Protein AF-A0A956IGZ9-F1 (afdb_monomer_lite)

pLDDT: mean 87.35, std 17.53, range [35.75, 98.44]

Structure (mmCIF, N/CA/C/O backbone):
data_AF-A0A956IGZ9-F1
#
_entry.id   AF-A0A956IGZ9-F1
#
loop_
_atom_site.group_PDB
_atom_site.id
_atom_site.type_symbol
_atom_site.label_atom_id
_atom_site.label_alt_id
_atom_site.label_comp_id
_atom_site.label_asym_id
_atom_site.label_entity_id
_atom_site.label_seq_id
_atom_site.pdbx_PDB_ins_code
_atom_site.Cartn_x
_atom_site.Cartn_y
_atom_site.Cartn_z
_atom_site.occupancy
_atom_site.B_iso_or_equiv
_atom_site.auth_seq_id
_atom_site.auth_comp_id
_atom_site.auth_asym_id
_atom_site.auth_atom_id
_atom_site.pdbx_PDB_model_num
ATOM 1 N N . MET A 1 1 ? 35.498 -60.576 33.848 1.00 51.72 1 MET A N 1
ATOM 2 C CA . MET A 1 1 ? 35.181 -59.701 32.692 1.00 51.72 1 MET A CA 1
ATOM 3 C C . MET A 1 1 ? 33.875 -58.911 32.863 1.00 51.72 1 MET A C 1
ATOM 5 O O . MET A 1 1 ? 33.844 -57.762 32.452 1.00 51.72 1 MET A O 1
ATOM 9 N N . VAL A 1 2 ? 32.853 -59.429 33.559 1.00 52.53 2 VAL A N 1
ATOM 10 C CA . VAL A 1 2 ? 31.537 -58.764 33.749 1.00 52.53 2 VAL A CA 1
ATOM 11 C C . VAL A 1 2 ? 31.592 -57.400 34.472 1.00 52.53 2 VAL A C 1
ATOM 13 O O . VAL A 1 2 ? 30.909 -56.465 34.072 1.00 52.53 2 VAL A O 1
ATOM 16 N N . ARG A 1 3 ? 32.467 -57.218 35.474 1.00 55.16 3 ARG A N 1
ATOM 17 C CA . ARG A 1 3 ? 32.603 -55.928 36.191 1.00 55.16 3 ARG A CA 1
ATOM 18 C C . ARG A 1 3 ? 33.162 -54.779 35.340 1.00 55.16 3 ARG A C 1
ATOM 20 O O . ARG A 1 3 ? 32.831 -53.634 35.609 1.00 55.16 3 ARG A O 1
ATOM 27 N N . ARG A 1 4 ? 33.982 -55.057 34.316 1.00 61.56 4 ARG A N 1
ATOM 28 C CA . ARG A 1 4 ? 34.513 -54.010 33.419 1.00 61.56 4 ARG A CA 1
ATOM 29 C C . ARG A 1 4 ? 33.483 -53.584 32.367 1.00 61.56 4 ARG A C 1
ATOM 31 O O . ARG A 1 4 ? 33.417 -52.405 32.053 1.00 61.56 4 ARG A O 1
ATOM 38 N N . ALA A 1 5 ? 32.635 -54.506 31.905 1.00 61.12 5 ALA A N 1
ATOM 39 C CA . ALA A 1 5 ? 31.523 -54.184 31.009 1.00 61.12 5 ALA A CA 1
ATOM 40 C C . ALA A 1 5 ? 30.448 -53.329 31.706 1.00 61.12 5 ALA A C 1
ATOM 42 O O . ALA A 1 5 ? 29.961 -52.371 31.119 1.00 61.12 5 ALA A O 1
ATOM 43 N N . LEU A 1 6 ? 30.145 -53.607 32.982 1.00 62.03 6 LEU A N 1
ATOM 44 C CA . LEU A 1 6 ? 29.177 -52.822 33.757 1.00 62.03 6 LEU A CA 1
ATOM 45 C C . LEU A 1 6 ? 29.655 -51.381 34.011 1.00 62.03 6 LEU A C 1
ATOM 47 O O . LEU A 1 6 ? 28.858 -50.456 33.938 1.00 62.03 6 LEU A O 1
ATOM 51 N N . VAL A 1 7 ? 30.953 -51.179 34.267 1.00 71.50 7 VAL A N 1
ATOM 52 C CA . VAL A 1 7 ? 31.527 -49.837 34.480 1.00 71.50 7 VAL A CA 1
ATOM 53 C C . VAL A 1 7 ? 31.548 -49.021 33.186 1.00 71.50 7 VAL A C 1
ATOM 55 O O . VAL A 1 7 ? 31.284 -47.827 33.231 1.00 71.50 7 VAL A O 1
ATOM 58 N N . ILE A 1 8 ? 31.790 -49.649 32.030 1.00 70.38 8 ILE A N 1
ATOM 59 C CA . ILE A 1 8 ? 31.732 -48.959 30.731 1.00 70.38 8 ILE A CA 1
ATOM 60 C C . ILE A 1 8 ? 30.277 -48.627 30.351 1.00 70.38 8 ILE A C 1
ATOM 62 O O . ILE A 1 8 ? 30.024 -47.534 29.856 1.00 70.38 8 ILE A O 1
ATOM 66 N N . LEU A 1 9 ? 29.311 -49.505 30.654 1.00 61.59 9 LEU A N 1
ATOM 67 C CA . LEU A 1 9 ? 27.884 -49.242 30.423 1.00 61.59 9 LEU A CA 1
ATOM 68 C C . LEU A 1 9 ? 27.342 -48.125 31.339 1.00 61.59 9 LEU A C 1
ATOM 70 O O . LEU A 1 9 ? 26.604 -47.263 30.877 1.00 61.59 9 LEU A O 1
ATOM 74 N N . LEU A 1 10 ? 27.754 -48.091 32.615 1.00 57.72 10 LEU A N 1
ATOM 75 C CA . LEU A 1 10 ? 27.416 -47.013 33.557 1.00 57.72 10 LEU A CA 1
ATOM 76 C C . LEU A 1 10 ? 28.109 -45.689 33.206 1.00 57.72 10 LEU A C 1
ATOM 78 O O . LEU A 1 10 ? 27.488 -44.640 33.319 1.00 57.72 10 LEU A O 1
ATOM 82 N N . ALA A 1 11 ? 29.357 -45.715 32.731 1.00 56.47 11 ALA A N 1
ATOM 83 C CA . ALA A 1 11 ? 30.044 -44.510 32.265 1.00 56.47 11 ALA A CA 1
ATOM 84 C C . ALA A 1 11 ? 29.422 -43.950 30.972 1.00 56.47 11 ALA A C 1
ATOM 86 O O . ALA A 1 11 ? 29.309 -42.734 30.836 1.00 56.47 11 ALA A O 1
ATOM 87 N N . ALA A 1 12 ? 28.959 -44.812 30.058 1.00 55.47 12 ALA A N 1
ATOM 88 C CA . ALA A 1 12 ? 28.236 -44.394 28.856 1.00 55.47 12 ALA A CA 1
ATOM 89 C C . ALA A 1 12 ? 26.850 -43.799 29.179 1.00 55.47 12 ALA A C 1
ATOM 91 O O . ALA A 1 12 ? 26.470 -42.800 28.577 1.00 55.47 12 ALA A O 1
ATOM 92 N N . LEU A 1 13 ? 26.134 -44.342 30.174 1.00 54.16 13 LEU A N 1
ATOM 93 C CA . LEU A 1 13 ? 24.854 -43.791 30.647 1.00 54.16 13 LEU A CA 1
ATOM 94 C C . LEU A 1 13 ? 25.007 -42.457 31.398 1.00 54.16 13 LEU A C 1
ATOM 96 O O . LEU A 1 13 ? 24.145 -41.593 31.280 1.00 54.16 13 LEU A O 1
ATOM 100 N N . VAL A 1 14 ? 26.108 -42.252 32.128 1.00 54.31 14 VAL A N 1
ATOM 101 C CA . VAL A 1 14 ? 26.379 -40.982 32.830 1.00 54.31 14 VAL A CA 1
ATOM 102 C C . VAL A 1 14 ? 26.878 -39.892 31.871 1.00 54.31 14 VAL A C 1
ATOM 104 O O . VAL A 1 14 ? 26.548 -38.725 32.056 1.00 54.31 14 VAL A O 1
ATOM 107 N N . LEU A 1 15 ? 27.603 -40.248 30.804 1.00 50.00 15 LEU A N 1
ATOM 108 C CA . LEU A 1 15 ? 28.033 -39.290 29.774 1.00 50.00 15 LEU A CA 1
ATOM 109 C C . LEU A 1 15 ? 26.908 -38.861 28.815 1.00 50.00 15 LEU A C 1
ATOM 111 O O . LEU A 1 15 ? 27.042 -37.831 28.162 1.00 50.00 15 LEU A O 1
ATOM 115 N N . TRP A 1 16 ? 25.797 -39.597 28.750 1.00 54.34 16 TRP A N 1
ATOM 116 C CA . TRP A 1 16 ? 24.589 -39.194 28.012 1.00 54.34 16 TRP A CA 1
ATOM 117 C C . TRP A 1 16 ? 23.560 -38.441 28.872 1.00 54.34 16 TRP A C 1
ATOM 119 O O . TRP A 1 16 ? 22.616 -37.879 28.328 1.00 54.34 16 TRP A O 1
ATOM 129 N N . GLY A 1 17 ? 23.737 -38.396 30.197 1.00 49.16 17 GLY A N 1
ATOM 130 C CA . GLY A 1 17 ? 22.692 -37.960 31.129 1.00 49.16 17 GLY A CA 1
ATOM 131 C C . GLY A 1 17 ? 22.523 -36.452 31.347 1.00 49.16 17 GLY A C 1
ATOM 132 O O . GLY A 1 17 ? 21.487 -36.057 31.861 1.00 49.16 17 GLY A O 1
ATOM 133 N N . CYS A 1 18 ? 23.483 -35.596 30.980 1.00 52.84 18 CYS A N 1
ATOM 134 C CA . CYS A 1 18 ? 23.409 -34.152 31.280 1.00 52.84 18 CYS A CA 1
ATOM 135 C C . CYS A 1 18 ? 24.047 -33.269 30.194 1.00 52.84 18 CYS A C 1
ATOM 137 O O . CYS A 1 18 ? 24.667 -32.249 30.503 1.00 52.84 18 CYS A O 1
ATOM 139 N N . ALA A 1 19 ? 23.953 -33.646 28.917 1.00 57.78 19 ALA A N 1
ATOM 140 C CA . ALA A 1 19 ? 24.267 -32.696 27.856 1.00 57.78 19 ALA A CA 1
ATOM 141 C C . ALA A 1 19 ? 23.133 -31.664 27.818 1.00 57.78 19 ALA A C 1
ATOM 143 O O . ALA A 1 19 ? 22.080 -31.926 27.245 1.00 57.78 19 ALA A O 1
ATOM 144 N N . ALA A 1 20 ? 23.330 -30.529 28.499 1.00 61.00 20 ALA A N 1
ATOM 145 C CA . ALA A 1 20 ? 22.418 -29.391 28.467 1.00 61.00 20 ALA A CA 1
ATOM 146 C C . ALA A 1 20 ? 21.963 -29.158 27.022 1.00 61.00 20 ALA A C 1
ATOM 148 O O . ALA A 1 20 ? 22.805 -28.930 26.148 1.00 61.00 20 ALA A O 1
ATOM 149 N N . HIS A 1 21 ? 20.656 -29.284 26.770 1.00 76.56 21 HIS A N 1
ATOM 150 C CA . HIS A 1 21 ? 20.117 -29.219 25.418 1.00 76.56 21 HIS A CA 1
ATOM 151 C C . HIS A 1 21 ? 20.582 -27.909 24.765 1.00 76.56 21 HIS A C 1
ATOM 153 O O . HIS A 1 21 ? 20.248 -26.831 25.269 1.00 76.56 21 HIS A O 1
ATOM 159 N N . PRO A 1 22 ? 21.354 -27.951 23.661 1.00 84.12 22 PRO A N 1
ATOM 160 C CA . PRO A 1 22 ? 21.937 -26.745 23.072 1.00 84.12 22 PRO A CA 1
ATOM 161 C C . PRO A 1 22 ? 20.871 -25.712 22.656 1.00 84.12 22 PRO A C 1
ATOM 163 O O . PRO A 1 22 ? 21.162 -24.515 22.610 1.00 84.12 22 PRO A O 1
ATOM 166 N N . GLY A 1 23 ? 19.623 -26.150 22.440 1.00 88.62 23 GLY A N 1
ATOM 167 C CA . GLY A 1 23 ? 18.469 -25.283 22.192 1.00 88.62 23 GLY A CA 1
ATOM 168 C C . GLY A 1 23 ? 18.114 -24.346 23.354 1.00 88.62 23 GLY A C 1
ATOM 169 O O . GLY A 1 23 ? 17.758 -23.198 23.103 1.00 88.62 23 GLY A O 1
ATOM 170 N N . ILE A 1 24 ? 18.303 -24.756 24.616 1.00 92.50 24 ILE A N 1
ATOM 171 C CA . ILE A 1 24 ? 17.974 -23.927 25.794 1.00 92.50 24 ILE A CA 1
ATOM 172 C C . ILE A 1 24 ? 18.929 -22.738 25.896 1.00 92.50 24 ILE A C 1
ATOM 174 O O . ILE A 1 24 ? 18.504 -21.583 25.967 1.00 92.50 24 ILE A O 1
ATOM 178 N N . GLY A 1 25 ? 20.237 -23.010 25.833 1.00 92.62 25 GLY A N 1
ATOM 179 C CA . GLY A 1 25 ? 21.265 -21.968 25.882 1.00 92.62 25 GLY A CA 1
ATOM 180 C C . GLY A 1 25 ? 21.138 -20.981 24.719 1.00 92.62 25 GLY A C 1
ATOM 181 O O . GLY A 1 25 ? 21.226 -19.767 24.917 1.00 92.62 25 GLY A O 1
ATOM 182 N N . ARG A 1 26 ? 20.850 -21.489 23.511 1.00 95.44 26 ARG A N 1
ATOM 183 C CA . ARG A 1 26 ? 20.565 -20.658 22.335 1.00 95.44 26 ARG A CA 1
ATOM 184 C C . ARG A 1 26 ? 19.296 -19.820 22.524 1.00 95.44 26 ARG A C 1
ATOM 186 O O . ARG A 1 26 ? 19.333 -18.622 22.257 1.00 95.44 26 ARG A O 1
ATOM 193 N N . GLY A 1 27 ? 18.208 -20.412 23.016 1.00 96.94 27 GLY A N 1
ATOM 194 C CA . GLY A 1 27 ? 16.943 -19.724 23.285 1.00 96.94 27 GLY A CA 1
ATOM 195 C C . GLY A 1 27 ? 17.100 -18.582 24.290 1.00 96.94 27 GLY A C 1
ATOM 196 O O . GLY A 1 27 ? 16.604 -17.476 24.055 1.00 96.94 27 GLY A O 1
ATOM 197 N N . HIS A 1 28 ? 17.864 -18.797 25.364 1.00 95.19 28 HIS A N 1
ATOM 198 C CA . HIS A 1 28 ? 18.191 -17.752 26.337 1.00 95.19 28 HIS A CA 1
ATOM 199 C C . HIS A 1 28 ? 19.010 -16.621 25.711 1.00 95.19 28 HIS A C 1
ATOM 201 O O . HIS A 1 28 ? 18.673 -15.450 25.890 1.00 95.19 28 HIS A O 1
ATOM 207 N N . ALA A 1 29 ? 20.044 -16.953 24.931 1.00 95.31 29 ALA A N 1
ATOM 208 C CA . ALA A 1 29 ? 20.867 -15.957 24.249 1.00 95.31 29 ALA A CA 1
ATOM 209 C C . ALA A 1 29 ? 20.058 -15.112 23.247 1.00 95.31 29 ALA A C 1
ATOM 211 O O . ALA A 1 29 ? 20.271 -13.904 23.153 1.00 95.31 29 ALA A O 1
ATOM 212 N N . LEU A 1 30 ? 19.115 -15.722 22.525 1.00 96.50 30 LEU A N 1
ATOM 213 C CA . LEU A 1 30 ? 18.233 -15.026 21.581 1.00 96.50 30 LEU A CA 1
ATOM 214 C C . LEU A 1 30 ? 17.193 -14.159 22.298 1.00 96.50 30 LEU A C 1
ATOM 216 O O . LEU A 1 30 ? 16.986 -13.011 21.911 1.00 96.50 30 LEU A O 1
ATOM 220 N N . THR A 1 31 ? 16.633 -14.645 23.409 1.00 96.75 31 THR A N 1
ATOM 221 C CA . THR A 1 31 ? 15.718 -13.868 24.263 1.00 96.75 31 THR A CA 1
ATOM 222 C C . THR A 1 31 ? 16.420 -12.626 24.819 1.00 96.75 31 THR A C 1
ATOM 224 O O . THR A 1 31 ? 15.862 -11.533 24.788 1.00 96.75 31 THR A O 1
ATOM 227 N N . ALA A 1 32 ? 17.673 -12.766 25.269 1.00 95.25 32 ALA A N 1
ATOM 228 C CA . ALA A 1 32 ? 18.489 -11.650 25.748 1.00 95.25 32 ALA A CA 1
ATOM 229 C C . ALA A 1 32 ? 18.801 -10.613 24.650 1.00 95.25 32 ALA A C 1
ATOM 231 O O . ALA A 1 32 ? 19.036 -9.447 24.958 1.00 95.25 32 ALA A O 1
ATOM 232 N N . ARG A 1 33 ? 18.786 -11.024 23.375 1.00 96.38 33 ARG A N 1
ATOM 233 C CA . ARG A 1 33 ? 18.941 -10.139 22.209 1.00 96.38 33 ARG A CA 1
ATOM 234 C C . ARG A 1 33 ? 17.618 -9.553 21.701 1.00 96.38 33 ARG A C 1
ATOM 236 O O . ARG A 1 33 ? 17.656 -8.716 20.807 1.00 96.38 33 ARG A O 1
ATOM 243 N N . GLY A 1 34 ? 16.475 -9.981 22.242 1.00 93.75 34 GLY A N 1
ATOM 244 C CA . GLY A 1 34 ? 15.146 -9.577 21.773 1.00 93.75 34 GLY A CA 1
ATOM 245 C C . GLY A 1 34 ? 14.680 -10.274 20.488 1.00 93.75 34 GLY A C 1
ATOM 246 O O . GLY A 1 34 ? 13.683 -9.854 19.911 1.00 93.75 34 GLY A O 1
ATOM 247 N N . ASP A 1 35 ? 15.370 -11.328 20.037 1.00 96.62 35 ASP A N 1
ATOM 248 C CA . ASP A 1 35 ? 14.920 -12.166 18.918 1.00 96.62 35 ASP A CA 1
ATOM 249 C C . ASP A 1 35 ? 14.008 -13.279 19.447 1.00 96.62 35 ASP A C 1
ATOM 251 O O . ASP A 1 35 ? 14.417 -14.424 19.657 1.00 96.62 35 ASP A O 1
ATOM 255 N N . TYR A 1 36 ? 12.759 -12.920 19.728 1.00 97.69 36 TYR A N 1
ATOM 256 C CA . TYR A 1 36 ? 11.779 -13.821 20.323 1.00 97.69 36 TYR A CA 1
ATOM 257 C C . TYR A 1 36 ? 11.301 -14.896 19.345 1.00 97.69 36 TYR A C 1
ATOM 259 O O . TYR A 1 36 ? 11.007 -16.007 19.784 1.00 97.69 36 TYR A O 1
ATOM 267 N N . ARG A 1 37 ? 11.271 -14.624 18.031 1.00 97.06 37 ARG A N 1
ATOM 268 C CA . ARG A 1 37 ? 10.994 -15.657 17.013 1.00 97.06 37 ARG A CA 1
ATOM 269 C C . ARG A 1 37 ? 12.091 -16.713 16.982 1.00 97.06 37 ARG A C 1
ATOM 271 O O . ARG A 1 37 ? 11.785 -17.901 17.091 1.00 97.06 37 ARG A O 1
ATOM 278 N N . GLY A 1 38 ? 13.351 -16.288 16.886 1.00 95.81 38 GLY A N 1
ATOM 279 C CA . GLY A 1 38 ? 14.491 -17.197 16.935 1.00 95.81 38 GLY A CA 1
ATOM 280 C C . GLY A 1 38 ? 14.555 -17.959 18.260 1.00 95.81 38 GLY A C 1
ATOM 281 O O . GLY A 1 38 ? 14.819 -19.162 18.270 1.00 95.81 38 GLY A O 1
ATOM 282 N N . ALA A 1 39 ? 14.266 -17.287 19.380 1.00 97.88 39 ALA A N 1
ATOM 283 C CA . ALA A 1 39 ? 14.213 -17.923 20.692 1.00 97.88 39 ALA A CA 1
ATOM 284 C C . ALA A 1 39 ? 13.108 -18.985 20.777 1.00 97.88 39 ALA A C 1
ATOM 286 O O . ALA A 1 39 ? 13.376 -20.091 21.239 1.00 97.88 39 ALA A O 1
ATOM 287 N N . LEU A 1 40 ? 11.892 -18.678 20.308 1.00 97.88 40 LEU A N 1
ATOM 288 C CA . LEU A 1 40 ? 10.773 -19.620 20.304 1.00 97.88 40 LEU A CA 1
ATOM 289 C C . LEU A 1 40 ? 11.105 -20.874 19.490 1.00 97.88 40 LEU A C 1
ATOM 291 O O . LEU A 1 40 ? 10.882 -21.977 19.980 1.00 97.88 40 LEU A O 1
ATOM 295 N N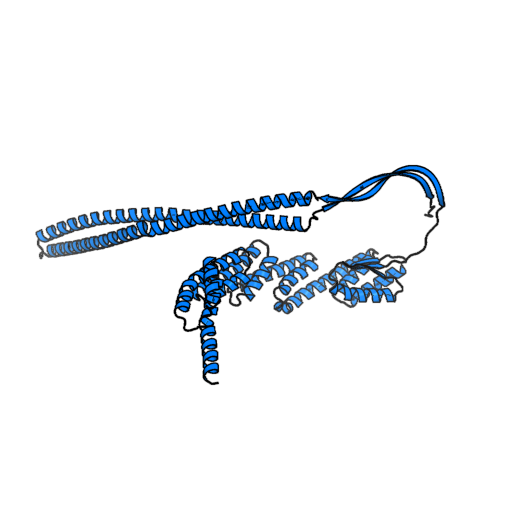 . ALA A 1 41 ? 11.695 -20.710 18.301 1.00 96.81 41 ALA A N 1
ATOM 296 C CA . ALA A 1 41 ? 12.141 -21.834 17.482 1.00 96.81 41 ALA A CA 1
ATOM 297 C C . ALA A 1 41 ? 13.182 -22.699 18.219 1.00 96.81 41 ALA A C 1
ATOM 299 O O . ALA A 1 41 ? 13.044 -23.918 18.264 1.00 96.81 41 ALA A O 1
ATOM 300 N N . ALA A 1 42 ? 14.173 -22.082 18.875 1.00 96.94 42 ALA A N 1
ATOM 301 C CA . ALA A 1 42 ? 15.197 -22.808 19.631 1.00 96.94 42 ALA A CA 1
ATOM 302 C C . ALA A 1 42 ? 14.632 -23.567 20.851 1.00 96.94 42 ALA A C 1
ATOM 304 O O . ALA A 1 42 ? 15.066 -24.684 21.136 1.00 96.94 42 ALA A O 1
ATOM 305 N N . TYR A 1 43 ? 13.651 -22.997 21.564 1.00 97.31 43 TYR A N 1
ATOM 306 C CA . TYR A 1 43 ? 12.974 -23.705 22.657 1.00 97.31 43 TYR A CA 1
ATOM 307 C C . TYR A 1 43 ? 12.066 -24.828 22.144 1.00 97.31 43 TYR A C 1
ATOM 309 O O . TYR A 1 43 ? 11.998 -25.875 22.776 1.00 97.31 43 TYR A O 1
ATOM 317 N N . GLN A 1 44 ? 11.408 -24.654 20.994 1.00 96.38 44 GLN A N 1
ATOM 318 C CA . GLN A 1 44 ? 10.625 -25.717 20.356 1.00 96.38 44 GLN A CA 1
ATOM 319 C C . GLN A 1 44 ? 11.507 -26.876 19.876 1.00 96.38 44 GLN A C 1
ATOM 321 O O . GLN A 1 44 ? 11.109 -28.027 20.016 1.00 96.38 44 GLN A O 1
ATOM 326 N N . GLU A 1 45 ? 12.710 -26.600 19.362 1.00 95.44 45 GLU A N 1
ATOM 327 C CA . GLU A 1 45 ? 13.708 -27.632 19.042 1.00 95.44 45 GLU A CA 1
ATOM 328 C C . GLU A 1 45 ? 14.143 -28.407 20.295 1.00 95.44 45 GLU A C 1
ATOM 330 O O . GLU A 1 45 ? 14.234 -29.632 20.256 1.00 95.44 45 GLU A O 1
ATOM 335 N N . ALA A 1 46 ? 14.377 -27.710 21.414 1.00 95.69 46 ALA A N 1
ATOM 336 C CA . ALA A 1 46 ? 14.694 -28.359 22.687 1.00 95.69 46 ALA A CA 1
ATOM 337 C C . ALA A 1 46 ? 13.525 -29.226 23.184 1.00 95.69 46 ALA A C 1
ATOM 339 O O . ALA A 1 46 ? 13.734 -30.371 23.574 1.00 95.69 46 ALA A O 1
ATOM 340 N N . LEU A 1 47 ? 12.295 -28.713 23.090 1.00 96.12 47 LEU A N 1
ATOM 341 C CA . LEU A 1 47 ? 11.083 -29.431 23.477 1.00 96.12 47 LEU A CA 1
ATOM 342 C C . LEU A 1 47 ? 10.800 -30.636 22.566 1.00 96.12 47 LEU A C 1
ATOM 344 O O . LEU A 1 47 ? 10.280 -31.645 23.015 1.00 96.12 47 LEU A O 1
ATOM 348 N N . ALA A 1 48 ? 11.160 -30.579 21.282 1.00 95.00 48 ALA A N 1
ATOM 349 C CA . ALA A 1 48 ? 11.034 -31.729 20.385 1.00 95.00 48 ALA A CA 1
ATOM 350 C C . ALA A 1 48 ? 11.960 -32.890 20.785 1.00 95.00 48 ALA A C 1
ATOM 352 O O . ALA A 1 48 ? 11.671 -34.045 20.471 1.00 95.00 48 ALA A O 1
ATOM 353 N N . ALA A 1 49 ? 13.070 -32.584 21.456 1.00 94.25 49 ALA A N 1
ATOM 354 C CA . ALA A 1 49 ? 14.028 -33.571 21.922 1.00 94.25 49 ALA A CA 1
ATOM 355 C C . ALA A 1 49 ? 13.722 -34.090 23.340 1.00 94.25 49 ALA A C 1
ATOM 357 O O . ALA A 1 49 ? 14.031 -35.247 23.624 1.00 94.25 49 ALA A O 1
ATOM 358 N N . ASP A 1 50 ? 13.063 -33.287 24.182 1.00 95.12 50 ASP A N 1
ATOM 359 C CA . ASP A 1 50 ? 12.440 -33.728 25.438 1.00 95.12 50 ASP A CA 1
ATOM 360 C C . ASP A 1 50 ? 10.990 -33.204 25.560 1.00 95.12 50 ASP A C 1
ATOM 362 O O . ASP A 1 50 ? 10.755 -32.130 26.124 1.00 95.12 50 ASP A O 1
ATOM 366 N N . PRO A 1 51 ? 9.999 -33.934 25.006 1.00 96.75 51 PRO A N 1
ATOM 367 C CA . PRO A 1 51 ? 8.608 -33.474 24.953 1.00 96.75 51 PRO A CA 1
ATOM 368 C C . PRO A 1 51 ? 7.905 -33.348 26.307 1.00 96.75 51 PRO A C 1
ATOM 370 O O . PRO A 1 51 ? 6.877 -32.669 26.379 1.00 96.75 51 PRO A O 1
ATOM 373 N N . ASP A 1 52 ? 8.425 -33.989 27.358 1.00 95.88 52 ASP A N 1
ATOM 374 C CA . ASP A 1 52 ? 7.810 -34.031 28.691 1.00 95.88 52 ASP A CA 1
ATOM 375 C C . ASP A 1 52 ? 8.434 -33.008 29.665 1.00 95.88 52 ASP A C 1
ATOM 377 O O . ASP A 1 52 ? 8.023 -32.920 30.827 1.00 95.88 52 ASP A O 1
ATOM 381 N N . ASP A 1 53 ? 9.396 -32.198 29.204 1.00 95.19 53 ASP A N 1
ATOM 382 C CA . ASP A 1 53 ? 10.038 -31.158 30.008 1.00 95.19 53 ASP A CA 1
ATOM 383 C C . ASP A 1 53 ? 9.054 -30.016 30.334 1.00 95.19 53 ASP A C 1
ATOM 385 O O . ASP A 1 53 ? 8.768 -29.116 29.534 1.00 95.19 53 ASP A O 1
ATOM 389 N N . ALA A 1 54 ? 8.532 -30.048 31.562 1.00 96.62 54 ALA A N 1
ATOM 390 C CA . ALA A 1 54 ? 7.579 -29.068 32.070 1.00 96.62 54 ALA A CA 1
ATOM 391 C C . ALA A 1 54 ? 8.141 -27.633 32.131 1.00 96.62 54 ALA A C 1
ATOM 393 O O . ALA A 1 54 ? 7.374 -26.674 31.996 1.00 96.62 54 ALA A O 1
ATOM 394 N N . GLU A 1 55 ? 9.453 -27.460 32.330 1.00 94.44 55 GLU A N 1
ATOM 395 C CA . GLU A 1 55 ? 10.082 -26.138 32.341 1.00 94.44 55 GLU A CA 1
ATOM 396 C C . GLU A 1 55 ? 10.112 -25.551 30.926 1.00 94.44 55 GLU A C 1
ATOM 398 O O . GLU A 1 55 ? 9.763 -24.380 30.736 1.00 94.44 55 GLU A O 1
ATOM 403 N N . LEU A 1 56 ? 10.439 -26.364 29.917 1.00 95.31 56 LEU A N 1
ATOM 404 C CA . LEU A 1 56 ? 10.425 -25.931 28.518 1.00 95.31 56 LEU A CA 1
ATOM 405 C C . LEU A 1 56 ? 9.029 -25.555 28.029 1.00 95.31 56 LEU A C 1
ATOM 407 O O . LEU A 1 56 ? 8.891 -24.522 27.369 1.00 95.31 56 LEU A O 1
ATOM 411 N N . HIS A 1 57 ? 7.994 -26.315 28.398 1.00 97.25 57 HIS A N 1
ATOM 412 C CA . HIS A 1 57 ? 6.604 -25.929 28.117 1.00 97.25 57 HIS A CA 1
ATOM 413 C C . HIS A 1 57 ? 6.283 -24.541 28.686 1.00 97.25 57 HIS A C 1
ATOM 415 O O . HIS A 1 57 ? 5.807 -23.666 27.959 1.00 97.25 57 HIS A O 1
ATOM 421 N N . ALA A 1 58 ? 6.633 -24.289 29.953 1.00 96.62 58 ALA A N 1
ATOM 422 C CA . ALA A 1 58 ? 6.402 -22.996 30.597 1.00 96.62 58 ALA A CA 1
ATOM 423 C C . ALA A 1 58 ? 7.188 -21.847 29.935 1.00 96.62 58 ALA A C 1
ATOM 425 O O . ALA A 1 58 ? 6.680 -20.728 29.811 1.00 96.62 58 ALA A O 1
ATOM 426 N N . ILE A 1 59 ? 8.422 -22.099 29.485 1.00 96.88 59 ILE A N 1
ATOM 427 C CA . ILE A 1 59 ? 9.230 -21.109 28.757 1.00 96.88 59 ILE A CA 1
ATOM 428 C C . ILE A 1 59 ? 8.609 -20.794 27.393 1.00 96.88 59 ILE A C 1
ATOM 430 O O . ILE A 1 59 ? 8.499 -19.616 27.040 1.00 96.88 59 ILE A O 1
ATOM 434 N N . VAL A 1 60 ? 8.198 -21.814 26.637 1.00 97.38 60 VAL A N 1
ATOM 435 C CA . VAL A 1 60 ? 7.554 -21.658 25.326 1.00 97.38 60 VAL A CA 1
ATOM 436 C C . VAL A 1 60 ? 6.270 -20.844 25.459 1.00 97.38 60 VAL A C 1
ATOM 438 O O . VAL A 1 60 ? 6.093 -19.874 24.720 1.00 97.38 60 VAL A O 1
ATOM 441 N N . ASP A 1 61 ? 5.412 -21.171 26.426 1.00 97.38 61 ASP A N 1
ATOM 442 C CA . ASP A 1 61 ? 4.171 -20.430 26.670 1.00 97.38 61 ASP A CA 1
ATOM 443 C C . ASP A 1 61 ? 4.436 -18.978 27.084 1.00 97.38 61 ASP A C 1
ATOM 445 O O . ASP A 1 61 ? 3.738 -18.068 26.636 1.00 97.38 61 ASP A O 1
ATOM 449 N N . ARG A 1 62 ? 5.496 -18.728 27.864 1.00 97.00 62 ARG A N 1
ATOM 450 C CA . ARG A 1 62 ? 5.911 -17.371 28.241 1.00 97.00 62 ARG A CA 1
ATOM 451 C C . ARG A 1 62 ? 6.449 -16.559 27.060 1.00 97.00 62 ARG A C 1
ATOM 453 O O . ARG A 1 62 ? 6.218 -15.356 27.014 1.00 97.00 62 ARG A O 1
ATOM 460 N N . ILE A 1 63 ? 7.188 -17.174 26.133 1.00 97.75 63 ILE A N 1
ATOM 461 C CA . ILE A 1 63 ? 7.839 -16.480 25.004 1.00 97.75 63 ILE A CA 1
ATOM 462 C C . ILE A 1 63 ? 6.902 -16.308 23.802 1.00 97.75 63 ILE A C 1
ATOM 464 O O . ILE A 1 63 ? 7.056 -15.348 23.044 1.00 97.75 63 ILE A O 1
ATOM 468 N N . ARG A 1 64 ? 5.908 -17.189 23.635 1.00 97.88 64 ARG A N 1
ATOM 469 C CA . ARG A 1 64 ? 4.982 -17.182 22.492 1.00 97.88 64 ARG A CA 1
ATOM 470 C C . ARG A 1 64 ? 4.341 -15.806 22.217 1.00 97.88 64 ARG A C 1
ATOM 472 O O . ARG A 1 64 ? 4.392 -15.398 21.055 1.00 97.88 64 ARG A O 1
ATOM 479 N N . PRO A 1 65 ? 3.815 -15.053 23.209 1.00 96.88 65 PRO A N 1
ATOM 480 C CA . PRO A 1 65 ? 3.241 -13.726 22.966 1.00 96.88 65 PRO A CA 1
ATOM 481 C C . PRO A 1 65 ? 4.265 -12.722 22.425 1.00 96.88 65 PRO A C 1
ATOM 483 O O . PRO A 1 65 ? 3.968 -12.003 21.480 1.00 96.88 65 PRO A O 1
ATOM 486 N N . PHE A 1 66 ? 5.501 -12.726 22.937 1.00 96.19 66 PHE A N 1
ATOM 487 C CA . PHE A 1 66 ? 6.560 -11.831 22.455 1.00 96.19 66 PHE A CA 1
ATOM 488 C C . PHE A 1 66 ? 6.966 -12.143 21.012 1.00 96.19 66 PHE A C 1
ATOM 490 O O . PHE A 1 66 ? 7.159 -11.232 20.213 1.00 96.19 66 PHE A O 1
ATOM 497 N N . ALA A 1 67 ? 7.063 -13.428 20.656 1.00 97.38 67 ALA A N 1
ATOM 498 C CA . ALA A 1 67 ? 7.362 -13.849 19.288 1.00 97.38 67 ALA A CA 1
ATOM 499 C C . ALA A 1 67 ? 6.232 -13.490 18.310 1.00 97.38 67 ALA A C 1
ATOM 501 O O . ALA A 1 67 ? 6.506 -13.105 17.172 1.00 97.38 67 ALA A O 1
ATOM 502 N N . ARG A 1 68 ? 4.973 -13.606 18.752 1.00 97.75 68 ARG A N 1
ATOM 503 C CA . ARG A 1 68 ? 3.788 -13.176 18.000 1.00 97.75 68 ARG A CA 1
ATOM 504 C C . ARG A 1 68 ? 3.805 -11.666 17.771 1.00 97.75 68 ARG A C 1
ATOM 506 O O . ARG A 1 68 ? 3.672 -11.234 16.632 1.00 97.75 68 ARG A O 1
ATOM 513 N N . ASP A 1 69 ? 4.009 -10.883 18.824 1.00 95.12 69 ASP A N 1
ATOM 514 C CA . ASP A 1 69 ? 3.987 -9.420 18.750 1.00 95.12 69 ASP A CA 1
ATOM 515 C C . ASP A 1 69 ? 5.166 -8.883 17.917 1.00 95.12 69 ASP A C 1
ATOM 517 O O . ASP A 1 69 ? 4.993 -7.958 17.124 1.00 95.12 69 ASP A O 1
ATOM 521 N N . GLN A 1 70 ? 6.346 -9.509 18.021 1.00 95.81 70 GLN A N 1
ATOM 522 C CA . GLN A 1 70 ? 7.482 -9.222 17.141 1.00 95.81 70 GLN A CA 1
ATOM 523 C C . GLN A 1 70 ? 7.129 -9.508 15.675 1.00 95.81 70 GLN A C 1
ATOM 525 O O . GLN A 1 70 ? 7.297 -8.631 14.835 1.00 95.81 70 GLN A O 1
ATOM 530 N N . ALA A 1 71 ? 6.581 -10.691 15.369 1.00 96.94 71 ALA A N 1
ATOM 531 C CA . ALA A 1 71 ? 6.177 -11.039 14.007 1.00 96.94 71 ALA A CA 1
ATOM 532 C C . ALA A 1 71 ? 5.101 -10.093 13.451 1.00 96.94 71 ALA A C 1
ATOM 534 O O . ALA A 1 71 ? 5.135 -9.762 12.271 1.00 96.94 71 ALA A O 1
ATOM 535 N N . ALA A 1 72 ? 4.169 -9.629 14.286 1.00 96.19 72 ALA A N 1
ATOM 536 C CA . ALA A 1 72 ? 3.189 -8.622 13.894 1.00 96.19 72 ALA A CA 1
ATOM 537 C C . ALA A 1 72 ? 3.853 -7.277 13.552 1.00 96.19 72 ALA A C 1
ATOM 539 O O . ALA A 1 72 ? 3.487 -6.656 12.557 1.00 96.19 72 ALA A O 1
ATOM 540 N N . GLY A 1 73 ? 4.871 -6.864 14.312 1.00 94.19 73 GLY A N 1
ATOM 541 C CA . GLY A 1 73 ? 5.701 -5.709 13.963 1.00 94.19 73 GLY A CA 1
ATOM 542 C C . GLY A 1 73 ? 6.471 -5.898 12.651 1.00 94.19 73 GLY A C 1
ATOM 543 O O . GLY A 1 73 ? 6.561 -4.962 11.857 1.00 94.19 73 GLY A O 1
ATOM 544 N N . ASP A 1 74 ? 6.969 -7.109 12.385 1.00 96.12 74 ASP A N 1
ATOM 545 C CA . ASP A 1 74 ? 7.650 -7.433 11.127 1.00 96.12 74 ASP A CA 1
ATOM 546 C C . ASP A 1 74 ? 6.684 -7.346 9.923 1.00 96.12 74 ASP A C 1
ATOM 548 O O . ASP A 1 74 ? 7.088 -6.912 8.844 1.00 96.12 74 ASP A O 1
ATOM 552 N N . VAL A 1 75 ? 5.397 -7.703 10.093 1.00 97.44 75 VAL A N 1
ATOM 553 C CA . VAL A 1 75 ? 4.357 -7.495 9.059 1.00 97.44 75 VAL A CA 1
ATOM 554 C C . VAL A 1 75 ? 4.274 -6.017 8.682 1.00 97.44 75 VAL A C 1
ATOM 556 O O . VAL A 1 75 ? 4.298 -5.683 7.496 1.00 97.44 75 VAL A O 1
ATOM 559 N N . ASP A 1 76 ? 4.200 -5.131 9.676 1.00 94.38 76 ASP A N 1
ATOM 560 C CA . ASP A 1 76 ? 4.085 -3.690 9.445 1.00 94.38 76 ASP A CA 1
ATOM 561 C C . ASP A 1 76 ? 5.345 -3.118 8.773 1.00 94.38 76 ASP A C 1
ATOM 563 O O . ASP A 1 76 ? 5.245 -2.296 7.854 1.00 94.38 76 ASP A O 1
ATOM 567 N N . ASP A 1 77 ? 6.536 -3.574 9.177 1.00 94.44 77 ASP A N 1
ATOM 568 C CA . ASP A 1 77 ? 7.791 -3.164 8.541 1.00 94.44 77 ASP A CA 1
ATOM 569 C C . ASP A 1 77 ? 7.855 -3.608 7.072 1.00 94.44 77 ASP A C 1
ATOM 571 O O . ASP A 1 77 ? 8.119 -2.781 6.190 1.00 94.44 77 ASP A O 1
ATOM 575 N N . ALA A 1 78 ? 7.530 -4.873 6.788 1.00 96.50 78 ALA A N 1
ATOM 576 C CA . ALA A 1 78 ? 7.504 -5.423 5.435 1.00 96.50 78 ALA A CA 1
ATOM 577 C C . ALA A 1 78 ? 6.489 -4.692 4.537 1.00 96.50 78 ALA A C 1
ATOM 579 O O . ALA A 1 78 ? 6.816 -4.307 3.408 1.00 96.50 78 ALA A O 1
ATOM 580 N N . LEU A 1 79 ? 5.290 -4.396 5.053 1.00 95.25 79 LEU A N 1
ATOM 581 C CA . LEU A 1 79 ? 4.295 -3.577 4.355 1.00 95.25 79 LEU A CA 1
ATOM 582 C C . LEU A 1 79 ? 4.830 -2.177 4.031 1.00 95.25 79 LEU A C 1
ATOM 584 O O . LEU A 1 79 ? 4.642 -1.691 2.914 1.00 95.25 79 LEU A O 1
ATOM 588 N N . SER A 1 80 ? 5.547 -1.543 4.962 1.00 92.38 80 SER A N 1
ATOM 589 C CA . SER A 1 80 ? 6.108 -0.199 4.768 1.00 92.38 80 SER A CA 1
ATOM 590 C C . SER A 1 80 ? 7.201 -0.127 3.691 1.00 92.38 80 SER A C 1
ATOM 592 O O . SER A 1 80 ? 7.447 0.951 3.136 1.00 92.38 80 SER A O 1
ATOM 594 N N . ARG A 1 81 ? 7.857 -1.261 3.408 1.00 95.38 81 ARG A N 1
ATOM 595 C CA . ARG A 1 81 ? 8.868 -1.435 2.354 1.00 95.38 81 ARG A CA 1
ATOM 596 C C . ARG A 1 81 ? 8.271 -1.938 1.031 1.00 95.38 81 ARG A C 1
ATOM 598 O O . ARG A 1 81 ? 8.988 -1.990 0.036 1.00 95.38 81 ARG A O 1
ATOM 605 N N . GLY A 1 82 ? 6.982 -2.292 0.999 1.00 93.25 82 GLY A N 1
ATOM 606 C CA . GLY A 1 82 ? 6.336 -2.921 -0.160 1.00 93.25 82 GLY A CA 1
ATOM 607 C C . GLY A 1 82 ? 6.733 -4.389 -0.373 1.00 93.25 82 GLY A C 1
ATOM 608 O O . GLY A 1 82 ? 6.519 -4.932 -1.457 1.00 93.25 82 GLY A O 1
ATOM 609 N N . ALA A 1 83 ? 7.310 -5.038 0.644 1.00 97.12 83 ALA A N 1
ATOM 610 C CA . ALA A 1 83 ? 7.713 -6.443 0.628 1.00 97.12 83 ALA A CA 1
ATOM 611 C C . ALA A 1 83 ? 6.517 -7.346 0.982 1.00 97.12 83 ALA A C 1
ATOM 613 O O . ALA A 1 83 ? 6.442 -7.940 2.055 1.00 97.12 83 ALA A O 1
ATOM 614 N N . TYR A 1 84 ? 5.527 -7.407 0.089 1.00 96.94 84 TYR A N 1
ATOM 615 C CA . TYR A 1 84 ? 4.245 -8.061 0.374 1.00 96.94 84 TYR A CA 1
ATOM 616 C C . TYR A 1 84 ? 4.363 -9.563 0.644 1.00 96.94 84 TYR A C 1
ATOM 618 O O . TYR A 1 84 ? 3.665 -10.084 1.507 1.00 96.94 84 TYR A O 1
ATOM 626 N N . GLU A 1 85 ? 5.247 -10.263 -0.063 1.00 97.50 85 GLU A N 1
ATOM 627 C CA . GLU A 1 85 ? 5.505 -11.686 0.154 1.00 97.50 85 GLU A CA 1
ATOM 628 C C . GLU A 1 85 ? 6.049 -11.966 1.568 1.00 97.50 85 GLU A C 1
ATOM 630 O O . GLU A 1 85 ? 5.554 -12.866 2.246 1.00 97.50 85 GLU A O 1
ATOM 635 N N . GLU A 1 86 ? 6.999 -11.147 2.033 1.00 97.25 86 GLU A N 1
ATOM 636 C CA . GLU A 1 86 ? 7.560 -11.196 3.394 1.00 97.25 86 GLU A CA 1
ATOM 637 C C . GLU A 1 86 ? 6.473 -10.886 4.438 1.00 97.25 86 GLU A C 1
ATOM 639 O O . GLU A 1 86 ? 6.315 -11.615 5.419 1.00 97.25 86 GLU A O 1
ATOM 644 N N . ALA A 1 87 ? 5.630 -9.881 4.173 1.00 97.88 87 ALA A N 1
ATOM 645 C CA . ALA A 1 87 ? 4.500 -9.540 5.036 1.00 97.88 87 ALA A CA 1
ATOM 646 C C . ALA A 1 87 ? 3.489 -10.696 5.168 1.00 97.88 87 ALA A C 1
ATOM 648 O O . ALA A 1 87 ? 3.033 -10.989 6.274 1.00 97.88 87 ALA A O 1
ATOM 649 N N . VAL A 1 88 ? 3.161 -11.395 4.072 1.00 97.88 88 VAL A N 1
ATOM 650 C CA . VAL A 1 88 ? 2.293 -12.589 4.108 1.00 97.88 88 VAL A CA 1
ATOM 651 C C . VAL A 1 88 ? 2.934 -13.712 4.917 1.00 97.88 88 VAL A C 1
ATOM 653 O O . VAL A 1 88 ? 2.247 -14.386 5.686 1.00 97.88 88 VAL A O 1
ATOM 656 N N . GLU A 1 89 ? 4.239 -13.933 4.767 1.00 97.50 89 GLU A N 1
ATOM 657 C CA . GLU A 1 89 ? 4.951 -14.954 5.533 1.00 97.50 89 GLU A CA 1
ATOM 658 C C . GLU A 1 89 ? 4.890 -14.670 7.040 1.00 97.50 89 GLU A C 1
ATOM 660 O O . GLU A 1 89 ? 4.570 -15.562 7.833 1.00 97.50 89 GLU A O 1
ATOM 665 N N . HIS A 1 90 ? 5.147 -13.423 7.437 1.00 97.44 90 HIS A N 1
ATOM 666 C CA . HIS A 1 90 ? 5.061 -12.992 8.828 1.00 97.44 90 HIS A CA 1
ATOM 667 C C . HIS A 1 90 ? 3.630 -13.077 9.367 1.00 97.44 90 HIS A C 1
ATOM 669 O O . HIS A 1 90 ? 3.428 -13.608 10.458 1.00 97.44 90 HIS A O 1
ATOM 675 N N . ALA A 1 91 ? 2.623 -12.689 8.584 1.00 97.56 91 ALA A N 1
ATOM 676 C CA . ALA A 1 91 ? 1.221 -12.804 8.978 1.00 97.56 91 ALA A CA 1
ATOM 677 C C . ALA A 1 91 ? 0.791 -14.272 9.173 1.00 97.56 91 ALA A C 1
ATOM 679 O O . ALA A 1 91 ? 0.147 -14.601 10.166 1.00 97.56 91 ALA A O 1
ATOM 680 N N . ARG A 1 92 ? 1.234 -15.191 8.302 1.00 97.75 92 ARG A N 1
ATOM 681 C CA . ARG A 1 92 ? 1.025 -16.643 8.483 1.00 97.75 92 ARG A CA 1
ATOM 682 C C . ARG A 1 92 ? 1.768 -17.197 9.695 1.00 97.75 92 ARG A C 1
ATOM 684 O O . ARG A 1 92 ? 1.325 -18.173 10.295 1.00 97.75 92 ARG A O 1
ATOM 691 N N . TYR A 1 93 ? 2.925 -16.633 10.038 1.00 97.12 93 TYR A N 1
ATOM 692 C CA . TYR A 1 93 ? 3.622 -16.991 11.270 1.00 97.12 93 TYR A CA 1
ATOM 693 C C . TYR A 1 93 ? 2.813 -16.557 12.498 1.00 97.12 93 TYR A C 1
ATOM 695 O O . TYR A 1 93 ? 2.625 -17.371 13.400 1.00 97.12 93 TYR A O 1
ATOM 703 N N . VAL A 1 94 ? 2.272 -15.332 12.497 1.00 97.75 94 VAL A N 1
ATOM 704 C CA . VAL A 1 94 ? 1.342 -14.851 13.534 1.00 97.75 94 VAL A CA 1
ATOM 705 C C . VAL A 1 94 ? 0.130 -15.777 13.628 1.00 97.75 94 VAL A C 1
ATOM 707 O O . VAL A 1 94 ? -0.184 -16.217 14.724 1.00 97.75 94 VAL A O 1
ATOM 710 N N . GLU A 1 95 ? -0.476 -16.169 12.504 1.00 97.75 95 GLU A N 1
ATOM 711 C CA . GLU A 1 95 ? -1.649 -17.061 12.464 1.00 97.75 95 GLU A CA 1
ATOM 712 C C . GLU A 1 95 ? -1.404 -18.423 13.119 1.00 97.75 95 GLU A C 1
ATOM 714 O O . GLU A 1 95 ? -2.278 -18.956 13.798 1.00 97.75 95 GLU A O 1
ATOM 719 N N . ARG A 1 96 ? -0.197 -18.983 12.973 1.00 97.19 96 ARG A N 1
ATOM 720 C CA . ARG A 1 96 ? 0.165 -20.236 13.652 1.00 97.19 96 ARG A CA 1
ATOM 721 C C . ARG A 1 96 ? 0.250 -20.090 15.169 1.00 97.19 96 ARG A C 1
ATOM 723 O O . ARG A 1 96 ? 0.025 -21.071 15.872 1.00 97.19 96 ARG A O 1
ATOM 730 N N . LEU A 1 97 ? 0.620 -18.911 15.668 1.00 95.75 97 LEU A N 1
ATOM 731 C CA . LEU A 1 97 ? 0.716 -18.640 17.106 1.00 95.75 97 LEU A CA 1
ATOM 732 C C . LEU A 1 97 ? -0.619 -18.171 17.695 1.00 95.75 97 LEU A C 1
ATOM 734 O O . LEU A 1 97 ? -0.915 -18.474 18.849 1.00 95.75 97 LEU A O 1
ATOM 738 N N . ASP A 1 98 ? -1.391 -17.432 16.903 1.00 97.69 98 ASP A N 1
ATOM 739 C CA . ASP A 1 98 ? -2.655 -16.791 17.244 1.00 97.69 98 ASP A CA 1
ATOM 740 C C . ASP A 1 98 ? -3.528 -16.683 15.973 1.00 97.69 98 ASP A C 1
ATOM 742 O O . ASP A 1 98 ? -3.356 -15.761 15.164 1.00 97.69 98 ASP A O 1
ATOM 746 N N . PRO A 1 99 ? -4.448 -17.643 15.749 1.00 97.81 99 PRO A N 1
ATOM 747 C CA . PRO A 1 99 ? -5.215 -17.727 14.508 1.00 97.81 99 PRO A CA 1
ATOM 748 C C . PRO A 1 99 ? -6.125 -16.534 14.232 1.00 97.81 99 PRO A C 1
ATOM 750 O O . PRO A 1 99 ? -6.484 -16.310 13.079 1.00 97.81 99 PRO A O 1
ATOM 753 N N . GLU A 1 100 ? -6.570 -15.818 15.264 1.00 97.00 100 GLU A N 1
ATOM 754 C CA . GLU A 1 100 ? -7.422 -14.639 15.102 1.00 97.00 100 GLU A CA 1
ATOM 755 C C . GLU A 1 100 ? -6.573 -13.448 14.658 1.00 97.00 100 GLU A C 1
ATOM 757 O O . GLU A 1 100 ? -6.792 -12.911 13.571 1.00 97.00 100 GLU A O 1
ATOM 762 N N . MET A 1 101 ? -5.516 -13.133 15.414 1.00 95.19 101 MET A N 1
ATOM 763 C CA . MET A 1 101 ? -4.603 -12.035 15.089 1.00 95.19 101 MET A CA 1
ATOM 764 C C . MET A 1 101 ? -3.912 -12.227 13.730 1.00 95.19 101 MET A C 1
ATOM 766 O O . MET A 1 101 ? -3.675 -11.265 13.000 1.00 95.19 101 MET A O 1
ATOM 770 N N . GLY A 1 102 ? -3.580 -13.467 13.366 1.00 96.69 102 GLY A N 1
ATOM 771 C CA . GLY A 1 102 ? -2.967 -13.762 12.074 1.00 96.69 102 GLY A CA 1
ATOM 772 C C . GLY A 1 102 ? -3.918 -13.604 10.894 1.00 96.69 102 GLY A C 1
ATOM 773 O O . GLY A 1 102 ? -3.506 -13.073 9.863 1.00 96.69 102 GLY A O 1
ATOM 774 N N . ARG A 1 103 ? -5.194 -13.984 11.051 1.00 96.81 103 ARG A N 1
ATOM 775 C CA . ARG A 1 103 ? -6.234 -13.702 10.049 1.00 96.81 103 ARG A CA 1
ATOM 776 C C . ARG A 1 103 ? -6.414 -12.202 9.861 1.00 96.81 103 ARG A C 1
ATOM 778 O O . ARG A 1 103 ? -6.398 -11.736 8.727 1.00 96.81 103 ARG A O 1
ATOM 785 N N . GLU A 1 104 ? -6.462 -11.438 10.950 1.00 96.31 104 GLU A N 1
ATOM 786 C CA . GLU A 1 104 ? -6.487 -9.974 10.869 1.00 96.31 104 GLU A CA 1
ATOM 787 C C . GLU A 1 104 ? -5.245 -9.409 10.169 1.00 96.31 104 GLU A C 1
ATOM 789 O O . GLU A 1 104 ? -5.354 -8.498 9.351 1.00 96.31 104 GLU A O 1
ATOM 794 N N . ALA A 1 105 ? -4.053 -9.939 10.458 1.00 96.62 105 ALA A N 1
ATOM 795 C CA . ALA A 1 105 ? -2.822 -9.511 9.800 1.00 96.62 105 ALA A CA 1
ATOM 796 C C . ALA A 1 105 ? -2.844 -9.815 8.292 1.00 96.62 105 ALA A C 1
ATOM 798 O O . ALA A 1 105 ? -2.471 -8.955 7.495 1.00 96.62 105 ALA A O 1
ATOM 799 N N . LEU A 1 106 ? -3.321 -10.995 7.886 1.00 97.56 106 LEU A N 1
ATOM 800 C CA . LEU A 1 106 ? -3.492 -11.361 6.477 1.00 97.56 106 LEU A CA 1
ATOM 801 C C . LEU A 1 106 ? -4.514 -10.460 5.775 1.00 97.56 106 LEU A C 1
ATOM 803 O O . LEU A 1 106 ? -4.224 -9.959 4.686 1.00 97.56 106 LEU A O 1
ATOM 807 N N . ASP A 1 107 ? -5.652 -10.188 6.415 1.00 96.56 107 ASP A N 1
ATOM 808 C CA . ASP A 1 107 ? -6.669 -9.265 5.906 1.00 96.56 107 ASP A CA 1
ATOM 809 C C . ASP A 1 107 ? -6.106 -7.848 5.738 1.00 96.56 107 ASP A C 1
ATOM 811 O O . ASP A 1 107 ? -6.344 -7.200 4.714 1.00 96.56 107 ASP A O 1
ATOM 815 N N . ARG A 1 108 ? -5.292 -7.372 6.694 1.00 96.50 108 ARG A N 1
ATOM 816 C CA . ARG A 1 108 ? -4.584 -6.087 6.579 1.00 96.50 108 ARG A CA 1
ATOM 817 C C . ARG A 1 108 ? -3.626 -6.073 5.390 1.00 96.50 108 ARG A C 1
ATOM 819 O O . ARG A 1 108 ? -3.665 -5.123 4.608 1.00 96.50 108 ARG A O 1
ATOM 826 N N . VAL A 1 109 ? -2.798 -7.109 5.215 1.00 97.62 109 VAL A N 1
ATOM 827 C CA . VAL A 1 109 ? -1.870 -7.207 4.073 1.00 97.62 109 VAL A CA 1
ATOM 828 C C . VAL A 1 109 ? -2.644 -7.184 2.755 1.00 97.62 109 VAL A C 1
ATOM 830 O O . VAL A 1 109 ? -2.329 -6.384 1.871 1.00 97.62 109 VAL A O 1
ATOM 833 N N . GLN A 1 110 ? -3.701 -7.993 2.642 1.00 97.50 110 GLN A N 1
ATOM 834 C CA . GLN A 1 110 ? -4.575 -8.013 1.472 1.00 97.50 110 GLN A CA 1
ATOM 835 C C . GLN A 1 110 ? -5.159 -6.621 1.192 1.00 97.50 110 GLN A C 1
ATOM 837 O O . GLN A 1 110 ? -5.097 -6.141 0.058 1.00 97.50 110 GLN A O 1
ATOM 842 N N . HIS A 1 111 ? -5.698 -5.955 2.217 1.00 96.06 111 HIS A N 1
ATOM 843 C CA . HIS A 1 111 ? -6.294 -4.628 2.090 1.00 96.06 111 HIS A CA 1
ATOM 844 C C . HIS A 1 111 ? -5.281 -3.587 1.594 1.00 96.06 111 HIS A C 1
ATOM 846 O O . HIS A 1 111 ? -5.571 -2.858 0.644 1.00 96.06 111 HIS A O 1
ATOM 852 N N . VAL A 1 112 ? -4.072 -3.556 2.166 1.00 96.44 112 VAL A N 1
ATOM 853 C CA . VAL A 1 112 ? -2.998 -2.638 1.749 1.00 96.44 112 VAL A CA 1
ATOM 854 C C . VAL A 1 112 ? -2.568 -2.887 0.304 1.00 96.44 112 VAL A C 1
ATOM 856 O O . VAL A 1 112 ? -2.348 -1.928 -0.440 1.00 96.44 112 VAL A O 1
ATOM 859 N N . MET A 1 113 ? -2.473 -4.145 -0.132 1.00 97.69 113 MET A N 1
ATOM 860 C CA . MET A 1 113 ? -2.119 -4.451 -1.521 1.00 97.69 113 MET A CA 1
ATOM 861 C C . MET A 1 113 ? -3.199 -3.990 -2.509 1.00 97.69 113 MET A C 1
ATOM 863 O O . MET A 1 113 ? -2.873 -3.374 -3.526 1.00 97.69 113 MET A O 1
ATOM 867 N N . ILE A 1 114 ? -4.478 -4.242 -2.202 1.00 96.19 114 ILE A N 1
ATOM 868 C CA . ILE A 1 114 ? -5.604 -3.780 -3.029 1.00 96.19 114 ILE A CA 1
ATOM 869 C C . ILE A 1 114 ? -5.606 -2.250 -3.097 1.00 96.19 114 ILE A C 1
ATOM 871 O O . ILE A 1 114 ? -5.631 -1.688 -4.193 1.00 96.19 114 ILE A O 1
ATOM 875 N N . ALA A 1 115 ? -5.506 -1.577 -1.948 1.00 96.00 115 ALA A N 1
ATOM 876 C CA . ALA A 1 115 ? -5.479 -0.119 -1.868 1.00 96.00 115 ALA A CA 1
ATOM 877 C C . ALA A 1 115 ? -4.287 0.482 -2.630 1.00 96.00 115 ALA A C 1
ATOM 879 O O . ALA A 1 115 ? -4.440 1.491 -3.321 1.00 96.00 115 ALA A O 1
ATOM 880 N N . THR A 1 116 ? -3.112 -0.155 -2.571 1.00 96.88 116 THR A N 1
ATOM 881 C CA . THR A 1 116 ? -1.932 0.245 -3.353 1.00 96.88 116 THR A CA 1
ATOM 882 C C . THR A 1 116 ? -2.207 0.154 -4.855 1.00 96.88 116 THR A C 1
ATOM 884 O O . THR A 1 116 ? -1.972 1.125 -5.576 1.00 96.88 116 THR A O 1
ATOM 887 N N . ALA A 1 117 ? -2.746 -0.971 -5.340 1.00 97.44 117 ALA A N 1
ATOM 888 C CA . ALA A 1 117 ? -3.078 -1.138 -6.756 1.00 97.44 117 ALA A CA 1
ATOM 889 C C . ALA A 1 117 ? -4.118 -0.105 -7.227 1.00 97.44 117 ALA A C 1
ATOM 891 O O . ALA A 1 117 ? -3.966 0.496 -8.292 1.00 97.44 117 ALA A O 1
ATOM 892 N N . GLU A 1 118 ? -5.154 0.149 -6.424 1.00 96.94 118 GLU A N 1
ATOM 893 C CA . GLU A 1 118 ? -6.172 1.152 -6.743 1.00 96.94 118 GLU A CA 1
ATOM 894 C C . GLU A 1 118 ? -5.613 2.578 -6.740 1.00 96.94 118 GLU A C 1
ATOM 896 O O . GLU A 1 118 ? -5.933 3.359 -7.638 1.00 96.94 118 GLU A O 1
ATOM 901 N N . THR A 1 119 ? -4.733 2.907 -5.794 1.00 96.56 119 THR A N 1
ATOM 902 C CA . THR A 1 119 ? -4.077 4.220 -5.715 1.00 96.56 119 THR A CA 1
ATOM 903 C C . THR A 1 119 ? -3.153 4.452 -6.909 1.00 96.56 119 THR A C 1
ATOM 905 O O . THR A 1 119 ? -3.208 5.512 -7.533 1.00 96.56 119 THR A O 1
ATOM 908 N N . LEU A 1 120 ? -2.339 3.460 -7.288 1.00 97.19 120 LEU A N 1
ATOM 909 C CA . LEU A 1 120 ? -1.497 3.531 -8.488 1.00 97.19 120 LEU A CA 1
ATOM 910 C C . LEU A 1 120 ? -2.346 3.737 -9.747 1.00 97.19 120 LEU A C 1
ATOM 912 O O . LEU A 1 120 ? -2.025 4.577 -10.585 1.00 97.19 120 LEU A O 1
ATOM 916 N N . PHE A 1 121 ? -3.475 3.038 -9.862 1.00 97.19 121 PHE A N 1
ATOM 917 C CA . PHE A 1 121 ? -4.391 3.242 -10.981 1.00 97.19 121 PHE A CA 1
ATOM 918 C C . PHE A 1 121 ? -4.992 4.658 -10.988 1.00 97.19 121 PHE A C 1
ATOM 920 O O . PHE A 1 121 ? -4.974 5.327 -12.021 1.00 97.19 121 PHE A O 1
ATOM 927 N N . ALA A 1 122 ? -5.490 5.135 -9.843 1.00 96.19 122 ALA A N 1
ATOM 928 C CA . ALA A 1 122 ? -6.112 6.454 -9.709 1.00 96.19 122 ALA A CA 1
ATOM 929 C C . ALA A 1 122 ? -5.132 7.611 -9.971 1.00 96.19 122 ALA A C 1
ATOM 931 O O . ALA A 1 122 ? -5.528 8.648 -10.493 1.00 96.19 122 ALA A O 1
ATOM 932 N N . THR A 1 123 ? -3.849 7.415 -9.659 1.00 96.25 123 THR A N 1
ATOM 933 C CA . THR A 1 123 ? -2.770 8.392 -9.888 1.00 96.25 123 THR A CA 1
ATOM 934 C C . THR A 1 123 ? -2.164 8.321 -11.293 1.00 96.25 123 THR A C 1
ATOM 936 O O . THR A 1 123 ? -1.141 8.947 -11.556 1.00 96.25 123 THR A O 1
ATOM 939 N N . GLY A 1 124 ? -2.785 7.582 -12.220 1.00 96.62 124 GLY A N 1
ATOM 940 C CA . GLY A 1 124 ? -2.341 7.517 -13.614 1.00 96.62 124 GLY A CA 1
ATOM 941 C C . GLY A 1 124 ? -1.132 6.608 -13.847 1.00 96.62 124 GLY A C 1
ATOM 942 O O . GLY A 1 124 ? -0.455 6.752 -14.861 1.00 96.62 124 GLY A O 1
ATOM 943 N N . ARG A 1 125 ? -0.876 5.642 -12.953 1.00 97.88 125 ARG A N 1
ATOM 944 C CA . ARG A 1 125 ? 0.208 4.643 -13.055 1.00 97.88 125 ARG A CA 1
ATOM 945 C C . ARG A 1 125 ? -0.334 3.214 -13.262 1.00 97.88 125 ARG A C 1
ATOM 947 O O . ARG A 1 125 ? -0.009 2.300 -12.500 1.00 97.88 125 ARG A O 1
ATOM 954 N N . PRO A 1 126 ? -1.161 2.958 -14.296 1.00 97.62 126 PRO A N 1
ATOM 955 C CA . PRO A 1 126 ? -1.839 1.673 -14.488 1.00 97.62 126 PRO A CA 1
ATOM 956 C C . PRO A 1 126 ? -0.879 0.516 -14.801 1.00 97.62 126 PRO A C 1
ATOM 958 O O . PRO A 1 126 ? -1.174 -0.623 -14.443 1.00 97.62 126 PRO A O 1
ATOM 961 N N . ARG A 1 127 ? 0.276 0.792 -15.427 1.00 96.81 127 ARG A N 1
ATOM 962 C CA . ARG A 1 127 ? 1.303 -0.226 -15.720 1.00 96.81 127 ARG A CA 1
ATOM 963 C C . ARG A 1 127 ? 1.946 -0.787 -14.451 1.00 96.81 127 ARG A C 1
ATOM 965 O O . ARG A 1 127 ? 2.304 -1.954 -14.429 1.00 96.81 127 ARG A O 1
ATOM 972 N N . GLU A 1 128 ? 2.034 0.015 -13.393 1.00 96.69 128 GLU A N 1
ATOM 973 C CA . GLU A 1 128 ? 2.552 -0.412 -12.088 1.00 96.69 128 GLU A CA 1
ATOM 974 C C . GLU A 1 128 ? 1.459 -1.029 -11.210 1.00 96.69 128 GLU A C 1
ATOM 976 O O . GLU A 1 128 ? 1.714 -1.961 -10.453 1.00 96.69 128 GLU A O 1
ATOM 981 N N . ALA A 1 129 ? 0.215 -0.560 -11.348 1.00 97.69 129 ALA A N 1
ATOM 982 C CA . ALA A 1 129 ? -0.934 -1.121 -10.642 1.00 97.69 129 ALA A CA 1
ATOM 983 C C . ALA A 1 129 ? -1.221 -2.585 -11.028 1.00 97.69 129 ALA A C 1
ATOM 985 O O . ALA A 1 129 ? -1.578 -3.395 -10.171 1.00 97.69 129 ALA A O 1
ATOM 986 N N . TYR A 1 130 ? -1.070 -2.930 -12.312 1.00 97.94 130 TYR A N 1
ATOM 987 C CA . TYR A 1 130 ? -1.389 -4.261 -12.840 1.00 97.94 130 TYR A CA 1
ATOM 988 C C . TYR A 1 130 ? -0.619 -5.410 -12.168 1.00 97.94 130 TYR A C 1
ATOM 990 O O . TYR A 1 130 ? -1.271 -6.320 -11.645 1.00 97.94 130 TYR A O 1
ATOM 998 N N . PRO A 1 131 ? 0.728 -5.397 -12.113 1.00 96.56 131 PRO A N 1
ATOM 999 C CA . PRO A 1 131 ? 1.482 -6.479 -11.490 1.00 96.56 131 PRO A CA 1
ATOM 1000 C C . PRO A 1 131 ? 1.195 -6.603 -9.990 1.00 96.56 131 PRO A C 1
ATOM 1002 O O . PRO A 1 131 ? 1.204 -7.720 -9.474 1.00 96.56 131 PRO A O 1
ATOM 1005 N N . ILE A 1 132 ? 0.881 -5.501 -9.292 1.00 97.06 132 ILE A N 1
ATOM 1006 C CA . ILE A 1 132 ? 0.440 -5.561 -7.891 1.00 97.06 132 ILE A CA 1
ATOM 1007 C C . ILE A 1 132 ? -0.890 -6.307 -7.789 1.00 97.06 132 ILE A C 1
ATOM 1009 O O . ILE A 1 132 ? -0.975 -7.247 -7.009 1.00 97.06 132 ILE A O 1
ATOM 1013 N N . ALA A 1 133 ? -1.885 -5.984 -8.622 1.00 97.69 133 ALA A N 1
ATOM 1014 C CA . ALA A 1 133 ? -3.170 -6.687 -8.621 1.00 97.69 133 ALA A CA 1
ATOM 1015 C C . ALA A 1 133 ? -3.025 -8.195 -8.916 1.00 97.69 133 ALA A C 1
ATOM 1017 O O . ALA A 1 133 ? -3.625 -9.023 -8.226 1.00 97.69 133 ALA A O 1
ATOM 1018 N N . VAL A 1 134 ? -2.185 -8.574 -9.890 1.00 97.00 134 VAL A N 1
ATOM 1019 C CA . VAL A 1 134 ? -1.867 -9.987 -10.182 1.00 97.00 134 VAL A CA 1
ATOM 1020 C C . VAL A 1 134 ? -1.208 -10.663 -8.989 1.00 97.00 134 VAL A C 1
ATOM 1022 O O . VAL A 1 134 ? -1.612 -11.758 -8.598 1.00 97.00 134 VAL A O 1
ATOM 1025 N N . ARG A 1 135 ? -0.212 -10.012 -8.384 1.00 97.00 135 ARG A N 1
ATOM 1026 C CA . ARG A 1 135 ? 0.478 -10.526 -7.200 1.00 97.00 135 ARG A CA 1
ATOM 1027 C C . ARG A 1 135 ? -0.488 -10.713 -6.031 1.00 97.00 135 ARG A C 1
ATOM 1029 O O . ARG A 1 135 ? -0.481 -11.779 -5.423 1.00 97.00 135 ARG A O 1
ATOM 1036 N N . THR A 1 136 ? -1.372 -9.747 -5.776 1.00 97.38 136 THR A N 1
ATOM 1037 C CA . THR A 1 136 ? -2.427 -9.866 -4.761 1.00 97.38 136 THR A CA 1
ATOM 1038 C C . THR A 1 136 ? -3.324 -11.065 -5.042 1.00 97.38 136 THR A C 1
ATOM 1040 O O . THR A 1 136 ? -3.570 -11.845 -4.135 1.00 97.38 136 THR A O 1
ATOM 1043 N N . SER A 1 137 ? -3.756 -11.272 -6.290 1.00 97.12 137 SER A N 1
ATOM 1044 C CA . SER A 1 137 ? -4.604 -12.416 -6.651 1.00 97.12 137 SER A CA 1
ATOM 1045 C C . SER A 1 137 ? -3.912 -13.768 -6.457 1.00 97.12 137 SER A C 1
ATOM 1047 O O . SER A 1 137 ? -4.593 -14.758 -6.204 1.00 97.12 137 SER A O 1
ATOM 1049 N N . ARG A 1 138 ? -2.580 -13.835 -6.588 1.00 96.81 138 ARG A N 1
ATOM 1050 C CA . ARG A 1 138 ? -1.805 -15.059 -6.321 1.00 96.81 138 ARG A CA 1
ATOM 1051 C C . ARG A 1 138 ? -1.654 -15.322 -4.825 1.00 96.81 138 ARG A C 1
ATOM 1053 O O . ARG A 1 138 ? -1.759 -16.468 -4.402 1.00 96.81 138 ARG A O 1
ATOM 1060 N N . LEU A 1 139 ? -1.397 -14.276 -4.040 1.00 95.69 139 LEU A N 1
ATOM 1061 C CA . LEU A 1 139 ? -1.228 -14.382 -2.588 1.00 95.69 139 LEU A CA 1
ATOM 1062 C C . LEU A 1 139 ? -2.564 -14.598 -1.860 1.00 95.69 139 LEU A C 1
ATOM 1064 O O . LEU A 1 139 ? -2.597 -15.312 -0.860 1.00 95.69 139 LEU A O 1
ATOM 1068 N N . PHE A 1 140 ? -3.648 -14.032 -2.397 1.00 97.31 140 PHE A N 1
ATOM 1069 C CA . PHE A 1 140 ? -4.996 -14.049 -1.831 1.00 97.31 140 PHE A CA 1
ATOM 1070 C C . PHE A 1 140 ? -6.042 -14.399 -2.909 1.00 97.31 140 PHE A C 1
ATOM 1072 O O . PHE A 1 140 ? -6.732 -13.514 -3.422 1.00 97.31 140 PHE A O 1
ATOM 1079 N N . PRO A 1 141 ? -6.193 -15.686 -3.270 1.00 96.25 141 PRO A N 1
ATOM 1080 C CA . PRO A 1 141 ? -7.132 -16.107 -4.315 1.00 96.25 141 PRO A CA 1
ATOM 1081 C C . PRO A 1 141 ? -8.601 -15.753 -4.029 1.00 96.25 141 PRO A C 1
ATOM 1083 O O . PRO A 1 141 ? -9.383 -15.567 -4.957 1.00 96.25 141 PRO A O 1
ATOM 1086 N N . GLU A 1 142 ? -8.975 -15.632 -2.753 1.00 94.56 142 GLU A N 1
ATOM 1087 C CA . GLU A 1 142 ? -10.342 -15.318 -2.308 1.00 94.56 142 GLU A CA 1
ATOM 1088 C C . GLU A 1 142 ? -10.599 -13.813 -2.118 1.00 94.56 142 GLU A C 1
ATOM 1090 O O . GLU A 1 142 ? -11.684 -13.406 -1.690 1.00 94.56 142 GLU A O 1
ATOM 1095 N N . ALA A 1 143 ? -9.614 -12.967 -2.434 1.00 92.62 143 ALA A N 1
ATOM 1096 C CA . ALA A 1 143 ? -9.691 -11.536 -2.197 1.00 92.62 143 ALA A CA 1
ATOM 1097 C C . ALA A 1 143 ? -10.852 -10.884 -2.964 1.00 92.62 143 ALA A C 1
ATOM 1099 O O . ALA A 1 143 ? -10.826 -10.685 -4.185 1.00 92.62 143 ALA A O 1
ATOM 1100 N N . ARG A 1 144 ? -11.889 -10.495 -2.217 1.00 90.00 144 ARG A N 1
ATOM 1101 C CA . ARG A 1 144 ? -13.042 -9.773 -2.761 1.00 90.00 144 ARG A CA 1
ATOM 1102 C C . ARG A 1 144 ? -12.609 -8.382 -3.233 1.00 90.00 144 ARG A C 1
ATOM 1104 O O . ARG A 1 144 ? -11.803 -7.717 -2.595 1.00 90.00 144 ARG A O 1
ATOM 1111 N N . GLY A 1 145 ? -13.164 -7.931 -4.358 1.00 87.06 145 GLY A N 1
ATOM 1112 C CA . GLY A 1 145 ? -12.913 -6.593 -4.919 1.00 87.06 145 GLY A CA 1
ATOM 1113 C C . GLY A 1 145 ? -11.841 -6.533 -6.013 1.00 87.06 145 GLY A C 1
ATOM 1114 O O . GLY A 1 145 ? -11.953 -5.698 -6.910 1.00 87.06 145 GLY A O 1
ATOM 1115 N N . LEU A 1 146 ? -10.889 -7.474 -6.048 1.00 93.81 146 LEU A N 1
ATOM 1116 C CA . LEU A 1 146 ? -9.845 -7.533 -7.086 1.00 93.81 146 LEU A CA 1
ATOM 1117 C C . LEU A 1 146 ? -10.411 -7.616 -8.511 1.00 93.81 146 LEU A C 1
ATOM 1119 O O . LEU A 1 146 ? -9.880 -6.991 -9.429 1.00 93.81 146 LEU A O 1
ATOM 1123 N N . GLY A 1 147 ? -11.535 -8.316 -8.694 1.00 95.06 147 GLY A N 1
ATOM 1124 C CA . GLY A 1 147 ? -12.210 -8.413 -9.992 1.00 95.06 147 GLY A CA 1
ATOM 1125 C C . GLY A 1 147 ? -12.624 -7.053 -10.570 1.00 95.06 147 GLY A C 1
ATOM 1126 O O . GLY A 1 147 ? -12.509 -6.831 -11.777 1.00 95.06 147 GLY A O 1
ATOM 1127 N N . ALA A 1 148 ? -13.038 -6.102 -9.723 1.00 94.69 148 ALA A N 1
ATOM 1128 C CA . ALA A 1 148 ? -13.361 -4.749 -10.168 1.00 94.69 148 ALA A CA 1
ATOM 1129 C C . ALA A 1 148 ? -12.101 -3.998 -10.631 1.00 94.69 148 ALA A C 1
ATOM 1131 O O . ALA A 1 148 ? -12.136 -3.327 -11.668 1.00 94.69 148 ALA A O 1
ATOM 1132 N N . THR A 1 149 ? -10.988 -4.154 -9.908 1.00 95.44 149 THR A N 1
ATOM 1133 C CA . THR A 1 149 ? -9.682 -3.567 -10.246 1.00 95.44 149 THR A CA 1
ATOM 1134 C C . THR A 1 149 ? -9.139 -4.119 -11.563 1.00 95.44 149 THR A C 1
ATOM 1136 O O . THR A 1 149 ? -8.821 -3.329 -12.454 1.00 95.44 149 THR A O 1
ATOM 1139 N N . PHE A 1 150 ? -9.148 -5.442 -11.767 1.00 97.69 150 PHE A N 1
ATOM 1140 C CA . PHE A 1 150 ? -8.806 -6.048 -13.062 1.00 97.69 150 PHE A CA 1
ATOM 1141 C C . PHE A 1 150 ? -9.701 -5.529 -14.187 1.00 97.69 150 PHE A C 1
ATOM 1143 O O . PHE A 1 150 ? -9.212 -5.151 -15.250 1.00 97.69 150 PHE A O 1
ATOM 1150 N N . GLY A 1 151 ? -11.010 -5.419 -13.949 1.00 97.25 151 GLY A N 1
ATOM 1151 C CA . GLY A 1 151 ? -11.935 -4.844 -14.923 1.00 97.25 151 GLY A CA 1
ATOM 1152 C C . GLY A 1 151 ? -11.570 -3.409 -15.327 1.00 97.25 151 GLY A C 1
ATOM 1153 O O . GLY A 1 151 ? -11.625 -3.075 -16.512 1.00 97.25 151 GLY A O 1
ATOM 1154 N N . LYS A 1 152 ? -11.178 -2.553 -14.370 1.00 97.12 152 LYS A N 1
ATOM 1155 C CA . LYS A 1 152 ? -10.711 -1.178 -14.639 1.00 97.12 152 LYS A CA 1
ATOM 1156 C C . LYS A 1 152 ? -9.417 -1.181 -15.464 1.00 97.12 152 LYS A C 1
ATOM 1158 O O . LYS A 1 152 ? -9.355 -0.472 -16.469 1.00 97.12 152 LYS A O 1
ATOM 1163 N N . LEU A 1 153 ? -8.438 -2.001 -15.078 1.00 98.00 153 LEU A N 1
ATOM 1164 C CA . LEU A 1 153 ? -7.137 -2.120 -15.740 1.00 98.00 153 LEU A CA 1
ATOM 1165 C C . LEU A 1 153 ? -7.262 -2.635 -17.180 1.00 98.00 153 LEU A C 1
ATOM 1167 O O . LEU A 1 153 ? -6.793 -1.982 -18.109 1.00 98.00 153 LEU A O 1
ATOM 1171 N N . ARG A 1 154 ? -7.983 -3.740 -17.397 1.00 98.25 154 ARG A N 1
ATOM 1172 C CA . ARG A 1 154 ? -8.228 -4.299 -18.737 1.00 98.25 154 ARG A CA 1
ATOM 1173 C C . ARG A 1 154 ? -8.932 -3.290 -19.648 1.00 98.25 154 ARG A C 1
ATOM 1175 O O . ARG A 1 154 ? -8.522 -3.102 -20.789 1.00 98.25 154 ARG A O 1
ATOM 1182 N N . ARG A 1 155 ? -9.966 -2.589 -19.151 1.00 98.00 155 ARG A N 1
ATOM 1183 C CA . ARG A 1 155 ? -10.643 -1.518 -19.912 1.00 98.00 155 ARG A CA 1
ATOM 1184 C C . ARG A 1 155 ? -9.722 -0.340 -20.217 1.00 98.00 155 ARG A C 1
ATOM 1186 O O . ARG A 1 155 ? -9.901 0.300 -21.247 1.00 98.00 155 ARG A O 1
ATOM 1193 N N . HIS A 1 156 ? -8.794 -0.005 -19.323 1.00 98.00 156 HIS A N 1
ATOM 1194 C CA . HIS A 1 156 ? -7.806 1.039 -19.574 1.00 98.00 156 HIS A CA 1
ATOM 1195 C C . HIS A 1 156 ? -6.905 0.658 -20.753 1.00 98.00 156 HIS A C 1
ATOM 1197 O O . HIS A 1 156 ? -6.922 1.367 -21.752 1.00 98.00 156 HIS A O 1
ATOM 1203 N N . PHE A 1 157 ? -6.225 -0.488 -20.684 1.00 97.94 157 PHE A N 1
ATOM 1204 C CA . PHE A 1 157 ? -5.282 -0.912 -21.724 1.00 97.94 157 PHE A CA 1
ATOM 1205 C C . PHE A 1 157 ? -5.955 -1.249 -23.063 1.00 97.94 157 PHE A C 1
ATOM 1207 O O . PHE A 1 157 ? -5.393 -0.960 -24.113 1.00 97.94 157 PHE A O 1
ATOM 1214 N N . ARG A 1 158 ? -7.196 -1.761 -23.064 1.00 98.06 158 ARG A N 1
ATOM 1215 C CA . ARG A 1 158 ? -7.977 -1.896 -24.311 1.00 98.06 158 ARG A CA 1
ATOM 1216 C C . ARG A 1 158 ? -8.272 -0.536 -24.950 1.00 98.06 158 ARG A C 1
ATOM 1218 O O . ARG A 1 158 ? -8.025 -0.367 -26.132 1.00 98.06 158 ARG A O 1
ATOM 1225 N N . ARG A 1 159 ? -8.706 0.461 -24.167 1.00 98.06 159 ARG A N 1
ATOM 1226 C CA . ARG A 1 159 ? -8.922 1.824 -24.690 1.00 98.06 159 ARG A CA 1
ATOM 1227 C C . ARG A 1 159 ? -7.629 2.492 -25.148 1.00 98.06 159 ARG A C 1
ATOM 1229 O O . ARG A 1 159 ? -7.650 3.209 -26.137 1.00 98.06 159 ARG A O 1
ATOM 1236 N N . GLU A 1 160 ? -6.525 2.281 -24.435 1.00 97.38 160 GLU A N 1
ATOM 1237 C CA . GLU A 1 160 ? -5.200 2.747 -24.861 1.00 97.38 160 GLU A CA 1
ATOM 1238 C C . GLU A 1 160 ? -4.825 2.136 -26.218 1.00 97.38 160 GLU A C 1
ATOM 1240 O O . GLU A 1 160 ? -4.400 2.867 -27.110 1.00 97.38 160 GLU A O 1
ATOM 1245 N N . SER A 1 161 ? -5.081 0.834 -26.397 1.00 97.94 161 SER A N 1
ATOM 1246 C CA . SER A 1 161 ? -4.894 0.135 -27.670 1.00 97.94 161 SER A CA 1
ATOM 1247 C C . SER A 1 161 ? -5.749 0.734 -28.791 1.00 97.94 161 SER A C 1
ATOM 1249 O O . SER A 1 161 ? -5.218 1.107 -29.836 1.00 97.94 161 SER A O 1
ATOM 1251 N N . ASP A 1 162 ? -7.049 0.923 -28.547 1.00 97.75 162 ASP A N 1
ATOM 1252 C CA . ASP A 1 162 ? -7.984 1.498 -29.521 1.00 97.75 162 ASP A CA 1
ATOM 1253 C C . ASP A 1 162 ? -7.591 2.934 -29.920 1.00 97.75 162 ASP A C 1
ATOM 1255 O O . ASP A 1 162 ? -7.635 3.298 -31.095 1.00 97.75 162 ASP A O 1
ATOM 1259 N N . LEU A 1 163 ? -7.169 3.759 -28.953 1.00 97.50 163 LEU A N 1
ATOM 1260 C CA . LEU A 1 163 ? -6.716 5.133 -29.198 1.00 97.50 163 LEU A CA 1
ATOM 1261 C C . LEU A 1 163 ? -5.391 5.183 -29.966 1.00 97.50 163 LEU A C 1
ATOM 1263 O O . LEU A 1 163 ? -5.208 6.063 -30.805 1.00 97.50 163 LEU A O 1
ATOM 1267 N N . ALA A 1 164 ? -4.460 4.273 -29.680 1.00 95.94 164 ALA A N 1
ATOM 1268 C CA . ALA A 1 164 ? -3.215 4.159 -30.431 1.00 95.94 164 ALA A CA 1
ATOM 1269 C C . ALA A 1 164 ? -3.496 3.736 -31.881 1.00 95.94 164 ALA A C 1
ATOM 1271 O O . ALA A 1 164 ? -3.040 4.406 -32.808 1.00 95.94 164 ALA A O 1
ATOM 1272 N N . LEU A 1 165 ? -4.359 2.735 -32.080 1.00 97.12 165 LEU A N 1
ATOM 1273 C CA . LEU A 1 165 ? -4.796 2.296 -33.404 1.00 97.12 165 LEU A CA 1
ATOM 1274 C C . LEU A 1 165 ? -5.464 3.432 -34.193 1.00 97.12 165 LEU A C 1
ATOM 1276 O O . LEU A 1 165 ? -5.122 3.653 -35.351 1.00 97.12 165 LEU A O 1
ATOM 1280 N N . ALA A 1 166 ? -6.354 4.205 -33.563 1.00 96.81 166 ALA A N 1
ATOM 1281 C CA . ALA A 1 166 ? -7.019 5.346 -34.198 1.00 96.81 166 ALA A CA 1
ATOM 1282 C C . ALA A 1 166 ? -6.049 6.455 -34.652 1.00 96.81 166 ALA A C 1
ATOM 1284 O O . ALA A 1 166 ? -6.377 7.230 -35.548 1.00 96.81 166 ALA A O 1
ATOM 1285 N N . ARG A 1 167 ? -4.855 6.536 -34.050 1.00 97.31 167 ARG A N 1
ATOM 1286 C CA . ARG A 1 167 ? -3.784 7.470 -34.438 1.00 97.31 167 ARG A CA 1
ATOM 1287 C C . ARG A 1 167 ? -2.797 6.882 -35.453 1.00 97.31 167 ARG A C 1
ATOM 1289 O O . ARG A 1 167 ? -1.859 7.578 -35.827 1.00 97.31 167 ARG A O 1
ATOM 1296 N N . GLY A 1 168 ? -2.971 5.626 -35.869 1.00 95.81 168 GLY A N 1
ATOM 1297 C CA . GLY A 1 168 ? -1.998 4.902 -36.694 1.00 95.81 168 GLY A CA 1
ATOM 1298 C C . GLY A 1 168 ? -0.751 4.435 -35.929 1.00 95.81 168 GLY A C 1
ATOM 1299 O O . GLY A 1 168 ? 0.225 4.018 -36.545 1.00 95.81 168 GLY A O 1
ATOM 1300 N N . ASP A 1 169 ? -0.763 4.483 -34.593 1.00 96.50 169 ASP A N 1
ATOM 1301 C CA . ASP A 1 169 ? 0.306 3.952 -33.741 1.00 96.50 169 ASP A CA 1
ATOM 1302 C C . ASP A 1 169 ? 0.076 2.456 -33.475 1.00 96.50 169 ASP A C 1
ATOM 1304 O O . ASP A 1 169 ? -0.360 2.031 -32.401 1.00 96.50 169 ASP A O 1
ATOM 1308 N N . TYR A 1 170 ? 0.328 1.639 -34.497 1.00 96.19 170 TYR A N 1
ATOM 1309 C CA . TYR A 1 170 ? 0.158 0.187 -34.417 1.00 96.19 170 TYR A CA 1
ATOM 1310 C C . TYR A 1 170 ? 1.065 -0.489 -33.369 1.00 96.19 170 TYR A C 1
ATOM 1312 O O . TYR A 1 170 ? 0.564 -1.356 -32.643 1.00 96.19 170 TYR A O 1
ATOM 1320 N N . PRO A 1 171 ? 2.357 -0.115 -33.220 1.00 93.50 171 PRO A N 1
ATOM 1321 C CA . PRO A 1 171 ? 3.203 -0.661 -32.160 1.00 93.50 171 PRO A CA 1
ATOM 1322 C C . PRO A 1 171 ? 2.672 -0.341 -30.761 1.00 93.50 171 PRO A C 1
ATOM 1324 O O . PRO A 1 171 ? 2.594 -1.243 -29.928 1.00 93.50 171 PRO A O 1
ATOM 1327 N N . GLY A 1 172 ? 2.246 0.904 -30.509 1.00 93.06 172 GLY A N 1
ATOM 1328 C CA . GLY A 1 172 ? 1.633 1.291 -29.238 1.00 93.06 172 GLY A CA 1
ATOM 1329 C C . GLY A 1 172 ? 0.336 0.531 -28.963 1.00 93.06 172 GLY A C 1
ATOM 1330 O O . GLY A 1 172 ? 0.102 0.085 -27.836 1.00 93.06 172 GLY A O 1
ATOM 1331 N N . ALA A 1 173 ? -0.472 0.294 -30.002 1.00 97.00 173 ALA A N 1
ATOM 1332 C CA . ALA A 1 173 ? -1.701 -0.480 -29.881 1.00 97.00 173 ALA A CA 1
ATOM 1333 C C . ALA A 1 173 ? -1.442 -1.934 -29.459 1.00 97.00 173 ALA A C 1
ATOM 1335 O O . ALA A 1 173 ? -2.129 -2.445 -28.569 1.00 97.00 173 ALA A O 1
ATOM 1336 N N . LEU A 1 174 ? -0.441 -2.592 -30.056 1.00 94.88 174 LEU A N 1
ATOM 1337 C CA . LEU A 1 174 ? -0.034 -3.949 -29.678 1.00 94.88 174 LEU A CA 1
ATOM 1338 C C . LEU A 1 174 ? 0.585 -3.990 -28.279 1.00 94.88 174 LEU A C 1
ATOM 1340 O O . LEU A 1 174 ? 0.193 -4.840 -27.481 1.00 94.88 174 LEU A O 1
ATOM 1344 N N . ALA A 1 175 ? 1.462 -3.039 -27.953 1.00 94.62 175 ALA A N 1
ATOM 1345 C CA . ALA A 1 175 ? 2.113 -2.961 -26.648 1.00 94.62 175 ALA A CA 1
ATOM 1346 C C . ALA A 1 175 ? 1.098 -2.835 -25.498 1.00 94.62 175 ALA A C 1
ATOM 1348 O O . ALA A 1 175 ? 1.269 -3.445 -24.444 1.00 94.62 175 ALA A O 1
ATOM 1349 N N . ALA A 1 176 ? 0.000 -2.098 -25.695 1.00 95.62 176 ALA A N 1
ATOM 1350 C CA . ALA A 1 176 ? -1.066 -2.007 -24.699 1.00 95.62 176 ALA A CA 1
ATOM 1351 C C . ALA A 1 176 ? -1.774 -3.359 -24.460 1.00 95.62 176 ALA A C 1
ATOM 1353 O O . ALA A 1 176 ? -2.095 -3.692 -23.317 1.00 95.62 176 ALA A O 1
ATOM 1354 N N . LEU A 1 177 ? -1.984 -4.170 -25.506 1.00 97.44 177 LEU A N 1
ATOM 1355 C CA . LEU A 1 177 ? -2.537 -5.525 -25.358 1.00 97.44 177 LEU A CA 1
ATOM 1356 C C . LEU A 1 177 ? -1.522 -6.494 -24.737 1.00 97.44 177 LEU A C 1
ATOM 1358 O O . LEU A 1 177 ? -1.915 -7.321 -23.913 1.00 97.44 177 LEU A O 1
ATOM 1362 N N . ASP A 1 178 ? -0.236 -6.352 -25.072 1.00 95.88 178 ASP A N 1
ATOM 1363 C CA . ASP A 1 178 ? 0.858 -7.136 -24.486 1.00 95.88 178 ASP A CA 1
ATOM 1364 C C . ASP A 1 178 ? 0.904 -6.978 -22.959 1.00 95.88 178 ASP A C 1
ATOM 1366 O O . ASP A 1 178 ? 1.139 -7.957 -22.255 1.00 95.88 178 ASP A O 1
ATOM 1370 N N . VAL A 1 179 ? 0.607 -5.787 -22.416 1.00 95.88 179 VAL A N 1
ATOM 1371 C CA . VAL A 1 179 ? 0.525 -5.582 -20.956 1.00 95.88 179 VAL A CA 1
ATOM 1372 C C . VAL A 1 179 ? -0.543 -6.479 -20.322 1.00 95.88 179 VAL A C 1
ATOM 1374 O O . VAL A 1 179 ? -0.293 -7.058 -19.263 1.00 95.88 179 VAL A O 1
ATOM 1377 N N . ILE A 1 180 ? -1.716 -6.616 -20.952 1.00 97.69 180 ILE A N 1
ATOM 1378 C CA . ILE A 1 180 ? -2.787 -7.490 -20.449 1.00 97.69 180 ILE A CA 1
ATOM 1379 C C . ILE A 1 180 ? -2.339 -8.951 -20.532 1.00 97.69 180 ILE A C 1
ATOM 1381 O O . ILE A 1 180 ? -2.430 -9.665 -19.541 1.00 97.69 180 ILE A O 1
ATOM 1385 N N . GLU A 1 181 ? -1.838 -9.388 -21.689 1.00 96.88 181 GLU A N 1
ATOM 1386 C CA . GLU A 1 181 ? -1.432 -10.781 -21.919 1.00 96.88 181 GLU A CA 1
ATOM 1387 C C . GLU A 1 181 ? -0.280 -11.215 -21.005 1.00 96.88 181 GLU A C 1
ATOM 1389 O O . GLU A 1 181 ? -0.322 -12.299 -20.430 1.00 96.88 181 GLU A O 1
ATOM 1394 N N . HIS A 1 182 ? 0.717 -10.351 -20.807 1.00 96.19 182 HIS A N 1
ATOM 1395 C CA . HIS A 1 182 ? 1.852 -10.617 -19.926 1.00 96.19 182 HIS A CA 1
ATOM 1396 C C . HIS A 1 182 ? 1.415 -10.839 -18.472 1.00 96.19 182 HIS A C 1
ATOM 1398 O O . HIS A 1 182 ? 1.909 -11.735 -17.788 1.00 96.19 182 HIS A O 1
ATOM 1404 N N . ASN A 1 183 ? 0.474 -10.022 -17.995 1.00 96.00 183 ASN A N 1
ATOM 1405 C CA . ASN A 1 183 ? -0.025 -10.099 -16.625 1.00 96.00 183 ASN A CA 1
ATOM 1406 C C . ASN A 1 183 ? -1.094 -11.190 -16.446 1.00 96.00 183 ASN A C 1
ATOM 1408 O O . ASN A 1 183 ? -1.203 -11.775 -15.366 1.00 96.00 183 ASN A O 1
ATOM 1412 N N . GLU A 1 184 ? -1.862 -11.487 -17.496 1.00 97.38 184 GLU A N 1
ATOM 1413 C CA . GLU A 1 184 ? -2.951 -12.466 -17.504 1.00 97.38 184 GLU A CA 1
ATOM 1414 C C . GLU A 1 184 ? -2.892 -13.374 -18.747 1.00 97.38 184 GLU A C 1
ATOM 1416 O O . GLU A 1 184 ? -3.739 -13.259 -19.640 1.00 97.38 184 GLU A O 1
ATOM 1421 N N . PRO A 1 185 ? -1.952 -14.342 -18.797 1.00 96.94 185 PRO A N 1
ATOM 1422 C CA . PRO A 1 185 ? -1.756 -15.202 -19.971 1.00 96.94 185 PRO A CA 1
ATOM 1423 C C . PRO A 1 185 ? -3.001 -15.997 -20.383 1.00 96.94 185 PRO A C 1
ATOM 1425 O O . PRO A 1 185 ? -3.184 -16.323 -21.553 1.00 96.94 185 PRO A O 1
ATOM 1428 N N . ALA A 1 186 ? -3.904 -16.272 -19.436 1.00 96.81 186 ALA A N 1
ATOM 1429 C CA . ALA A 1 186 ? -5.181 -16.931 -19.704 1.00 96.81 186 ALA A CA 1
ATOM 1430 C C . ALA A 1 186 ? -6.086 -16.144 -20.675 1.00 96.81 186 ALA A C 1
ATOM 1432 O O . ALA A 1 186 ? -6.964 -16.734 -21.300 1.00 96.81 186 ALA A O 1
ATOM 1433 N N . LEU A 1 187 ? -5.868 -14.833 -20.835 1.00 97.00 187 LEU A N 1
ATOM 1434 C CA . LEU A 1 187 ? -6.625 -13.978 -21.752 1.00 97.00 187 LEU A CA 1
ATOM 1435 C C . LEU A 1 187 ? -6.035 -13.927 -23.169 1.00 97.00 187 LEU A C 1
ATOM 1437 O O . LEU A 1 187 ? -6.633 -13.289 -24.035 1.00 97.00 187 LEU A O 1
ATOM 1441 N N . ALA A 1 188 ? -4.913 -14.603 -23.448 1.00 97.25 188 ALA A N 1
ATOM 1442 C CA . ALA A 1 188 ? -4.278 -14.591 -24.771 1.00 97.25 188 ALA A CA 1
ATOM 1443 C C . ALA A 1 188 ? -5.259 -14.974 -25.898 1.00 97.25 188 ALA A C 1
ATOM 1445 O O . ALA A 1 188 ? -5.302 -14.327 -26.946 1.00 97.25 188 ALA A O 1
ATOM 1446 N N . GLY A 1 189 ? -6.126 -15.966 -25.654 1.00 97.38 189 GLY A N 1
ATOM 1447 C CA . GLY A 1 189 ? -7.160 -16.378 -26.608 1.00 97.38 189 GLY A CA 1
ATOM 1448 C C . GLY A 1 189 ? -8.189 -15.283 -26.916 1.00 97.38 189 GLY A C 1
ATOM 1449 O O . GLY A 1 189 ? -8.558 -15.097 -28.073 1.00 97.38 189 GLY A O 1
ATOM 1450 N N . GLU A 1 190 ? -8.612 -14.510 -25.910 1.00 97.56 190 GLU A N 1
ATOM 1451 C CA . GLU A 1 190 ? -9.533 -13.378 -26.100 1.00 97.56 190 GLU A CA 1
ATOM 1452 C C . GLU A 1 190 ? -8.872 -12.207 -26.841 1.00 97.56 190 GLU A C 1
ATOM 1454 O O . GLU A 1 190 ? -9.535 -11.476 -27.579 1.00 97.56 190 GLU A O 1
ATOM 1459 N N . LEU A 1 191 ? -7.565 -12.013 -26.644 1.00 97.56 191 LEU A N 1
ATOM 1460 C CA . LEU A 1 191 ? -6.796 -10.920 -27.242 1.00 97.56 191 LEU A CA 1
ATOM 1461 C C . LEU A 1 191 ? -6.333 -11.222 -28.675 1.00 97.56 191 LEU A C 1
ATOM 1463 O O . LEU A 1 191 ? -6.040 -10.291 -29.427 1.00 97.56 191 LEU A O 1
ATOM 1467 N N . ALA A 1 192 ? -6.317 -12.492 -29.090 1.00 97.19 192 ALA A N 1
ATOM 1468 C CA . ALA A 1 192 ? -5.862 -12.913 -30.416 1.00 97.19 192 ALA A CA 1
ATOM 1469 C C . ALA A 1 192 ? -6.626 -12.232 -31.569 1.00 97.19 192 ALA A C 1
ATOM 1471 O O . ALA A 1 192 ? -6.020 -11.848 -32.572 1.00 97.19 192 ALA A O 1
ATOM 1472 N N . GLY A 1 193 ? -7.944 -12.043 -31.421 1.00 97.31 193 GLY A N 1
ATOM 1473 C CA . GLY A 1 193 ? -8.783 -11.347 -32.404 1.00 97.31 193 GLY A CA 1
ATOM 1474 C C . GLY A 1 193 ? -8.362 -9.884 -32.606 1.00 97.31 193 GLY A C 1
ATOM 1475 O O . GLY A 1 193 ? -7.918 -9.540 -33.703 1.00 97.31 193 GLY A O 1
ATOM 1476 N N . PRO A 1 194 ? -8.436 -9.033 -31.563 1.00 97.75 194 PRO A N 1
ATOM 1477 C CA . PRO A 1 194 ? -7.964 -7.647 -31.619 1.00 97.75 194 PRO A CA 1
ATOM 1478 C C . PRO A 1 194 ? -6.523 -7.499 -32.126 1.00 97.75 194 PRO A C 1
ATOM 1480 O O . PRO A 1 194 ? -6.264 -6.655 -32.982 1.00 97.75 194 PRO A O 1
ATOM 1483 N N . ARG A 1 195 ? -5.593 -8.359 -31.678 1.00 97.88 195 ARG A N 1
ATOM 1484 C CA . ARG A 1 195 ? -4.203 -8.352 -32.170 1.00 97.88 195 ARG A CA 1
ATOM 1485 C C . ARG A 1 195 ? -4.125 -8.581 -33.673 1.00 97.88 195 ARG A C 1
ATOM 1487 O O . ARG A 1 195 ? -3.437 -7.833 -34.362 1.00 97.88 195 ARG A O 1
ATOM 1494 N N . ARG A 1 196 ? -4.826 -9.597 -34.189 1.00 97.38 196 ARG A N 1
ATOM 1495 C CA . ARG A 1 196 ? -4.860 -9.881 -35.629 1.00 97.38 196 ARG A CA 1
ATOM 1496 C C . ARG A 1 196 ? -5.396 -8.679 -36.407 1.00 97.38 196 ARG A C 1
ATOM 1498 O O . ARG A 1 196 ? -4.817 -8.344 -37.434 1.00 97.38 196 ARG A O 1
ATOM 1505 N N . THR A 1 197 ? -6.443 -8.016 -35.914 1.00 97.44 197 THR A N 1
ATOM 1506 C CA . THR A 1 197 ? -6.984 -6.798 -36.540 1.00 97.44 197 THR A CA 1
ATOM 1507 C C . THR A 1 197 ? -5.932 -5.691 -36.630 1.00 97.44 197 THR A C 1
ATOM 1509 O O . THR A 1 197 ? -5.748 -5.125 -37.704 1.00 97.44 197 THR A O 1
ATOM 1512 N N . ILE A 1 198 ? -5.199 -5.421 -35.542 1.00 97.31 198 ILE A N 1
ATOM 1513 C CA . ILE A 1 198 ? -4.141 -4.395 -35.518 1.00 97.31 198 ILE A CA 1
ATOM 1514 C C . ILE A 1 198 ? -2.998 -4.755 -36.478 1.00 97.31 198 ILE A C 1
ATOM 1516 O O . ILE A 1 198 ? -2.549 -3.904 -37.237 1.00 97.31 198 ILE A O 1
ATOM 1520 N N . VAL A 1 199 ? -2.549 -6.015 -36.478 1.00 96.69 199 VAL A N 1
ATOM 1521 C CA . VAL A 1 199 ? -1.475 -6.508 -37.360 1.00 96.69 199 VAL A CA 1
ATOM 1522 C C . VAL A 1 199 ? -1.844 -6.359 -38.837 1.00 96.69 199 VAL A C 1
ATOM 1524 O O . VAL A 1 199 ? -1.028 -5.896 -39.630 1.00 96.69 199 VAL A O 1
ATOM 1527 N N . VAL A 1 200 ? -3.074 -6.723 -39.211 1.00 97.00 200 VAL A N 1
ATOM 1528 C CA . VAL A 1 200 ? -3.557 -6.572 -40.591 1.00 97.00 200 VAL A CA 1
ATOM 1529 C C . VAL A 1 200 ? -3.631 -5.095 -40.977 1.00 97.00 200 VAL A C 1
ATOM 1531 O O . VAL A 1 200 ? -3.089 -4.726 -42.014 1.00 97.00 200 VAL A O 1
ATOM 1534 N N . ALA A 1 201 ? -4.211 -4.247 -40.122 1.00 97.25 201 ALA A N 1
ATOM 1535 C CA . ALA A 1 201 ? -4.308 -2.810 -40.376 1.00 97.25 201 ALA A CA 1
ATOM 1536 C C . ALA A 1 201 ? -2.928 -2.145 -40.523 1.00 97.25 201 ALA A C 1
ATOM 1538 O O . ALA A 1 201 ? -2.736 -1.299 -41.394 1.00 97.25 201 ALA A O 1
ATOM 1539 N N . TRP A 1 202 ? -1.946 -2.564 -39.719 1.00 97.69 202 TRP A N 1
ATOM 1540 C CA . TRP A 1 202 ? -0.572 -2.080 -39.829 1.00 97.69 202 TRP A CA 1
ATOM 1541 C C . TRP A 1 202 ? 0.058 -2.463 -41.169 1.00 97.69 202 TRP A C 1
ATOM 1543 O O . TRP A 1 202 ? 0.625 -1.612 -41.855 1.00 97.69 202 TRP A O 1
ATOM 1553 N N . ALA A 1 203 ? -0.067 -3.729 -41.570 1.00 97.25 203 ALA A N 1
ATOM 1554 C CA . ALA A 1 203 ? 0.445 -4.181 -42.857 1.00 97.25 203 ALA A CA 1
ATOM 1555 C C . ALA A 1 203 ? -0.237 -3.460 -44.030 1.00 97.25 203 ALA A C 1
ATOM 1557 O O . ALA A 1 203 ? 0.440 -3.094 -44.985 1.00 97.25 203 ALA A O 1
ATOM 1558 N N . ASP A 1 204 ? -1.545 -3.202 -43.951 1.00 97.69 204 ASP A N 1
ATOM 1559 C CA . ASP A 1 204 ? -2.271 -2.427 -44.964 1.00 97.69 204 ASP A CA 1
ATOM 1560 C C . ASP A 1 204 ? -1.770 -0.985 -45.068 1.00 97.69 204 ASP A C 1
ATOM 1562 O O . ASP A 1 204 ? -1.506 -0.514 -46.173 1.00 97.69 204 ASP A O 1
ATOM 1566 N N . ALA A 1 205 ? -1.561 -0.302 -43.941 1.00 97.19 205 ALA A N 1
ATOM 1567 C CA . ALA A 1 205 ? -1.015 1.053 -43.945 1.00 97.19 205 ALA A CA 1
ATOM 1568 C C . ALA A 1 205 ? 0.395 1.111 -44.553 1.00 97.19 205 ALA A C 1
ATOM 1570 O O . ALA A 1 205 ? 0.673 1.980 -45.375 1.00 97.19 205 ALA A O 1
ATOM 1571 N N . LEU A 1 206 ? 1.260 0.147 -44.218 1.00 96.31 206 LEU A N 1
ATOM 1572 C CA . LEU A 1 206 ? 2.598 0.038 -44.806 1.00 96.31 206 LEU A CA 1
ATOM 1573 C C . LEU A 1 206 ? 2.551 -0.202 -46.320 1.00 96.31 206 LEU A C 1
ATOM 1575 O O . LEU A 1 206 ? 3.388 0.329 -47.046 1.00 96.31 206 LEU A O 1
ATOM 1579 N N . VAL A 1 207 ? 1.589 -0.988 -46.809 1.00 97.81 207 VAL A N 1
ATOM 1580 C CA . VAL A 1 207 ? 1.400 -1.200 -48.251 1.00 97.81 207 VAL A CA 1
ATOM 1581 C C . VAL A 1 207 ? 0.974 0.093 -48.937 1.00 97.81 207 VAL A C 1
ATOM 1583 O O . VAL A 1 207 ? 1.573 0.433 -49.950 1.00 97.81 207 VAL A O 1
ATOM 1586 N N . VAL A 1 208 ? 0.009 0.833 -48.383 1.00 97.81 208 VAL A N 1
ATOM 1587 C CA . VAL A 1 208 ? -0.432 2.123 -48.945 1.00 97.81 208 VAL A CA 1
ATOM 1588 C C . VAL A 1 208 ? 0.728 3.119 -49.001 1.00 97.81 208 VAL A C 1
ATOM 1590 O O . VAL A 1 208 ? 0.987 3.700 -50.050 1.00 97.81 208 VAL A O 1
ATOM 1593 N N . GLU A 1 209 ? 1.488 3.256 -47.912 1.00 96.50 209 GLU A N 1
ATOM 1594 C CA . GLU A 1 209 ? 2.694 4.094 -47.891 1.00 96.50 209 GLU A CA 1
ATOM 1595 C C . GLU A 1 209 ? 3.726 3.641 -48.935 1.00 96.50 209 GLU A C 1
ATOM 1597 O O . GLU A 1 209 ? 4.351 4.466 -49.597 1.00 96.50 209 GLU A O 1
ATOM 1602 N N . GLY A 1 210 ? 3.914 2.329 -49.099 1.00 96.62 210 GLY A N 1
ATOM 1603 C CA . GLY A 1 210 ? 4.814 1.778 -50.108 1.00 96.62 210 GLY A CA 1
ATOM 1604 C C . GLY A 1 210 ? 4.357 2.072 -51.539 1.00 96.62 210 GLY A C 1
ATOM 1605 O O . GLY A 1 210 ? 5.181 2.416 -52.384 1.00 96.62 210 GLY A O 1
ATOM 1606 N N . GLU A 1 211 ? 3.057 1.974 -51.814 1.00 97.44 211 GLU A N 1
ATOM 1607 C CA . GLU A 1 211 ? 2.464 2.304 -53.114 1.00 97.44 211 GLU A CA 1
ATOM 1608 C C . GLU A 1 211 ? 2.597 3.808 -53.426 1.00 97.44 211 GLU A C 1
ATOM 1610 O O . GLU A 1 211 ? 2.983 4.164 -54.542 1.00 97.44 211 GLU A O 1
ATOM 1615 N N . ASP A 1 212 ? 2.399 4.682 -52.435 1.00 96.81 212 ASP A N 1
ATOM 1616 C CA . ASP A 1 212 ? 2.607 6.130 -52.566 1.00 96.81 212 ASP A CA 1
ATOM 1617 C C . ASP A 1 212 ? 4.071 6.487 -52.877 1.00 96.81 212 ASP A C 1
ATOM 1619 O O . ASP A 1 212 ? 4.351 7.315 -53.748 1.00 96.81 212 ASP A O 1
ATOM 1623 N N . GLU A 1 213 ? 5.028 5.859 -52.190 1.00 95.31 213 GLU A N 1
ATOM 1624 C CA . GLU A 1 213 ? 6.461 6.064 -52.438 1.00 95.31 213 GLU A CA 1
ATOM 1625 C C . GLU A 1 213 ? 6.885 5.530 -53.811 1.00 95.31 213 GLU A C 1
ATOM 1627 O O . GLU A 1 213 ? 7.683 6.159 -54.511 1.00 95.31 213 GLU A O 1
ATOM 1632 N N . LEU A 1 214 ? 6.302 4.411 -54.247 1.00 95.06 214 LEU A N 1
ATOM 1633 C CA . LEU A 1 214 ? 6.533 3.876 -55.584 1.00 95.06 214 LEU A CA 1
ATOM 1634 C C . LEU A 1 214 ? 6.016 4.838 -56.662 1.00 95.06 214 LEU A C 1
ATOM 1636 O O . LEU A 1 214 ? 6.718 5.090 -57.640 1.00 95.06 214 LEU A O 1
ATOM 1640 N N . ALA A 1 215 ? 4.837 5.434 -56.461 1.00 95.62 215 ALA A N 1
ATOM 1641 C CA . ALA A 1 215 ? 4.271 6.433 -57.368 1.00 95.62 215 ALA A CA 1
ATOM 1642 C C . ALA A 1 215 ? 5.132 7.708 -57.474 1.00 95.62 215 ALA A C 1
ATOM 1644 O O . ALA A 1 215 ? 5.124 8.375 -58.509 1.00 95.62 215 ALA A O 1
ATOM 1645 N N . ARG A 1 216 ? 5.914 8.030 -56.435 1.00 94.94 216 ARG A N 1
ATOM 1646 C CA . ARG A 1 216 ? 6.903 9.127 -56.430 1.00 94.94 216 ARG A CA 1
ATOM 1647 C C . ARG A 1 216 ? 8.245 8.751 -57.069 1.00 94.94 216 ARG A C 1
ATOM 1649 O O . ARG A 1 216 ? 9.116 9.607 -57.184 1.00 94.94 216 ARG A O 1
ATOM 1656 N N . GLY A 1 217 ? 8.429 7.495 -57.480 1.00 90.44 217 GLY A N 1
ATOM 1657 C CA . GLY A 1 217 ? 9.692 6.982 -58.017 1.00 90.44 217 GLY A CA 1
ATOM 1658 C C . GLY A 1 217 ? 10.715 6.583 -56.947 1.00 90.44 217 GLY A C 1
ATOM 1659 O O . GLY A 1 217 ? 11.866 6.303 -57.273 1.00 90.44 217 GLY A O 1
ATOM 1660 N N . HIS A 1 218 ? 10.327 6.524 -55.670 1.00 90.38 218 HIS A N 1
ATOM 1661 C CA . HIS A 1 218 ? 11.200 6.116 -54.567 1.00 90.38 218 HIS A CA 1
ATOM 1662 C C . HIS A 1 218 ? 11.172 4.590 -54.360 1.00 90.38 218 HIS A C 1
ATOM 1664 O O . HIS A 1 218 ? 10.795 4.088 -53.297 1.00 90.38 218 HIS A O 1
ATOM 1670 N N . THR A 1 219 ? 11.602 3.826 -55.369 1.00 88.69 219 THR A N 1
ATOM 1671 C CA . THR A 1 219 ? 11.514 2.350 -55.391 1.00 88.69 219 THR A CA 1
ATOM 1672 C C . THR A 1 219 ? 12.147 1.682 -54.161 1.00 88.69 219 THR A C 1
ATOM 1674 O O . THR A 1 219 ? 11.625 0.685 -53.662 1.00 88.69 219 THR A O 1
ATOM 1677 N N . GLY A 1 220 ? 13.234 2.239 -53.613 1.00 83.12 220 GLY A N 1
ATOM 1678 C CA . GLY A 1 220 ? 13.900 1.703 -52.418 1.00 83.12 220 GLY A CA 1
ATOM 1679 C C . GLY A 1 220 ? 13.060 1.807 -51.147 1.00 83.12 220 GLY A C 1
ATOM 1680 O O . GLY A 1 220 ? 12.914 0.824 -50.419 1.00 83.12 220 GLY A O 1
ATOM 1681 N N . ILE A 1 221 ? 12.451 2.973 -50.912 1.00 85.75 221 ILE A N 1
ATOM 1682 C CA . ILE A 1 221 ? 11.596 3.210 -49.742 1.00 85.75 221 ILE A CA 1
ATOM 1683 C C . ILE A 1 221 ? 10.339 2.343 -49.844 1.00 85.75 221 ILE A C 1
ATOM 1685 O O . ILE A 1 221 ? 9.989 1.661 -48.881 1.00 85.75 221 ILE A O 1
ATOM 1689 N N . ALA A 1 222 ? 9.719 2.293 -51.026 1.00 92.75 222 ALA A N 1
ATOM 1690 C CA . ALA A 1 222 ? 8.572 1.430 -51.297 1.00 92.75 222 ALA A CA 1
ATOM 1691 C C . ALA A 1 222 ? 8.871 -0.047 -50.994 1.00 92.75 222 ALA A C 1
ATOM 1693 O O . ALA A 1 222 ? 8.127 -0.713 -50.274 1.00 92.75 222 ALA A O 1
ATOM 1694 N N . THR A 1 223 ? 10.016 -0.543 -51.471 1.00 89.50 223 THR A N 1
ATOM 1695 C CA . THR A 1 223 ? 10.462 -1.925 -51.241 1.00 89.50 223 THR A CA 1
ATOM 1696 C C . THR A 1 223 ? 10.628 -2.229 -49.751 1.00 89.50 223 THR A C 1
ATOM 1698 O O . THR A 1 223 ? 10.167 -3.272 -49.283 1.00 89.50 223 THR A O 1
ATOM 1701 N N . ALA A 1 224 ? 11.227 -1.311 -48.984 1.00 87.81 224 ALA A N 1
ATOM 1702 C CA . ALA A 1 224 ? 11.379 -1.462 -47.538 1.00 87.81 224 ALA A CA 1
ATOM 1703 C C . ALA A 1 224 ? 10.023 -1.485 -46.805 1.00 87.81 224 ALA A C 1
ATOM 1705 O O . ALA A 1 224 ? 9.835 -2.275 -45.877 1.00 87.81 224 ALA A O 1
ATOM 1706 N N . ARG A 1 225 ? 9.049 -0.676 -47.244 1.00 93.44 225 ARG A N 1
ATOM 1707 C CA . ARG A 1 225 ? 7.685 -0.673 -46.689 1.00 93.44 225 ARG A CA 1
ATOM 1708 C C . ARG A 1 225 ? 6.962 -1.997 -46.946 1.00 93.44 225 ARG A C 1
ATOM 1710 O O . ARG A 1 225 ? 6.404 -2.567 -46.009 1.00 93.44 225 ARG A O 1
ATOM 1717 N N . PHE A 1 226 ? 7.048 -2.547 -48.160 1.00 94.75 226 PHE A N 1
ATOM 1718 C CA . PHE A 1 226 ? 6.483 -3.867 -48.476 1.00 94.75 226 PHE A CA 1
ATOM 1719 C C . PHE A 1 226 ? 7.158 -4.997 -47.694 1.00 94.75 226 PHE A C 1
ATOM 1721 O O . PHE A 1 226 ? 6.473 -5.892 -47.197 1.00 94.75 226 PHE A O 1
ATOM 1728 N N . ALA A 1 227 ? 8.482 -4.932 -47.519 1.00 88.25 227 ALA A N 1
ATOM 1729 C CA . ALA A 1 227 ? 9.211 -5.879 -46.680 1.00 88.25 227 ALA A CA 1
ATOM 1730 C C . ALA A 1 227 ? 8.693 -5.856 -45.236 1.00 88.25 227 ALA A C 1
ATOM 1732 O O . ALA A 1 227 ? 8.418 -6.910 -44.659 1.00 88.25 227 ALA A O 1
ATOM 1733 N N . LYS A 1 228 ? 8.486 -4.659 -44.672 1.00 90.69 228 LYS A N 1
ATOM 1734 C CA . LYS A 1 228 ? 7.945 -4.518 -43.318 1.00 90.69 228 LYS A CA 1
ATOM 1735 C C . LYS A 1 228 ? 6.498 -5.004 -43.217 1.00 90.69 228 LYS A C 1
ATOM 1737 O O . LYS A 1 228 ? 6.157 -5.669 -42.245 1.00 90.69 228 LYS A O 1
ATOM 1742 N N . ALA A 1 229 ? 5.659 -4.739 -44.219 1.00 93.25 229 ALA A N 1
ATOM 1743 C CA . ALA A 1 229 ? 4.288 -5.256 -44.261 1.00 93.25 229 ALA A CA 1
ATOM 1744 C C . ALA A 1 229 ? 4.262 -6.795 -44.263 1.00 93.25 229 ALA A C 1
ATOM 1746 O O . ALA A 1 229 ? 3.507 -7.413 -43.505 1.00 93.25 229 ALA A O 1
ATOM 1747 N N . TYR A 1 230 ? 5.144 -7.415 -45.056 1.00 93.12 230 TYR A N 1
ATOM 1748 C CA . TYR A 1 230 ? 5.319 -8.865 -45.081 1.00 93.12 230 TYR A CA 1
ATOM 1749 C C . TYR A 1 230 ? 5.814 -9.415 -43.740 1.00 93.12 230 TYR A C 1
ATOM 1751 O O . TYR A 1 230 ? 5.306 -10.433 -43.282 1.00 93.12 230 TYR A O 1
ATOM 1759 N N . GLU A 1 231 ? 6.762 -8.748 -43.083 1.00 90.38 231 GLU A N 1
ATOM 1760 C CA . GLU A 1 231 ? 7.239 -9.137 -41.750 1.00 90.38 231 GLU A CA 1
ATOM 1761 C C . GLU A 1 231 ? 6.106 -9.110 -40.712 1.00 90.38 231 GLU A C 1
ATOM 1763 O O . GLU A 1 231 ? 5.955 -10.049 -39.932 1.00 90.38 231 GLU A O 1
ATOM 1768 N N . VAL A 1 232 ? 5.290 -8.053 -40.729 1.00 90.94 232 VAL A N 1
ATOM 1769 C CA . VAL A 1 232 ? 4.217 -7.830 -39.753 1.00 90.94 232 VAL A CA 1
ATOM 1770 C C . VAL A 1 232 ? 3.088 -8.853 -39.905 1.00 90.94 232 VAL A C 1
ATOM 1772 O O . VAL A 1 232 ? 2.662 -9.435 -38.908 1.00 90.94 232 VAL A O 1
ATOM 1775 N N . ALA A 1 233 ? 2.600 -9.094 -41.128 1.00 94.00 233 ALA A N 1
ATOM 1776 C CA . ALA A 1 233 ? 1.400 -9.910 -41.353 1.00 94.00 233 ALA A CA 1
ATOM 1777 C C . ALA A 1 233 ? 1.640 -11.247 -42.075 1.00 94.00 233 ALA A C 1
ATOM 1779 O O . ALA A 1 233 ? 0.726 -12.070 -42.150 1.00 94.00 233 ALA A O 1
ATOM 1780 N N . GLY A 1 234 ? 2.832 -11.484 -42.629 1.00 91.44 234 GLY A N 1
ATOM 1781 C CA . GLY A 1 234 ? 3.179 -12.724 -43.334 1.00 91.44 234 GLY A CA 1
ATOM 1782 C C . GLY A 1 234 ? 2.389 -12.973 -44.624 1.00 91.44 234 GLY A C 1
ATOM 1783 O O . GLY A 1 234 ? 2.273 -14.120 -45.056 1.00 91.44 234 GLY A O 1
ATOM 1784 N N . ARG A 1 235 ? 1.793 -11.940 -45.237 1.00 96.50 235 ARG A N 1
ATOM 1785 C CA . ARG A 1 235 ? 0.919 -12.099 -46.412 1.00 96.50 235 ARG A CA 1
ATOM 1786 C C . ARG A 1 235 ? 1.737 -12.277 -47.686 1.00 96.50 235 ARG A C 1
ATOM 1788 O O . ARG A 1 235 ? 2.512 -11.397 -48.040 1.00 96.50 235 ARG A O 1
ATOM 1795 N N . ALA A 1 236 ? 1.505 -13.362 -48.424 1.00 94.94 236 ALA A N 1
ATOM 1796 C CA . ALA A 1 236 ? 2.254 -13.681 -49.647 1.00 94.94 236 ALA A CA 1
ATOM 1797 C C . ALA A 1 236 ? 2.343 -12.501 -50.638 1.00 94.94 236 ALA A C 1
ATOM 1799 O O . ALA A 1 236 ? 3.433 -12.194 -51.114 1.00 94.94 236 ALA A O 1
ATOM 1800 N N . GLN A 1 237 ? 1.231 -11.784 -50.839 1.00 97.00 237 GLN A N 1
ATOM 1801 C CA . GLN A 1 237 ? 1.139 -10.619 -51.727 1.00 97.00 237 GLN A CA 1
ATOM 1802 C C . GLN A 1 237 ? 2.113 -9.478 -51.370 1.00 97.00 237 GLN A C 1
ATOM 1804 O O . GLN A 1 237 ? 2.652 -8.826 -52.260 1.00 97.00 237 GLN A O 1
ATOM 1809 N N . ASP A 1 238 ? 2.379 -9.238 -50.082 1.00 95.94 238 ASP A N 1
ATOM 1810 C CA . ASP A 1 238 ? 3.298 -8.179 -49.643 1.00 95.94 238 ASP A CA 1
ATOM 1811 C C . ASP A 1 238 ? 4.750 -8.603 -49.920 1.00 95.94 238 ASP A C 1
ATOM 1813 O O . ASP A 1 238 ? 5.580 -7.801 -50.350 1.00 95.94 238 ASP A O 1
ATOM 1817 N N . GLY A 1 239 ? 5.033 -9.904 -49.779 1.00 88.81 239 GLY A N 1
ATOM 1818 C CA . GLY A 1 239 ? 6.306 -10.505 -50.169 1.00 88.81 239 GLY A CA 1
ATOM 1819 C C . GLY A 1 239 ? 6.546 -10.487 -51.684 1.00 88.81 239 GLY A C 1
ATOM 1820 O O . GLY A 1 239 ? 7.681 -10.281 -52.112 1.00 88.81 239 GLY A O 1
ATOM 1821 N N . ASP A 1 240 ? 5.501 -10.668 -52.498 1.00 94.19 240 ASP A N 1
ATOM 1822 C CA . ASP A 1 240 ? 5.584 -10.535 -53.960 1.00 94.19 240 ASP A CA 1
ATOM 1823 C C . ASP A 1 240 ? 5.925 -9.098 -54.372 1.00 94.19 240 ASP A C 1
ATOM 1825 O O . ASP A 1 240 ? 6.847 -8.888 -55.162 1.00 94.19 240 ASP A O 1
ATOM 1829 N N . ARG A 1 241 ? 5.254 -8.101 -53.776 1.00 96.50 241 ARG A N 1
ATOM 1830 C CA . ARG A 1 241 ? 5.555 -6.675 -53.997 1.00 96.50 241 ARG A CA 1
ATOM 1831 C C . ARG A 1 241 ? 6.991 -6.318 -53.612 1.00 96.50 241 ARG A C 1
ATOM 1833 O O . ARG A 1 241 ? 7.687 -5.660 -54.382 1.00 96.50 241 ARG A O 1
ATOM 1840 N N . MET A 1 242 ? 7.456 -6.790 -52.453 1.00 94.19 242 MET A N 1
ATOM 1841 C CA . MET A 1 242 ? 8.845 -6.619 -52.014 1.00 94.19 242 MET A CA 1
ATOM 1842 C C . MET A 1 242 ? 9.837 -7.191 -53.041 1.00 94.19 242 MET A C 1
ATOM 1844 O O . MET A 1 242 ? 10.785 -6.508 -53.423 1.00 94.19 242 MET A O 1
ATOM 1848 N N . ARG A 1 243 ? 9.625 -8.428 -53.518 1.00 90.44 243 ARG A N 1
ATOM 1849 C CA . ARG A 1 243 ? 10.501 -9.058 -54.524 1.00 90.44 243 ARG A CA 1
ATOM 1850 C C . ARG A 1 243 ? 10.525 -8.286 -55.842 1.00 90.44 243 ARG A C 1
ATOM 1852 O O . ARG A 1 243 ? 11.597 -8.110 -56.416 1.00 90.44 243 ARG A O 1
ATOM 1859 N N . ALA A 1 244 ? 9.373 -7.798 -56.296 1.00 92.38 244 ALA A N 1
ATOM 1860 C CA . ALA A 1 244 ? 9.288 -6.979 -57.502 1.00 92.38 244 ALA A CA 1
ATOM 1861 C C . ALA A 1 244 ? 10.102 -5.677 -57.369 1.00 92.38 244 ALA A C 1
ATOM 1863 O O . ALA A 1 244 ? 10.864 -5.335 -58.271 1.00 92.38 244 ALA A O 1
ATOM 1864 N N . GLY A 1 245 ? 10.007 -4.994 -56.223 1.00 89.50 245 GLY A N 1
ATOM 1865 C CA . GLY A 1 245 ? 10.787 -3.785 -55.944 1.00 89.50 245 GLY A CA 1
ATOM 1866 C C . GLY A 1 245 ? 12.302 -4.026 -55.912 1.00 89.50 245 GLY A C 1
ATOM 1867 O O . GLY A 1 245 ? 13.059 -3.261 -56.510 1.00 89.50 245 GLY A O 1
ATOM 1868 N N . LEU A 1 246 ? 12.748 -5.136 -55.307 1.00 84.81 246 LEU A N 1
ATOM 1869 C CA . LEU A 1 246 ? 14.159 -5.552 -55.331 1.00 84.81 246 LEU A CA 1
ATOM 1870 C C . LEU A 1 246 ? 14.665 -5.810 -56.759 1.00 84.81 246 LEU A C 1
ATOM 1872 O O . LEU A 1 246 ? 15.770 -5.387 -57.098 1.00 84.81 246 LEU A O 1
ATOM 1876 N N . SER A 1 247 ? 13.854 -6.454 -57.604 1.00 85.06 247 SER A N 1
ATOM 1877 C CA . SER A 1 247 ? 14.194 -6.672 -59.017 1.00 85.06 247 SER A CA 1
ATOM 1878 C C . SER A 1 247 ? 14.343 -5.348 -59.771 1.00 85.06 247 SER A C 1
ATOM 1880 O O . SER A 1 247 ? 15.319 -5.163 -60.492 1.00 85.06 247 SER A O 1
ATOM 1882 N N . ALA A 1 248 ? 13.426 -4.399 -59.562 1.00 85.69 248 ALA A N 1
ATOM 1883 C CA . ALA A 1 248 ? 13.469 -3.089 -60.213 1.00 85.69 248 ALA A CA 1
ATOM 1884 C C . ALA A 1 248 ? 14.689 -2.251 -59.786 1.00 85.69 248 ALA A C 1
ATOM 1886 O O . ALA A 1 248 ? 15.320 -1.604 -60.618 1.00 85.69 248 ALA A O 1
ATOM 1887 N N . LEU A 1 249 ? 15.068 -2.283 -58.502 1.00 82.44 249 LEU A N 1
ATOM 1888 C CA . LEU A 1 249 ? 16.285 -1.615 -58.016 1.00 82.44 249 LEU A CA 1
ATOM 1889 C C . LEU A 1 249 ? 17.555 -2.174 -58.660 1.00 82.44 249 LEU A C 1
ATOM 1891 O O . LEU A 1 249 ? 18.493 -1.425 -58.923 1.00 82.44 249 LEU A O 1
ATOM 1895 N N . ARG A 1 250 ? 17.587 -3.485 -58.919 1.00 75.31 250 ARG A N 1
ATOM 1896 C CA . ARG A 1 250 ? 18.728 -4.138 -59.562 1.00 75.31 250 ARG A CA 1
ATOM 1897 C C . ARG A 1 250 ? 18.938 -3.649 -60.994 1.00 75.31 250 ARG A C 1
ATOM 1899 O O . ARG A 1 250 ? 20.080 -3.485 -61.412 1.00 75.31 250 ARG A O 1
ATOM 1906 N N . GLU A 1 251 ? 17.856 -3.405 -61.728 1.00 77.50 251 GLU A N 1
ATOM 1907 C CA . GLU A 1 251 ? 17.907 -2.921 -63.113 1.00 77.50 251 GLU A CA 1
ATOM 1908 C C . GLU A 1 251 ? 18.413 -1.472 -63.230 1.00 77.50 251 GLU A C 1
ATOM 1910 O O . GLU A 1 251 ? 18.946 -1.102 -64.274 1.00 77.50 251 GLU A O 1
ATOM 1915 N N . LEU A 1 252 ? 18.297 -0.663 -62.168 1.00 74.56 252 LEU A N 1
ATOM 1916 C CA . LEU A 1 252 ? 18.692 0.753 -62.171 1.00 74.56 252 LEU A CA 1
ATOM 1917 C C . LEU A 1 252 ? 20.199 1.000 -61.982 1.00 74.56 252 LEU A C 1
ATOM 1919 O O . LEU A 1 252 ? 20.660 2.096 -62.289 1.00 74.56 252 LEU A O 1
ATOM 1923 N N . GLY A 1 253 ? 20.967 -0.003 -61.545 1.00 62.25 253 GLY A N 1
ATOM 1924 C CA . GLY A 1 253 ? 22.407 0.128 -61.304 1.00 62.25 253 GLY A CA 1
ATOM 1925 C C . GLY A 1 253 ? 22.754 0.962 -60.058 1.00 62.25 253 GLY A C 1
ATOM 1926 O O . GLY A 1 253 ? 22.201 2.025 -59.823 1.00 62.25 253 GLY A O 1
ATOM 1927 N N . GLU A 1 254 ? 23.689 0.440 -59.258 1.00 57.78 254 GLU A N 1
ATOM 1928 C CA . GLU A 1 254 ? 24.245 1.001 -58.010 1.00 57.78 254 GLU A CA 1
ATOM 1929 C C . GLU A 1 254 ? 23.239 1.526 -56.962 1.00 57.78 254 GLU A C 1
ATOM 1931 O O . GLU A 1 254 ? 22.908 2.707 -56.909 1.00 57.78 254 GLU A O 1
ATOM 1936 N N . VAL A 1 255 ? 22.848 0.666 -56.008 1.00 48.81 255 VAL A N 1
ATOM 1937 C CA . VAL A 1 255 ? 22.192 1.104 -54.761 1.00 48.81 255 VAL A CA 1
ATOM 1938 C C . VAL A 1 255 ? 22.856 0.443 -53.555 1.00 48.81 255 VAL A C 1
ATOM 1940 O O . VAL A 1 255 ? 22.864 -0.780 -53.422 1.00 48.81 255 VAL A O 1
ATOM 1943 N N . GLN A 1 256 ? 23.399 1.263 -52.653 1.00 47.00 256 GLN A N 1
ATOM 1944 C CA . GLN A 1 256 ? 23.860 0.824 -51.339 1.00 47.00 256 GLN A CA 1
ATOM 1945 C C . GLN A 1 256 ? 22.658 0.777 -50.390 1.00 47.00 256 GLN A C 1
ATOM 1947 O O . GLN A 1 256 ? 22.130 1.812 -49.986 1.00 47.00 256 GLN A O 1
ATOM 1952 N N . LEU A 1 257 ? 22.215 -0.427 -50.034 1.00 49.44 257 LEU A N 1
ATOM 1953 C CA . LEU A 1 257 ? 21.182 -0.626 -49.021 1.00 49.44 257 LEU A CA 1
ATOM 1954 C C . LEU A 1 257 ? 21.857 -1.007 -47.702 1.00 49.44 257 LEU A C 1
ATOM 1956 O O . LEU A 1 257 ? 22.450 -2.079 -47.577 1.00 49.44 257 LEU A O 1
ATOM 1960 N N . SER A 1 258 ? 21.775 -0.103 -46.726 1.00 47.41 258 SER A N 1
ATOM 1961 C CA . SER A 1 258 ? 22.132 -0.371 -45.333 1.00 47.41 258 SER A CA 1
ATOM 1962 C C . SER A 1 258 ? 20.841 -0.522 -44.539 1.00 47.41 258 SER A C 1
ATOM 1964 O O . SER A 1 258 ? 20.071 0.430 -44.406 1.00 47.41 258 SER A O 1
ATOM 1966 N N . LEU A 1 259 ? 20.572 -1.735 -44.068 1.00 51.59 259 LEU A N 1
ATOM 1967 C CA . LEU A 1 259 ? 19.413 -2.064 -43.248 1.00 51.59 259 LEU A CA 1
ATOM 1968 C C . LEU A 1 259 ? 19.891 -2.262 -41.813 1.00 51.59 259 LEU A C 1
ATOM 1970 O O . LEU A 1 259 ? 20.516 -3.266 -41.483 1.00 51.59 259 LEU A O 1
ATOM 1974 N N . VAL A 1 260 ? 19.591 -1.292 -40.952 1.00 52.34 260 VAL A N 1
ATOM 1975 C CA . VAL A 1 260 ? 19.847 -1.402 -39.512 1.00 52.34 260 VAL A CA 1
ATOM 1976 C C . VAL A 1 260 ? 18.600 -1.972 -38.855 1.00 52.34 260 VAL A C 1
ATOM 1978 O O . VAL A 1 260 ? 17.548 -1.329 -38.864 1.00 52.34 260 VAL A O 1
ATOM 1981 N N . VAL A 1 261 ? 18.696 -3.182 -38.309 1.00 52.66 261 VAL A N 1
ATOM 1982 C CA . VAL A 1 261 ? 17.576 -3.839 -37.631 1.00 52.66 261 VAL A CA 1
ATOM 1983 C C . VAL A 1 261 ? 17.833 -3.790 -36.130 1.00 52.66 261 VAL A C 1
ATOM 1985 O O . VAL A 1 261 ? 18.584 -4.590 -35.578 1.00 52.66 261 VAL A O 1
ATOM 1988 N N . ALA A 1 262 ? 17.201 -2.832 -35.454 1.00 47.53 262 ALA A N 1
ATOM 1989 C CA . ALA A 1 262 ? 17.193 -2.769 -33.996 1.00 47.53 262 ALA A CA 1
ATOM 1990 C C . ALA A 1 262 ? 16.052 -3.647 -33.451 1.00 47.53 262 ALA A C 1
ATOM 1992 O O . ALA A 1 262 ? 14.891 -3.439 -33.807 1.00 47.53 262 ALA A O 1
ATOM 1993 N N . GLY A 1 263 ? 16.357 -4.632 -32.600 1.00 58.31 263 GLY A N 1
ATOM 1994 C CA . GLY A 1 263 ? 15.337 -5.511 -32.016 1.00 58.31 263 GLY A CA 1
ATOM 1995 C C . GLY A 1 263 ? 15.897 -6.699 -31.230 1.00 58.31 263 GLY A C 1
ATOM 1996 O O . GLY A 1 263 ? 17.105 -6.905 -31.185 1.00 58.31 263 GLY A O 1
ATOM 1997 N N . ASP A 1 264 ? 14.997 -7.474 -30.616 1.00 55.81 264 ASP A 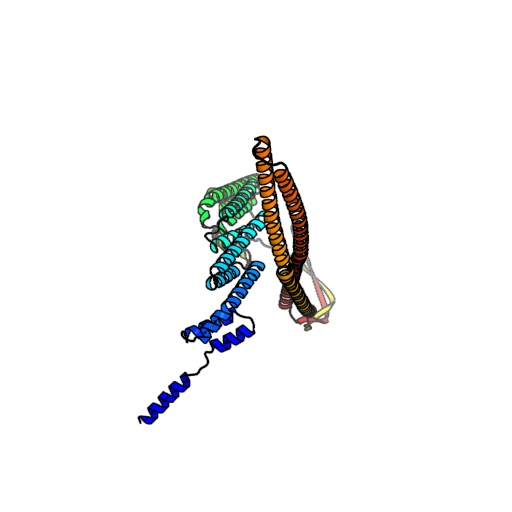N 1
ATOM 1998 C CA . ASP A 1 264 ? 15.319 -8.707 -29.882 1.00 55.81 264 ASP A CA 1
ATOM 1999 C C . ASP A 1 264 ? 16.022 -9.731 -30.807 1.00 55.81 264 ASP A C 1
ATOM 2001 O O . ASP A 1 264 ? 15.442 -10.108 -31.838 1.00 55.81 264 ASP A O 1
ATOM 2005 N N . PRO A 1 265 ? 17.227 -10.224 -30.449 1.00 54.38 265 PRO A N 1
ATOM 2006 C CA . PRO A 1 265 ? 18.012 -11.148 -31.273 1.00 54.38 265 PRO A CA 1
ATOM 2007 C C . PRO A 1 265 ? 17.246 -12.407 -31.704 1.00 54.38 265 PRO A C 1
ATOM 2009 O O . PRO A 1 265 ? 17.434 -12.908 -32.813 1.00 54.38 265 PRO A O 1
ATOM 2012 N N . SER A 1 266 ? 16.336 -12.903 -30.858 1.00 59.38 266 SER A N 1
ATOM 2013 C CA . SER A 1 266 ? 15.566 -14.125 -31.125 1.00 59.38 266 SER A CA 1
ATOM 2014 C C . SER A 1 266 ? 14.540 -13.959 -32.251 1.00 59.38 266 SER A C 1
ATOM 2016 O O . SER A 1 266 ? 14.255 -14.907 -32.985 1.00 59.38 266 SER A O 1
ATOM 2018 N N . ARG A 1 267 ? 14.005 -12.744 -32.434 1.00 57.94 267 ARG A N 1
ATOM 2019 C CA . ARG A 1 267 ? 13.094 -12.411 -33.542 1.00 57.94 267 ARG A CA 1
ATOM 2020 C C . ARG A 1 267 ? 13.858 -12.093 -34.825 1.00 57.94 267 ARG A C 1
ATOM 2022 O O . ARG A 1 267 ? 13.376 -12.414 -35.914 1.00 57.94 267 ARG A O 1
ATOM 2029 N N . ASN A 1 268 ? 15.055 -11.526 -34.692 1.00 57.62 268 ASN A N 1
ATOM 2030 C CA . ASN A 1 268 ? 15.890 -11.122 -35.820 1.00 57.62 268 ASN A CA 1
ATOM 2031 C C . ASN A 1 268 ? 16.525 -12.316 -36.538 1.00 57.62 268 ASN A C 1
ATOM 2033 O O . ASN A 1 268 ? 16.588 -12.307 -37.762 1.00 57.62 268 ASN A O 1
ATOM 2037 N N . GLN A 1 269 ? 16.853 -13.400 -35.830 1.00 60.66 269 GLN A N 1
ATOM 2038 C CA . GLN A 1 269 ? 17.494 -14.585 -36.417 1.00 60.66 269 GLN A CA 1
ATOM 2039 C C . GLN A 1 269 ? 16.713 -15.195 -37.601 1.00 60.66 269 GLN A C 1
ATOM 2041 O O . GLN A 1 269 ? 17.284 -15.587 -38.623 1.00 60.66 269 GLN A O 1
ATOM 2046 N N . GLY A 1 270 ? 15.379 -15.243 -37.499 1.00 65.62 270 GLY A N 1
ATOM 2047 C CA . GLY A 1 270 ? 14.513 -15.748 -38.570 1.00 65.62 270 GLY A CA 1
ATOM 20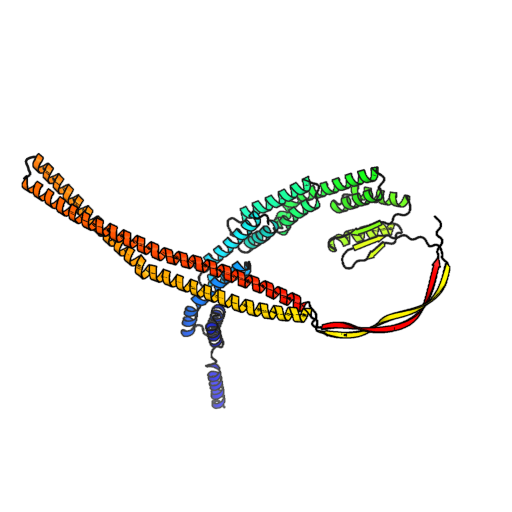48 C C . GLY A 1 270 ? 14.320 -14.764 -39.731 1.00 65.62 270 GLY A C 1
ATOM 2049 O O . GLY A 1 270 ? 13.977 -15.180 -40.841 1.00 65.62 270 GLY A O 1
ATOM 2050 N N . PHE A 1 271 ? 14.501 -13.465 -39.492 1.00 63.41 271 PHE A N 1
ATOM 2051 C CA . PHE A 1 271 ? 14.511 -12.435 -40.532 1.00 63.41 271 PHE A CA 1
ATOM 2052 C C . PHE A 1 271 ? 15.861 -12.425 -41.261 1.00 63.41 271 PHE A C 1
ATOM 2054 O O . PHE A 1 271 ? 15.882 -12.492 -42.488 1.00 63.41 271 PHE A O 1
ATOM 2061 N N . GLU A 1 272 ? 16.966 -12.472 -40.515 1.00 61.03 272 GLU A N 1
ATOM 2062 C CA . GLU A 1 272 ? 18.343 -12.578 -41.005 1.00 61.03 272 GLU A CA 1
ATOM 2063 C C . GLU A 1 272 ? 18.515 -13.748 -41.963 1.00 61.03 272 GLU A C 1
ATOM 2065 O O . GLU A 1 272 ? 18.901 -13.538 -43.108 1.00 61.03 272 GLU A O 1
ATOM 2070 N N . GLN A 1 273 ? 18.163 -14.973 -41.551 1.00 64.31 273 GLN A N 1
ATOM 2071 C CA . GLN A 1 273 ? 18.321 -16.142 -42.421 1.00 64.31 273 GLN A CA 1
ATOM 2072 C C . GLN A 1 273 ? 17.546 -15.996 -43.732 1.00 64.31 273 GLN A C 1
ATOM 2074 O O . GLN A 1 273 ? 18.043 -16.398 -44.783 1.00 64.31 273 GLN A O 1
ATOM 2079 N N . ARG A 1 274 ? 16.351 -15.396 -43.708 1.00 65.19 274 ARG A N 1
ATOM 2080 C CA . ARG A 1 274 ? 15.528 -15.217 -44.913 1.00 65.19 274 ARG A CA 1
ATOM 2081 C C . ARG A 1 274 ? 16.043 -14.091 -45.808 1.00 65.19 274 ARG A C 1
ATOM 2083 O O . ARG A 1 274 ? 16.079 -14.279 -47.022 1.00 65.19 274 ARG A O 1
ATOM 2090 N N . LEU A 1 275 ? 16.483 -12.974 -45.230 1.00 63.84 275 LEU A N 1
ATOM 2091 C CA . LEU A 1 275 ? 17.056 -11.846 -45.966 1.00 63.84 275 LEU A CA 1
ATOM 2092 C C . LEU A 1 275 ? 18.410 -12.220 -46.584 1.00 63.84 275 LEU A C 1
ATOM 2094 O O . LEU A 1 275 ? 18.632 -11.976 -47.764 1.00 63.84 275 LEU A O 1
ATOM 2098 N N . VAL A 1 276 ? 19.279 -12.881 -45.816 1.00 60.69 276 VAL A N 1
ATOM 2099 C CA . VAL A 1 276 ? 20.587 -13.370 -46.271 1.00 60.69 276 VAL A CA 1
ATOM 2100 C C . VAL A 1 276 ? 20.421 -14.438 -47.348 1.00 60.69 276 VAL A C 1
ATOM 2102 O O . VAL A 1 276 ? 21.090 -14.361 -48.371 1.00 60.69 276 VAL A O 1
ATOM 2105 N N . THR A 1 277 ? 19.494 -15.391 -47.191 1.00 62.59 277 THR A N 1
ATOM 2106 C CA . THR A 1 277 ? 19.233 -16.402 -48.235 1.00 62.59 277 THR A CA 1
ATOM 2107 C C . THR A 1 277 ? 18.708 -15.762 -49.524 1.00 62.59 277 THR A C 1
ATOM 2109 O O . THR A 1 277 ? 19.135 -16.145 -50.611 1.00 62.59 277 THR A O 1
ATOM 2112 N N . ALA A 1 278 ? 17.827 -14.760 -49.424 1.00 59.38 278 ALA A N 1
ATOM 2113 C CA . ALA A 1 278 ? 17.333 -14.022 -50.586 1.00 59.38 278 ALA A CA 1
ATOM 2114 C C . ALA A 1 278 ? 18.423 -13.159 -51.251 1.00 59.38 278 ALA A C 1
ATOM 2116 O O . ALA A 1 278 ? 18.467 -13.079 -52.474 1.00 59.38 278 ALA A O 1
ATOM 2117 N N . ALA A 1 279 ? 19.321 -12.549 -50.470 1.00 55.84 279 ALA A N 1
ATOM 2118 C CA . ALA A 1 279 ? 20.407 -11.705 -50.974 1.00 55.84 279 ALA A CA 1
ATOM 2119 C C . ALA A 1 279 ? 21.568 -12.515 -51.583 1.00 55.84 279 ALA A C 1
ATOM 2121 O O . ALA A 1 279 ? 22.107 -12.146 -52.626 1.00 55.84 279 ALA A O 1
ATOM 2122 N N . LEU A 1 280 ? 21.937 -13.646 -50.969 1.00 54.50 280 LEU A N 1
ATOM 2123 C CA . LEU A 1 280 ? 22.996 -14.537 -51.460 1.00 54.50 280 LEU A CA 1
ATOM 2124 C C . LEU A 1 280 ? 22.601 -15.280 -52.739 1.00 54.50 280 LEU A C 1
ATOM 2126 O O . LEU A 1 280 ? 23.477 -15.632 -53.527 1.00 54.50 280 LEU A O 1
ATOM 2130 N N . ALA A 1 281 ? 21.303 -15.476 -52.985 1.00 56.69 281 ALA A N 1
ATOM 2131 C CA . ALA A 1 281 ? 20.817 -16.008 -54.254 1.00 56.69 281 ALA A CA 1
ATOM 2132 C C . ALA A 1 281 ? 21.139 -15.091 -55.458 1.00 56.69 281 ALA A C 1
ATOM 2134 O O . ALA A 1 281 ? 21.084 -15.558 -56.592 1.00 56.69 281 ALA A O 1
ATOM 2135 N N . GLU A 1 282 ? 21.514 -13.822 -55.230 1.00 50.25 282 GLU A N 1
ATOM 2136 C CA . GLU A 1 282 ? 21.580 -12.783 -56.270 1.00 50.25 282 GLU A CA 1
ATOM 2137 C C . GLU A 1 282 ? 22.953 -12.091 -56.445 1.00 50.25 282 GLU A C 1
ATOM 2139 O O . GLU A 1 282 ? 23.038 -11.007 -57.023 1.00 50.25 282 GLU A O 1
ATOM 2144 N N . GLN A 1 283 ? 24.051 -12.745 -56.036 1.00 49.69 283 GLN A N 1
ATOM 2145 C CA . GLN A 1 283 ? 25.452 -12.303 -56.231 1.00 49.69 283 GLN A CA 1
ATOM 2146 C C . GLN A 1 283 ? 25.868 -10.988 -55.521 1.00 49.69 283 GLN A C 1
ATOM 2148 O O . GLN A 1 283 ? 26.745 -10.274 -56.006 1.00 49.69 283 GLN A O 1
ATOM 2153 N N . GLY A 1 284 ? 25.299 -10.667 -54.354 1.00 49.09 284 GLY A N 1
ATOM 2154 C CA . GLY A 1 284 ? 25.748 -9.551 -53.500 1.00 49.09 284 GLY A CA 1
ATOM 2155 C C . GLY A 1 284 ? 26.561 -10.002 -52.276 1.00 49.09 284 GLY A C 1
ATOM 2156 O O . GLY A 1 284 ? 26.291 -11.057 -51.704 1.00 49.09 284 GLY A O 1
ATOM 2157 N N . VAL A 1 285 ? 27.539 -9.196 -51.842 1.00 46.38 285 VAL A N 1
ATOM 2158 C CA . VAL A 1 285 ? 28.255 -9.397 -50.566 1.00 46.38 285 VAL A CA 1
ATOM 2159 C C . VAL A 1 285 ? 27.467 -8.732 -49.436 1.00 46.38 285 VAL A C 1
ATOM 2161 O O . VAL A 1 285 ? 27.224 -7.525 -49.471 1.00 46.38 285 VAL A O 1
ATOM 2164 N N . VAL A 1 286 ? 27.097 -9.521 -48.428 1.00 47.50 286 VAL A N 1
ATOM 2165 C CA . VAL A 1 286 ? 26.460 -9.058 -47.189 1.00 47.50 286 VAL A CA 1
ATOM 2166 C C . VAL A 1 286 ? 27.526 -8.998 -46.095 1.00 47.50 286 VAL A C 1
ATOM 2168 O O . VAL A 1 286 ? 28.145 -10.017 -45.793 1.00 47.50 286 VAL A O 1
ATOM 2171 N N . LEU A 1 287 ? 27.744 -7.824 -45.502 1.00 41.94 287 LEU A N 1
ATOM 2172 C CA . LEU A 1 287 ? 28.495 -7.686 -44.255 1.00 41.94 287 LEU A CA 1
ATOM 2173 C C . LEU A 1 287 ? 27.485 -7.611 -43.107 1.00 41.94 287 LEU A C 1
ATOM 2175 O O . LEU A 1 287 ? 26.650 -6.706 -43.059 1.00 41.94 287 LEU A O 1
ATOM 2179 N N . VAL A 1 288 ? 27.557 -8.592 -42.211 1.00 45.78 288 VAL A N 1
ATOM 2180 C CA . VAL A 1 288 ? 26.825 -8.617 -40.942 1.00 45.78 288 VAL A CA 1
ATOM 2181 C C . VAL A 1 288 ? 27.853 -8.372 -39.849 1.00 45.78 288 VAL A C 1
ATOM 2183 O O . VAL A 1 288 ? 28.800 -9.149 -39.736 1.00 45.78 288 VAL A O 1
ATOM 2186 N N . ASP A 1 289 ? 27.684 -7.302 -39.079 1.00 42.88 289 ASP A N 1
ATOM 2187 C CA . ASP A 1 289 ? 28.493 -7.051 -37.887 1.00 42.88 289 ASP A CA 1
ATOM 2188 C C . ASP A 1 289 ? 27.615 -6.519 -36.743 1.00 42.88 289 ASP A C 1
ATOM 2190 O O . ASP A 1 289 ? 26.652 -5.779 -36.985 1.00 42.88 289 ASP A O 1
ATOM 2194 N N . GLY A 1 290 ? 27.952 -6.910 -35.511 1.00 40.97 290 GLY A N 1
ATOM 2195 C CA . GLY A 1 290 ? 27.390 -6.347 -34.282 1.00 40.97 290 GLY A CA 1
ATOM 2196 C C . GLY A 1 290 ? 27.182 -7.341 -33.134 1.00 40.97 290 GLY A C 1
ATOM 2197 O O . GLY A 1 290 ? 26.316 -8.209 -33.211 1.00 40.97 290 GLY A O 1
ATOM 2198 N N . GLU A 1 291 ? 27.907 -7.134 -32.027 1.00 41.38 291 GLU A N 1
ATOM 2199 C CA . GLU A 1 291 ? 27.709 -7.814 -30.733 1.00 41.38 291 GLU A CA 1
ATOM 2200 C C . GLU A 1 291 ? 26.493 -7.279 -29.931 1.00 41.38 291 GLU A C 1
ATOM 2202 O O . GLU A 1 291 ? 26.052 -7.965 -29.019 1.00 41.38 291 GLU A O 1
ATOM 2207 N N . ASP A 1 292 ? 25.882 -6.138 -30.307 1.00 41.41 292 ASP A N 1
ATOM 2208 C CA . ASP A 1 292 ? 24.769 -5.499 -29.555 1.00 41.41 292 ASP A CA 1
ATOM 2209 C C . ASP A 1 292 ? 23.630 -4.905 -30.428 1.00 41.41 292 ASP A C 1
ATOM 2211 O O . ASP A 1 292 ? 22.833 -4.070 -29.992 1.00 41.41 292 ASP A O 1
ATOM 2215 N N . GLY A 1 293 ? 23.513 -5.326 -31.686 1.00 47.41 293 GLY A N 1
ATOM 2216 C CA . GLY A 1 293 ? 22.483 -4.838 -32.608 1.00 47.41 293 GLY A CA 1
ATOM 2217 C C . GLY A 1 293 ? 22.912 -5.039 -34.052 1.00 47.41 293 GLY A C 1
ATOM 2218 O O . GLY A 1 293 ? 24.028 -4.686 -34.428 1.00 47.41 293 GLY A O 1
ATOM 2219 N N . VAL A 1 294 ? 22.045 -5.643 -34.862 1.00 43.09 294 VAL A N 1
ATOM 2220 C CA . VAL A 1 294 ? 22.444 -6.153 -36.175 1.00 43.09 294 VAL A CA 1
ATOM 2221 C C . VAL A 1 294 ? 22.335 -5.051 -37.221 1.00 43.09 294 VAL A C 1
ATOM 2223 O O . VAL A 1 294 ? 21.247 -4.605 -37.599 1.00 43.09 294 VAL A O 1
ATOM 2226 N N . THR A 1 295 ? 23.495 -4.621 -37.709 1.00 40.78 295 THR A N 1
ATOM 2227 C CA . THR A 1 295 ? 23.604 -3.702 -38.841 1.00 40.78 295 THR A CA 1
ATOM 2228 C C . THR A 1 295 ? 23.915 -4.537 -40.081 1.00 40.78 295 THR A C 1
ATOM 2230 O O . THR A 1 295 ? 24.993 -5.119 -40.179 1.00 40.78 295 THR A O 1
ATOM 2233 N N . VAL A 1 296 ? 22.978 -4.639 -41.027 1.00 45.31 296 VAL A N 1
ATOM 2234 C CA . VAL A 1 296 ? 23.195 -5.352 -42.296 1.00 45.31 296 VAL A CA 1
ATOM 2235 C C . VAL A 1 296 ? 23.603 -4.337 -43.358 1.00 45.31 296 VAL A C 1
ATOM 2237 O O . VAL A 1 296 ? 22.774 -3.580 -43.866 1.00 45.31 296 VAL A O 1
ATOM 2240 N N . GLY A 1 297 ? 24.891 -4.314 -43.701 1.00 42.06 297 GLY A N 1
ATOM 2241 C CA . GLY A 1 297 ? 25.423 -3.487 -44.781 1.00 42.06 297 GLY A CA 1
ATOM 2242 C C . GLY A 1 297 ? 25.683 -4.318 -46.036 1.00 42.06 297 GLY A C 1
ATOM 2243 O O . GLY A 1 297 ? 26.501 -5.236 -46.009 1.00 42.06 297 GLY A O 1
ATOM 2244 N N . ALA A 1 298 ? 25.036 -3.990 -47.156 1.00 44.66 298 ALA A N 1
ATOM 2245 C CA . ALA A 1 298 ? 25.427 -4.506 -48.468 1.00 44.66 298 ALA A CA 1
ATOM 2246 C C . ALA A 1 298 ? 26.324 -3.476 -49.171 1.00 44.66 298 ALA A C 1
ATOM 2248 O O . ALA A 1 298 ? 25.956 -2.305 -49.285 1.00 44.66 298 ALA A O 1
ATOM 2249 N N . LEU A 1 299 ? 27.510 -3.893 -49.624 1.00 39.06 299 LEU A N 1
ATOM 2250 C CA . LEU A 1 299 ? 28.490 -3.000 -50.250 1.00 39.06 299 LEU A CA 1
ATOM 2251 C C . LEU A 1 299 ? 28.997 -3.605 -51.565 1.00 39.06 299 LEU A C 1
ATOM 2253 O O . LEU A 1 299 ? 29.546 -4.705 -51.573 1.00 39.06 299 LEU A O 1
ATOM 2257 N N . ALA A 1 300 ? 28.850 -2.871 -52.668 1.00 42.56 300 ALA A N 1
ATOM 2258 C CA . ALA A 1 300 ? 29.463 -3.181 -53.959 1.00 42.56 300 ALA A CA 1
ATOM 2259 C C . ALA A 1 300 ? 30.451 -2.058 -54.317 1.00 42.56 300 ALA A C 1
ATOM 2261 O O . ALA A 1 300 ? 30.129 -0.882 -54.170 1.00 42.56 300 ALA A O 1
ATOM 2262 N N . ARG A 1 301 ? 31.680 -2.416 -54.713 1.00 36.03 301 ARG A N 1
ATOM 2263 C CA . ARG A 1 301 ? 32.792 -1.477 -54.971 1.00 36.03 301 ARG A CA 1
ATOM 2264 C C . ARG A 1 301 ? 33.209 -1.482 -56.439 1.00 36.03 301 ARG A C 1
ATOM 2266 O O . ARG A 1 301 ? 33.394 -2.557 -57.003 1.00 36.03 301 ARG A O 1
ATOM 2273 N N . LEU A 1 302 ? 33.549 -0.302 -56.964 1.00 40.06 302 LEU A N 1
ATOM 2274 C CA . LEU A 1 302 ? 34.436 -0.116 -58.123 1.00 40.06 302 LEU A CA 1
ATOM 2275 C C . LEU A 1 302 ? 35.564 0.905 -57.800 1.00 40.06 302 LEU A C 1
ATOM 2277 O O . LEU A 1 302 ? 35.457 1.676 -56.851 1.00 40.06 302 LEU A O 1
ATOM 2281 N N . ALA A 1 303 ? 36.696 0.793 -58.514 1.00 35.75 303 ALA A N 1
ATOM 2282 C CA . ALA A 1 303 ? 38.086 1.113 -58.108 1.00 35.75 303 ALA A CA 1
ATOM 2283 C C . ALA A 1 303 ? 38.580 2.592 -58.286 1.00 35.75 303 ALA A C 1
ATOM 2285 O O . ALA A 1 303 ? 37.920 3.361 -58.978 1.00 35.75 303 ALA A O 1
ATOM 2286 N N . PRO A 1 304 ? 39.743 3.004 -57.698 1.00 40.47 304 PRO A N 1
ATOM 2287 C CA . PRO A 1 304 ? 40.112 4.417 -57.447 1.00 40.47 304 PRO A CA 1
ATOM 2288 C C . PRO A 1 304 ? 41.135 5.074 -58.419 1.00 40.47 304 PRO A C 1
ATOM 2290 O O . PRO A 1 304 ? 41.954 4.393 -59.034 1.00 40.47 304 PRO A O 1
ATOM 2293 N N . LEU A 1 305 ? 41.140 6.423 -58.477 1.00 41.81 305 LEU A N 1
ATOM 2294 C CA . LEU A 1 305 ? 42.062 7.309 -59.236 1.00 41.81 305 LEU A CA 1
ATOM 2295 C C . LEU A 1 305 ? 43.264 7.822 -58.389 1.00 41.81 305 LEU A C 1
ATOM 2297 O O . LEU A 1 305 ? 43.161 7.957 -57.172 1.00 41.81 305 LEU A O 1
ATOM 2301 N N . ALA A 1 306 ? 44.414 8.099 -59.032 1.00 42.00 306 ALA A N 1
ATOM 2302 C CA . ALA A 1 306 ? 45.761 8.240 -58.428 1.00 42.00 306 ALA A CA 1
ATOM 2303 C C . ALA A 1 306 ? 46.268 9.689 -58.153 1.00 42.00 306 ALA A C 1
ATOM 2305 O O . ALA A 1 306 ? 45.796 10.651 -58.751 1.00 42.00 306 ALA A O 1
ATOM 2306 N N . CYS A 1 307 ? 47.284 9.835 -57.272 1.00 46.06 307 CYS A N 1
ATOM 2307 C CA . CYS A 1 307 ? 47.786 11.120 -56.716 1.00 46.06 307 CYS A CA 1
ATOM 2308 C C . CYS A 1 307 ? 49.315 11.186 -56.458 1.00 46.06 307 CYS A C 1
ATOM 2310 O O . CYS A 1 307 ? 49.908 10.151 -56.132 1.00 46.06 307 CYS A O 1
ATOM 2312 N N . THR A 1 308 ? 49.923 12.388 -56.428 1.00 50.53 308 THR A N 1
ATOM 2313 C CA . THR A 1 308 ? 51.394 12.673 -56.367 1.00 50.53 308 THR A CA 1
ATOM 2314 C C . THR A 1 308 ? 51.856 13.536 -55.174 1.00 50.53 308 THR A C 1
ATOM 2316 O O . THR A 1 308 ? 51.102 14.402 -54.756 1.00 50.53 308 THR A O 1
ATOM 2319 N N . GLN A 1 309 ? 53.079 13.329 -54.630 1.00 41.16 309 GLN A N 1
ATOM 2320 C CA . GLN A 1 309 ? 53.565 13.853 -53.319 1.00 41.16 309 GLN A CA 1
ATOM 2321 C C . GLN A 1 309 ? 54.905 14.643 -53.352 1.00 41.16 309 GLN A C 1
ATOM 2323 O O . GLN A 1 309 ? 55.775 14.305 -54.148 1.00 41.16 309 GLN A O 1
ATOM 2328 N N . SER A 1 310 ? 55.092 15.645 -52.473 1.00 50.41 310 SER A N 1
ATOM 2329 C CA . SER A 1 310 ? 56.294 16.492 -52.234 1.00 50.41 310 SER A CA 1
ATOM 2330 C C . SER A 1 310 ? 56.655 16.582 -50.732 1.00 50.41 310 SER A C 1
ATOM 2332 O O . SER A 1 310 ? 55.890 16.030 -49.959 1.00 50.41 310 SER A O 1
ATOM 2334 N N . VAL A 1 311 ? 57.791 17.195 -50.303 1.00 44.12 311 VAL A N 1
ATOM 2335 C CA . VAL A 1 311 ? 58.339 17.153 -48.904 1.00 44.12 311 VAL A CA 1
ATOM 2336 C C . VAL A 1 311 ? 59.075 18.432 -48.426 1.00 44.12 311 VAL A C 1
ATOM 2338 O O . VAL A 1 311 ? 59.838 18.989 -49.210 1.00 44.12 311 VAL A O 1
ATOM 2341 N N . SER A 1 312 ? 58.947 18.842 -47.148 1.00 54.09 312 SER A N 1
ATOM 2342 C CA . SER A 1 312 ? 59.688 19.930 -46.442 1.00 54.09 312 SER A CA 1
ATOM 2343 C C . SER A 1 312 ? 60.103 19.546 -45.001 1.00 54.09 312 SER A C 1
ATOM 2345 O O . SER A 1 312 ? 59.501 18.632 -44.478 1.00 54.09 312 SER A O 1
ATOM 2347 N N . HIS A 1 313 ? 61.054 20.213 -44.314 1.00 50.88 313 HIS A N 1
ATOM 2348 C CA . HIS A 1 313 ? 61.506 19.837 -42.943 1.00 50.88 313 HIS A CA 1
ATOM 2349 C C . HIS A 1 313 ? 61.415 20.977 -41.887 1.00 50.88 313 HIS A C 1
ATOM 2351 O O . HIS A 1 313 ? 61.709 22.120 -42.226 1.00 50.88 313 HIS A O 1
ATOM 2357 N N . GLU A 1 314 ? 61.064 20.675 -40.622 1.00 70.88 314 GLU A N 1
ATOM 2358 C CA . GLU A 1 314 ? 60.938 21.592 -39.460 1.00 70.88 314 GLU A CA 1
ATOM 2359 C C . GLU A 1 314 ? 61.236 20.876 -38.116 1.00 70.88 314 GLU A C 1
ATOM 2361 O O . GLU A 1 314 ? 60.747 19.772 -37.890 1.00 70.88 314 GLU A O 1
ATOM 2366 N N . THR A 1 315 ? 61.979 21.502 -37.193 1.00 62.12 315 THR A N 1
ATOM 2367 C CA . THR A 1 315 ? 62.196 20.994 -35.818 1.00 62.12 315 THR A CA 1
ATOM 2368 C C . THR A 1 315 ? 61.004 21.301 -34.921 1.00 62.12 315 THR A C 1
ATOM 2370 O O . THR A 1 315 ? 60.591 22.456 -34.817 1.00 62.12 315 THR A O 1
ATOM 2373 N N . ARG A 1 316 ? 60.470 20.293 -34.228 1.00 73.44 316 ARG A N 1
ATOM 2374 C CA . ARG A 1 316 ? 59.335 20.443 -33.312 1.00 73.44 316 ARG A CA 1
ATOM 2375 C C . ARG A 1 316 ? 59.633 19.844 -31.943 1.00 73.44 316 ARG A C 1
ATOM 2377 O O . ARG A 1 316 ? 60.411 18.902 -31.797 1.00 73.44 316 ARG A O 1
ATOM 2384 N N . GLU A 1 317 ? 58.997 20.416 -30.930 1.00 79.38 317 GLU A N 1
ATOM 2385 C CA . GLU A 1 317 ? 58.964 19.858 -29.581 1.00 79.38 317 GLU A CA 1
ATOM 2386 C C . GLU A 1 317 ? 57.635 19.139 -29.399 1.00 79.38 317 GLU A C 1
ATOM 2388 O O . GLU A 1 317 ? 56.587 19.637 -29.820 1.00 79.38 317 GLU A O 1
ATOM 2393 N N . GLN A 1 318 ? 57.680 17.965 -28.789 1.00 80.62 318 GLN A N 1
ATOM 2394 C CA . GLN A 1 318 ? 56.490 17.218 -28.444 1.00 80.62 318 GLN A CA 1
ATOM 2395 C C . GLN A 1 318 ? 56.638 16.670 -27.037 1.00 80.62 318 GLN A C 1
ATOM 2397 O O . GLN A 1 318 ? 57.543 15.889 -26.736 1.00 80.62 318 GLN A O 1
ATOM 2402 N N . ASP A 1 319 ? 55.700 17.069 -26.194 1.00 85.75 319 ASP A N 1
ATOM 2403 C CA . ASP A 1 319 ? 55.471 16.416 -24.922 1.00 85.75 319 ASP A CA 1
ATOM 2404 C C . ASP A 1 319 ? 54.975 14.993 -25.187 1.00 85.75 319 ASP A C 1
ATOM 2406 O O . ASP A 1 319 ? 54.011 14.775 -25.929 1.00 85.75 319 ASP A O 1
ATOM 2410 N N . TYR A 1 320 ? 55.659 14.017 -24.602 1.00 77.94 320 TYR A N 1
ATOM 2411 C CA . TYR A 1 320 ? 55.273 12.617 -24.646 1.00 77.94 320 TYR A CA 1
ATOM 2412 C C . TYR A 1 320 ? 55.116 12.082 -23.225 1.00 77.94 320 TYR A C 1
ATOM 2414 O O . TYR A 1 320 ? 55.696 12.580 -22.260 1.00 77.94 320 TYR A O 1
ATOM 2422 N N . VAL A 1 321 ? 54.288 11.053 -23.090 1.00 88.44 321 VAL A N 1
ATOM 2423 C CA . VAL A 1 321 ? 54.079 10.382 -21.810 1.00 88.44 321 VAL A CA 1
ATOM 2424 C C . VAL A 1 321 ? 55.209 9.373 -21.626 1.00 88.44 321 VAL A C 1
ATOM 2426 O O . VAL A 1 321 ? 55.240 8.347 -22.302 1.00 88.44 321 VAL A O 1
ATOM 2429 N N . ALA A 1 322 ? 56.151 9.677 -20.734 1.00 87.00 322 ALA A N 1
ATOM 2430 C CA . ALA A 1 322 ? 57.293 8.816 -20.423 1.00 87.00 322 ALA A CA 1
ATOM 2431 C C . ALA A 1 322 ? 56.911 7.617 -19.540 1.00 87.00 322 ALA A C 1
ATOM 2433 O O . ALA A 1 322 ? 57.624 6.617 -19.480 1.00 87.00 322 ALA A O 1
ATOM 2434 N N . GLY A 1 323 ? 55.760 7.699 -18.875 1.00 91.06 323 GLY A N 1
ATOM 2435 C CA . GLY A 1 323 ? 55.194 6.633 -18.063 1.00 91.06 323 GLY A CA 1
ATOM 2436 C C . GLY A 1 323 ? 53.965 7.112 -17.302 1.00 91.06 323 GLY A C 1
ATOM 2437 O O . GLY A 1 323 ? 53.483 8.223 -17.511 1.00 91.06 323 GLY A O 1
ATOM 2438 N N . TYR A 1 324 ? 53.476 6.281 -16.391 1.00 93.81 324 TYR A N 1
ATOM 2439 C CA . TYR A 1 324 ? 52.363 6.610 -15.507 1.00 93.81 324 TYR A CA 1
ATOM 2440 C C . TYR A 1 324 ? 52.787 6.382 -14.061 1.00 93.81 324 TYR A C 1
ATOM 2442 O O . TYR A 1 324 ? 53.513 5.430 -13.769 1.00 93.81 324 TYR A O 1
ATOM 2450 N N . ARG A 1 325 ? 52.327 7.245 -13.156 1.00 94.56 325 ARG A N 1
ATOM 2451 C CA . ARG A 1 325 ? 52.378 6.990 -11.714 1.00 94.56 325 ARG A CA 1
ATOM 2452 C C . ARG A 1 325 ? 50.966 6.823 -11.180 1.00 94.56 325 ARG A C 1
ATOM 2454 O O . ARG A 1 325 ? 50.069 7.570 -11.565 1.00 94.56 325 ARG A O 1
ATOM 2461 N N . ASP A 1 326 ? 50.784 5.877 -10.273 1.00 95.56 326 ASP A N 1
ATOM 2462 C CA . ASP A 1 326 ? 49.527 5.751 -9.550 1.00 95.56 326 ASP A CA 1
ATOM 2463 C C . ASP A 1 326 ? 49.480 6.833 -8.467 1.00 95.56 326 ASP A C 1
ATOM 2465 O O . ASP A 1 326 ? 50.353 6.905 -7.598 1.00 95.56 326 ASP A O 1
ATOM 2469 N N . VAL A 1 327 ? 48.467 7.690 -8.527 1.00 95.81 327 VAL A N 1
ATOM 2470 C CA . VAL A 1 327 ? 48.162 8.675 -7.486 1.00 95.81 327 VAL A CA 1
ATOM 2471 C C . VAL A 1 327 ? 46.803 8.372 -6.880 1.00 95.81 327 VAL A C 1
ATOM 2473 O O . VAL A 1 327 ? 45.943 7.753 -7.509 1.00 95.81 327 VAL A O 1
ATOM 2476 N N . GLU A 1 328 ? 46.606 8.783 -5.631 1.00 96.69 328 GLU A N 1
ATOM 2477 C CA . GLU A 1 328 ? 45.322 8.623 -4.957 1.00 96.69 328 GLU A CA 1
ATOM 2478 C C . GLU A 1 328 ? 44.232 9.392 -5.711 1.00 96.69 328 GLU A C 1
ATOM 2480 O O . GLU A 1 328 ? 44.416 10.547 -6.100 1.00 96.69 328 GLU A O 1
ATOM 2485 N N . ASN A 1 329 ? 43.092 8.742 -5.939 1.00 96.94 329 ASN A N 1
ATOM 2486 C CA . ASN A 1 329 ? 41.987 9.363 -6.645 1.00 96.94 329 ASN A CA 1
ATOM 2487 C C . ASN A 1 329 ? 41.262 10.355 -5.714 1.00 96.94 329 ASN A C 1
ATOM 2489 O O . ASN A 1 329 ? 40.600 9.918 -4.765 1.00 96.94 329 ASN A O 1
ATOM 2493 N N . PRO A 1 330 ? 41.291 11.676 -5.977 1.00 95.88 330 PRO A N 1
ATOM 2494 C CA . PRO A 1 330 ? 40.639 12.655 -5.106 1.00 95.88 330 PRO A CA 1
ATOM 2495 C C . PRO A 1 330 ? 39.120 12.440 -5.003 1.00 95.88 330 PRO A C 1
ATOM 2497 O O . PRO A 1 330 ? 38.525 12.744 -3.966 1.00 95.88 330 PRO A O 1
ATOM 2500 N N . ALA A 1 331 ? 38.485 11.865 -6.033 1.00 96.00 331 ALA A N 1
ATOM 2501 C CA . ALA A 1 331 ? 37.068 11.510 -5.989 1.00 96.00 331 ALA A CA 1
ATOM 2502 C C . ALA A 1 331 ? 36.793 10.392 -4.970 1.00 96.00 331 ALA A C 1
ATOM 2504 O O . ALA A 1 331 ? 35.832 10.480 -4.206 1.00 96.00 331 ALA A O 1
ATOM 2505 N N . PHE A 1 332 ? 37.668 9.383 -4.893 1.00 97.00 332 PHE A N 1
ATOM 2506 C CA . PHE A 1 332 ? 37.551 8.287 -3.928 1.00 97.00 332 PHE A CA 1
ATOM 2507 C C . PHE A 1 332 ? 37.682 8.782 -2.480 1.00 97.00 332 PHE A C 1
ATOM 2509 O O . PHE A 1 332 ? 36.896 8.391 -1.609 1.00 97.00 332 PHE A O 1
ATOM 2516 N N . VAL A 1 333 ? 38.631 9.689 -2.224 1.00 97.00 333 VAL A N 1
ATOM 2517 C CA . VAL A 1 333 ? 38.825 10.317 -0.904 1.00 97.00 333 VAL A CA 1
ATOM 2518 C C . VAL A 1 333 ? 37.601 11.142 -0.509 1.00 97.00 333 VAL A C 1
ATOM 2520 O O . VAL A 1 333 ? 37.086 10.998 0.602 1.00 97.00 333 VAL A O 1
ATOM 2523 N N . SER A 1 334 ? 37.086 11.966 -1.428 1.00 96.88 334 SER A N 1
ATOM 2524 C CA . SER A 1 334 ? 35.889 12.781 -1.192 1.00 96.88 334 SER A CA 1
ATOM 2525 C C . SER A 1 334 ? 34.653 11.924 -0.893 1.00 96.88 334 SER A C 1
ATOM 2527 O O . SER A 1 334 ? 33.937 12.192 0.075 1.00 96.88 334 SER A O 1
ATOM 2529 N N . LEU A 1 335 ? 34.426 10.855 -1.664 1.00 96.75 335 LEU A N 1
ATOM 2530 C CA . LEU A 1 335 ? 33.331 9.909 -1.428 1.00 96.75 335 LEU A CA 1
ATOM 2531 C C . LEU A 1 335 ? 33.461 9.220 -0.067 1.00 96.75 335 LEU A C 1
ATOM 2533 O O . LEU A 1 335 ? 32.482 9.119 0.669 1.00 96.75 335 LEU A O 1
ATOM 2537 N N . SER A 1 336 ? 34.672 8.812 0.312 1.00 97.06 336 SER A N 1
ATOM 2538 C CA . SER A 1 336 ? 34.928 8.189 1.614 1.00 97.06 336 SER A CA 1
ATOM 2539 C C . SER A 1 336 ? 34.622 9.132 2.783 1.00 97.06 336 SER A C 1
ATOM 2541 O O . SER A 1 336 ? 34.008 8.708 3.765 1.00 97.06 336 SER A O 1
ATOM 2543 N N . ALA A 1 337 ? 34.976 10.416 2.668 1.00 96.75 337 ALA A N 1
ATOM 2544 C CA . ALA A 1 337 ? 34.627 11.427 3.666 1.00 96.75 337 ALA A CA 1
ATOM 2545 C C . ALA A 1 337 ? 33.104 11.643 3.765 1.00 96.75 337 ALA A C 1
ATOM 2547 O O . ALA A 1 337 ? 32.555 11.624 4.867 1.00 96.75 337 ALA A O 1
ATOM 2548 N N . ARG A 1 338 ? 32.409 11.754 2.622 1.00 97.44 338 ARG A N 1
ATOM 2549 C CA . ARG A 1 338 ? 30.942 11.909 2.562 1.00 97.44 338 ARG A CA 1
ATOM 2550 C C . ARG A 1 338 ? 30.199 10.715 3.162 1.00 97.44 338 ARG A C 1
ATOM 2552 O O . ARG A 1 338 ? 29.218 10.915 3.870 1.00 97.44 338 ARG A O 1
ATOM 2559 N N . ILE A 1 339 ? 30.670 9.489 2.930 1.00 97.06 339 ILE A N 1
ATOM 2560 C CA . ILE A 1 339 ? 30.118 8.275 3.557 1.00 97.06 339 ILE A CA 1
ATOM 2561 C C . ILE A 1 339 ? 30.270 8.345 5.080 1.00 97.06 339 ILE A C 1
ATOM 2563 O O . ILE A 1 339 ? 29.320 8.066 5.808 1.00 97.06 339 ILE A O 1
ATOM 2567 N N . ALA A 1 340 ? 31.436 8.767 5.580 1.00 96.69 340 ALA A N 1
ATOM 2568 C CA . ALA A 1 340 ? 31.653 8.919 7.018 1.00 96.69 340 ALA A CA 1
ATOM 2569 C C . ALA A 1 340 ? 30.731 9.986 7.646 1.00 96.69 340 ALA A C 1
ATOM 2571 O O . ALA A 1 340 ? 30.233 9.785 8.756 1.00 96.69 340 ALA A O 1
ATOM 2572 N N . ASP A 1 341 ? 30.476 11.096 6.946 1.00 97.12 341 ASP A N 1
ATOM 2573 C CA . ASP A 1 341 ? 29.470 12.092 7.343 1.00 97.12 341 ASP A CA 1
ATOM 2574 C C . ASP A 1 341 ? 28.045 11.520 7.313 1.00 97.12 341 ASP A C 1
ATOM 2576 O O . ASP A 1 341 ? 27.285 11.710 8.265 1.00 97.12 341 ASP A O 1
ATOM 2580 N N . GLY A 1 342 ? 27.695 10.770 6.265 1.00 96.38 342 GLY A N 1
ATOM 2581 C CA . GLY A 1 342 ? 26.397 10.109 6.124 1.00 96.38 342 GLY A CA 1
ATOM 2582 C C . GLY A 1 342 ? 26.113 9.120 7.257 1.00 96.38 342 GLY A C 1
ATOM 2583 O O . GLY A 1 342 ? 25.025 9.132 7.830 1.00 96.38 342 GLY A O 1
ATOM 2584 N N . LEU A 1 343 ? 27.112 8.334 7.667 1.00 96.88 343 LEU A N 1
ATOM 2585 C CA . LEU A 1 343 ? 27.008 7.427 8.814 1.00 96.88 343 LEU A CA 1
ATOM 2586 C C . LEU A 1 343 ? 26.753 8.175 10.133 1.00 96.88 343 LEU A C 1
ATOM 2588 O O . LEU A 1 343 ? 25.888 7.769 10.908 1.00 96.88 343 LEU A O 1
ATOM 2592 N N . ARG A 1 344 ? 27.448 9.297 10.379 1.00 97.62 344 ARG A N 1
ATOM 2593 C CA . ARG A 1 344 ? 27.176 10.157 11.549 1.00 97.62 344 ARG A CA 1
ATOM 2594 C C . ARG A 1 344 ? 25.761 10.731 11.513 1.00 97.62 344 ARG A C 1
ATOM 2596 O O . ARG A 1 344 ? 25.097 10.806 12.544 1.00 97.62 344 ARG A O 1
ATOM 2603 N N . HIS A 1 345 ? 25.294 11.127 10.331 1.00 96.81 345 HIS A N 1
ATOM 2604 C CA . HIS A 1 345 ? 23.942 11.642 10.155 1.00 96.81 345 HIS A CA 1
ATOM 2605 C C . HIS A 1 345 ? 22.874 10.575 10.442 1.00 96.81 345 HIS A C 1
ATOM 2607 O O . HIS A 1 345 ? 21.882 10.869 11.111 1.00 96.81 345 HIS A O 1
ATOM 2613 N N . LEU A 1 346 ? 23.093 9.328 10.008 1.00 95.50 346 LEU A N 1
ATOM 2614 C CA . LEU A 1 346 ? 22.204 8.205 10.316 1.00 95.50 346 LEU A CA 1
ATOM 2615 C C . LEU A 1 346 ? 22.085 7.935 11.816 1.00 95.50 346 LEU A C 1
ATOM 2617 O O . LEU A 1 346 ? 20.978 7.679 12.289 1.00 95.50 346 LEU A O 1
ATOM 2621 N N . ASP A 1 347 ? 23.188 8.009 12.559 1.00 95.44 347 ASP A N 1
ATOM 2622 C CA . ASP A 1 347 ? 23.183 7.813 14.012 1.00 95.44 347 ASP A CA 1
ATOM 2623 C C . ASP A 1 347 ? 22.380 8.909 14.745 1.00 95.44 347 ASP A C 1
ATOM 2625 O O . ASP A 1 347 ? 21.555 8.620 15.621 1.00 95.44 347 ASP A O 1
ATOM 2629 N N . ASP A 1 348 ? 22.518 10.173 14.321 1.00 97.38 348 ASP A N 1
ATOM 2630 C CA . ASP A 1 348 ? 21.698 11.275 14.845 1.00 97.38 348 ASP A CA 1
ATOM 2631 C C . ASP A 1 348 ? 20.207 11.085 14.516 1.00 97.38 348 ASP A C 1
ATOM 2633 O O . ASP A 1 348 ? 19.348 11.230 15.394 1.00 97.38 348 ASP A O 1
ATOM 2637 N N . LEU A 1 349 ? 19.872 10.705 13.278 1.00 94.50 349 LEU A N 1
ATOM 2638 C CA . LEU A 1 349 ? 18.488 10.427 12.882 1.00 94.50 349 LEU A CA 1
ATOM 2639 C C . LEU A 1 349 ? 17.896 9.243 13.658 1.00 94.50 349 LEU A C 1
ATOM 2641 O O . LEU A 1 349 ? 16.757 9.330 14.123 1.00 94.50 349 LEU A O 1
ATOM 2645 N N . ALA A 1 350 ? 18.659 8.169 13.866 1.00 94.56 350 ALA A N 1
ATOM 2646 C CA . ALA A 1 350 ? 18.237 7.034 14.684 1.00 94.56 350 ALA A CA 1
ATOM 2647 C C . ALA A 1 350 ? 17.962 7.468 16.134 1.00 94.56 350 ALA A C 1
ATOM 2649 O O . ALA A 1 350 ? 16.913 7.150 16.700 1.00 94.56 350 ALA A O 1
ATOM 2650 N N . SER A 1 351 ? 18.838 8.298 16.704 1.00 97.06 351 SER A N 1
ATOM 2651 C CA . SER A 1 351 ? 18.647 8.886 18.033 1.00 97.06 351 SER A CA 1
ATOM 2652 C C . SER A 1 351 ? 17.391 9.765 18.123 1.00 97.06 351 SER A C 1
ATOM 2654 O O . SER A 1 351 ? 16.709 9.768 19.153 1.00 97.06 351 SER A O 1
ATOM 2656 N N . ARG A 1 352 ? 17.046 10.506 17.059 1.00 97.44 352 ARG A N 1
ATOM 2657 C CA . ARG A 1 352 ? 15.796 11.289 16.974 1.00 97.44 352 ARG A CA 1
ATOM 2658 C C . ARG A 1 352 ? 14.561 10.394 16.923 1.00 97.44 352 ARG A C 1
ATOM 2660 O O . ARG A 1 352 ? 13.604 10.680 17.638 1.00 97.44 352 ARG A O 1
ATOM 2667 N N . VAL A 1 353 ? 14.592 9.312 16.142 1.00 95.56 353 VAL A N 1
ATOM 2668 C CA . VAL A 1 353 ? 13.503 8.320 16.085 1.00 95.56 353 VAL A CA 1
ATOM 2669 C C . VAL A 1 353 ? 13.254 7.713 17.467 1.00 95.56 353 VAL A C 1
ATOM 2671 O O . VAL A 1 353 ? 12.108 7.641 17.906 1.00 95.56 353 VAL A O 1
ATOM 2674 N N . GLU A 1 354 ? 14.309 7.349 18.196 1.00 94.94 354 GLU A N 1
ATOM 2675 C CA . GLU A 1 354 ? 14.172 6.804 19.551 1.00 94.94 354 GLU A CA 1
ATOM 2676 C C . GLU A 1 354 ? 13.634 7.828 20.562 1.00 94.94 354 GLU A C 1
ATOM 2678 O O . GLU A 1 354 ? 12.845 7.479 21.443 1.00 94.94 354 GLU A O 1
ATOM 2683 N N . ARG A 1 355 ? 13.998 9.113 20.435 1.00 97.75 355 ARG A N 1
ATOM 2684 C CA . ARG A 1 355 ? 13.390 10.184 21.246 1.00 97.75 355 ARG A CA 1
ATOM 2685 C C . ARG A 1 355 ? 11.893 10.331 20.959 1.00 97.75 355 ARG A C 1
ATOM 2687 O O . ARG A 1 355 ? 11.116 10.308 21.911 1.00 97.75 355 ARG A O 1
ATOM 2694 N N . ALA A 1 356 ? 11.500 10.394 19.687 1.00 94.50 356 ALA A N 1
ATOM 2695 C CA . ALA A 1 356 ? 10.095 10.481 19.280 1.00 94.50 356 ALA A CA 1
ATOM 2696 C C . ALA A 1 356 ? 9.286 9.262 19.759 1.00 94.50 356 ALA A C 1
ATOM 2698 O O . ALA A 1 356 ? 8.175 9.394 20.267 1.00 94.50 356 ALA A O 1
ATOM 2699 N N . ARG A 1 357 ? 9.876 8.059 19.695 1.00 97.12 357 ARG A N 1
ATOM 2700 C CA . ARG A 1 357 ? 9.261 6.828 20.210 1.00 97.12 357 ARG A CA 1
ATOM 2701 C C . ARG A 1 357 ? 8.999 6.895 21.717 1.00 97.12 357 ARG A C 1
ATOM 2703 O O . ARG A 1 357 ? 7.916 6.513 22.157 1.00 97.12 357 ARG A O 1
ATOM 2710 N N . ARG A 1 358 ? 9.965 7.380 22.506 1.00 97.56 358 ARG A N 1
ATOM 2711 C CA . ARG A 1 358 ? 9.802 7.557 23.961 1.00 97.56 358 ARG A CA 1
ATOM 2712 C C . ARG A 1 358 ? 8.740 8.600 24.301 1.00 97.56 358 ARG A C 1
ATOM 2714 O O . ARG A 1 358 ? 7.966 8.389 25.228 1.00 97.56 358 ARG A O 1
ATOM 2721 N N . GLU A 1 359 ? 8.681 9.697 23.553 1.00 96.75 359 GLU A N 1
ATOM 2722 C CA . GLU A 1 359 ? 7.659 10.735 23.727 1.00 96.75 359 GLU A CA 1
ATOM 2723 C C . GLU A 1 359 ? 6.254 10.196 23.437 1.00 96.75 359 GLU A C 1
ATOM 2725 O O . GLU A 1 359 ? 5.349 10.339 24.259 1.00 96.75 359 GLU A O 1
ATOM 2730 N N . ARG A 1 360 ? 6.099 9.452 22.338 1.00 97.62 360 ARG A N 1
ATOM 2731 C CA . ARG A 1 360 ? 4.865 8.731 22.014 1.00 97.62 360 ARG A CA 1
ATOM 2732 C C . ARG A 1 360 ? 4.453 7.772 23.129 1.00 97.62 360 ARG A C 1
ATOM 2734 O O . ARG A 1 360 ? 3.294 7.763 23.535 1.00 97.62 360 ARG A O 1
ATOM 2741 N N . GLN A 1 361 ? 5.385 6.961 23.636 1.00 95.12 361 GLN A N 1
ATOM 2742 C CA . GLN A 1 361 ? 5.119 6.036 24.747 1.00 95.12 361 GLN A CA 1
ATOM 2743 C C . GLN A 1 361 ? 4.702 6.765 26.026 1.00 95.12 361 GLN A C 1
ATOM 2745 O O . GLN A 1 361 ? 3.799 6.302 26.717 1.00 95.12 361 GLN A O 1
ATOM 2750 N N . ARG A 1 362 ? 5.321 7.912 26.325 1.00 97.75 362 ARG A N 1
ATOM 2751 C CA . ARG A 1 362 ? 4.943 8.746 27.467 1.00 97.75 362 ARG A CA 1
ATOM 2752 C C . ARG A 1 362 ? 3.492 9.211 27.347 1.00 97.75 362 ARG A C 1
ATOM 2754 O O . ARG A 1 362 ? 2.731 8.973 28.274 1.00 97.75 362 ARG A O 1
ATOM 2761 N N . HIS A 1 363 ? 3.101 9.800 26.215 1.00 96.25 363 HIS A N 1
ATOM 2762 C CA . HIS A 1 363 ? 1.716 10.239 26.006 1.00 96.25 363 HIS A CA 1
ATOM 2763 C C . HIS A 1 363 ? 0.721 9.079 26.051 1.00 96.25 363 HIS A C 1
ATOM 2765 O O . HIS A 1 363 ? -0.345 9.217 26.639 1.00 96.25 363 HIS A O 1
ATOM 2771 N N . ALA A 1 364 ? 1.077 7.911 25.509 1.00 95.06 364 ALA A N 1
ATOM 2772 C CA . ALA A 1 364 ? 0.230 6.725 25.618 1.00 95.06 364 ALA A CA 1
ATOM 2773 C C . ALA A 1 364 ? -0.003 6.323 27.089 1.00 95.06 364 ALA A C 1
ATOM 2775 O O . ALA A 1 364 ? -1.135 6.044 27.477 1.00 95.06 364 ALA A O 1
ATOM 2776 N N . GLY A 1 365 ? 1.039 6.374 27.925 1.00 95.94 365 GLY A N 1
ATOM 2777 C CA . GLY A 1 365 ? 0.912 6.138 29.365 1.00 95.94 365 GLY A CA 1
ATOM 2778 C C . GLY A 1 365 ? 0.069 7.193 30.095 1.00 95.94 365 GLY A C 1
ATOM 2779 O O . GLY A 1 365 ? -0.664 6.849 31.021 1.00 95.94 365 GLY A O 1
ATOM 2780 N N . GLU A 1 366 ? 0.130 8.462 29.678 1.00 97.50 366 GLU A N 1
ATOM 2781 C CA . GLU A 1 366 ? -0.732 9.522 30.228 1.00 97.50 366 GLU A CA 1
ATOM 2782 C C . GLU A 1 366 ? -2.201 9.337 29.819 1.00 97.50 366 GLU A C 1
ATOM 2784 O O . GLU A 1 366 ? -3.086 9.551 30.643 1.00 97.50 366 GLU A O 1
ATOM 2789 N N . VAL A 1 367 ? -2.484 8.854 28.600 1.00 96.81 367 VAL A N 1
ATOM 2790 C CA . VAL A 1 367 ? -3.852 8.482 28.186 1.00 96.81 367 VAL A CA 1
ATOM 2791 C C . VAL A 1 367 ? -4.407 7.379 29.084 1.00 96.81 367 VAL A C 1
ATOM 2793 O O . VAL A 1 367 ? -5.512 7.520 29.604 1.00 96.81 367 VAL A O 1
ATOM 2796 N N . GLU A 1 368 ? -3.644 6.306 29.310 1.00 95.62 368 GLU A N 1
ATOM 2797 C CA . GLU A 1 368 ? -4.072 5.204 30.184 1.00 95.62 368 GLU A CA 1
ATOM 2798 C C . GLU A 1 368 ? -4.311 5.668 31.627 1.00 95.62 368 GLU A C 1
ATOM 2800 O O . GLU A 1 368 ? -5.263 5.229 32.280 1.00 95.62 368 GLU A O 1
ATOM 2805 N N . ARG A 1 369 ? -3.453 6.562 32.132 1.00 97.94 369 ARG A N 1
ATOM 2806 C CA . ARG A 1 369 ? -3.610 7.166 33.457 1.00 97.94 369 ARG A CA 1
ATOM 2807 C C . ARG A 1 369 ? -4.867 8.032 33.519 1.00 97.94 369 ARG A C 1
ATOM 2809 O O . ARG A 1 369 ? -5.670 7.840 34.424 1.00 97.94 369 ARG A O 1
ATOM 2816 N N . CYS A 1 370 ? -5.077 8.912 32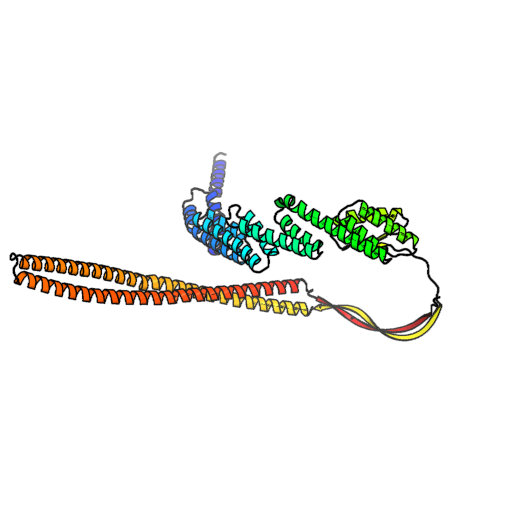.542 1.00 97.44 370 CYS A N 1
ATOM 2817 C CA . CYS A 1 370 ? -6.250 9.786 32.468 1.00 97.44 370 CYS A CA 1
ATOM 2818 C C . CYS A 1 370 ? -7.554 8.978 32.406 1.00 97.44 370 CYS A C 1
ATOM 2820 O O . CYS A 1 370 ? -8.492 9.233 33.158 1.00 97.44 370 CYS A O 1
ATOM 2822 N N . GLN A 1 371 ? -7.598 7.929 31.580 1.00 96.44 371 GLN A N 1
ATOM 2823 C CA . GLN A 1 371 ? -8.765 7.047 31.489 1.00 96.44 371 GLN A CA 1
ATOM 2824 C C . GLN A 1 371 ? -9.100 6.386 32.831 1.00 96.44 371 GLN A C 1
ATOM 2826 O O . GLN A 1 371 ? -10.266 6.277 33.214 1.00 96.44 371 GLN A O 1
ATOM 2831 N N . ARG A 1 372 ? -8.073 5.940 33.560 1.00 97.81 372 ARG A N 1
ATOM 2832 C CA . ARG A 1 372 ? -8.229 5.231 34.832 1.00 97.81 372 ARG A CA 1
ATOM 2833 C C . ARG A 1 372 ? -8.587 6.153 35.993 1.00 97.81 372 ARG A C 1
ATOM 2835 O O . ARG A 1 372 ? -9.455 5.800 36.793 1.00 97.81 372 ARG A O 1
ATOM 2842 N N . ASP A 1 373 ? -7.894 7.281 36.092 1.00 97.44 373 ASP A N 1
ATOM 2843 C CA . ASP A 1 373 ? -7.902 8.139 37.274 1.00 97.44 373 ASP A CA 1
ATOM 2844 C C . ASP A 1 373 ? -8.900 9.303 37.144 1.00 97.44 373 ASP A C 1
ATOM 2846 O O . ASP A 1 373 ? -9.402 9.776 38.163 1.00 97.44 373 ASP A O 1
ATOM 2850 N N . ASP A 1 374 ? -9.251 9.714 35.918 1.00 96.62 374 ASP A N 1
ATOM 2851 C CA . ASP A 1 374 ? -10.176 10.823 35.652 1.00 96.62 374 ASP A CA 1
ATOM 2852 C C . ASP A 1 374 ? -11.472 10.370 34.957 1.00 96.62 374 ASP A C 1
ATOM 2854 O O . ASP A 1 374 ? -12.557 10.565 35.510 1.00 96.62 374 ASP A O 1
ATOM 2858 N N . GLU A 1 375 ? -11.380 9.756 33.769 1.00 96.19 375 GLU A N 1
ATOM 2859 C CA . GLU A 1 375 ? -12.538 9.428 32.910 1.00 96.19 375 GLU A CA 1
ATOM 2860 C C . GLU A 1 375 ? -13.473 8.417 33.599 1.00 96.19 375 GLU A C 1
ATOM 2862 O O . GLU A 1 375 ? -14.628 8.726 33.898 1.00 96.19 375 GLU A O 1
ATOM 2867 N N . ALA A 1 376 ? -12.954 7.245 33.980 1.00 95.81 376 ALA A N 1
ATOM 2868 C CA . ALA A 1 376 ? -13.763 6.178 34.570 1.00 95.81 376 ALA A CA 1
ATOM 2869 C C . ALA A 1 376 ? -14.400 6.534 35.937 1.00 95.81 376 ALA A C 1
ATOM 2871 O O . ALA A 1 376 ? -15.525 6.102 36.216 1.00 95.81 376 ALA A O 1
ATOM 2872 N N . PRO A 1 377 ? -13.741 7.267 36.856 1.00 97.88 377 PRO A N 1
ATOM 2873 C CA . PRO A 1 377 ? -14.394 7.759 38.069 1.00 97.88 377 PRO A CA 1
ATOM 2874 C C . PRO A 1 377 ? -15.477 8.804 37.788 1.00 97.88 377 PRO A C 1
ATOM 2876 O O . PRO A 1 377 ? -16.525 8.765 38.438 1.00 97.88 377 PRO A O 1
ATOM 2879 N N . ALA A 1 378 ? -15.252 9.713 36.833 1.00 97.38 378 ALA A N 1
ATOM 2880 C CA . ALA A 1 378 ? -16.228 10.737 36.479 1.00 97.38 378 ALA A CA 1
ATOM 2881 C C . ALA A 1 378 ? -17.469 10.134 35.804 1.00 97.38 378 ALA A C 1
ATOM 2883 O O . ALA A 1 378 ? -18.587 10.498 36.170 1.00 97.38 378 ALA A O 1
ATOM 2884 N N . ASP A 1 379 ? -17.283 9.149 34.920 1.00 95.75 379 ASP A N 1
ATOM 2885 C CA . ASP A 1 379 ? -18.371 8.384 34.304 1.00 95.75 379 ASP A CA 1
ATOM 2886 C C . ASP A 1 379 ? -19.227 7.688 35.370 1.00 95.75 379 ASP A C 1
ATOM 2888 O O . ASP A 1 379 ? -20.434 7.914 35.447 1.00 95.75 379 ASP A O 1
ATOM 2892 N N . ARG A 1 380 ? -18.600 6.940 36.290 1.00 98.00 380 ARG A N 1
ATOM 2893 C CA . ARG A 1 380 ? -19.315 6.275 37.396 1.00 98.00 380 ARG A CA 1
ATOM 2894 C C . ARG A 1 380 ? -20.073 7.260 38.289 1.00 98.00 380 ARG A C 1
ATOM 2896 O O . ARG A 1 380 ? -21.168 6.950 38.757 1.00 98.00 380 ARG A O 1
ATOM 2903 N N . LYS A 1 381 ? -19.503 8.442 38.551 1.00 97.56 381 LYS A N 1
ATOM 2904 C CA . LYS A 1 381 ? -20.149 9.503 39.342 1.00 97.56 381 LYS A CA 1
ATOM 2905 C C . LYS A 1 381 ? -21.362 10.086 38.610 1.00 97.56 381 LYS A C 1
ATOM 2907 O O . LYS A 1 381 ? -22.393 10.300 39.248 1.00 97.56 381 LYS A O 1
ATOM 2912 N N . ALA A 1 382 ? -21.250 10.331 37.304 1.00 96.88 382 ALA A N 1
ATOM 2913 C CA . ALA A 1 382 ? -22.350 10.816 36.475 1.00 96.88 382 ALA A CA 1
ATOM 2914 C C . ALA A 1 382 ? -23.484 9.785 36.397 1.00 96.88 382 ALA A C 1
ATOM 2916 O O . ALA A 1 382 ? -24.625 10.121 36.709 1.00 96.88 382 ALA A O 1
ATOM 2917 N N . GLU A 1 383 ? -23.169 8.519 36.113 1.00 97.00 383 GLU A N 1
ATOM 2918 C CA . GLU A 1 383 ? -24.142 7.419 36.083 1.00 97.00 383 GLU A CA 1
ATOM 2919 C C . GLU A 1 383 ? -24.878 7.258 37.421 1.00 97.00 383 GLU A C 1
ATOM 2921 O O . GLU A 1 383 ? -26.106 7.145 37.456 1.00 97.00 383 GLU A O 1
ATOM 2926 N N . ALA A 1 384 ? -24.151 7.303 38.544 1.00 97.81 384 ALA A N 1
ATOM 2927 C CA . ALA A 1 384 ? -24.753 7.223 39.872 1.00 97.81 384 ALA A CA 1
ATOM 2928 C C . ALA A 1 384 ? -25.701 8.404 40.150 1.00 97.81 384 ALA A C 1
ATOM 2930 O O . ALA A 1 384 ? -26.809 8.198 40.648 1.00 97.81 384 ALA A O 1
ATOM 2931 N N . ALA A 1 385 ? -25.300 9.630 39.797 1.00 97.38 385 ALA A N 1
ATOM 2932 C CA . ALA A 1 385 ? -26.122 10.821 39.998 1.00 97.38 385 ALA A CA 1
ATOM 2933 C C . ALA A 1 385 ? -27.375 10.830 39.101 1.00 97.38 385 ALA A C 1
ATOM 2935 O O . ALA A 1 385 ? -28.444 11.266 39.530 1.00 97.38 385 ALA A O 1
ATOM 2936 N N . GLU A 1 386 ? -27.277 10.311 37.876 1.00 97.25 386 GLU A N 1
ATOM 2937 C CA . GLU A 1 386 ? -28.423 10.123 36.982 1.00 97.25 386 GLU A CA 1
ATOM 2938 C C . GLU A 1 386 ? -29.400 9.070 37.507 1.00 97.25 386 GLU A C 1
ATOM 2940 O O . GLU A 1 386 ? -30.613 9.288 37.492 1.00 97.25 386 GLU A O 1
ATOM 2945 N N . ALA A 1 387 ? -28.890 7.958 38.041 1.00 97.50 387 ALA A N 1
ATOM 2946 C CA . ALA A 1 387 ? -29.721 6.941 38.675 1.00 97.50 387 ALA A CA 1
ATOM 2947 C C . ALA A 1 387 ? -30.438 7.484 39.926 1.00 97.50 387 ALA A C 1
ATOM 2949 O O . ALA A 1 387 ? -31.609 7.169 40.160 1.00 97.50 387 ALA A O 1
ATOM 2950 N N . GLU A 1 388 ? -29.770 8.319 40.729 1.00 98.00 388 GLU A N 1
ATOM 2951 C CA . GLU A 1 388 ? -30.401 9.026 41.849 1.00 98.00 388 GLU A CA 1
ATOM 2952 C C . GLU A 1 388 ? -31.490 9.994 41.377 1.00 98.00 388 GLU A C 1
ATOM 2954 O O . GLU A 1 388 ? -32.572 10.029 41.971 1.00 98.00 388 GLU A O 1
ATOM 2959 N N . LEU A 1 389 ? -31.237 10.743 40.298 1.00 97.88 389 LEU A N 1
ATOM 2960 C CA . LEU A 1 389 ? -32.214 11.656 39.711 1.00 97.88 389 LEU A CA 1
ATOM 2961 C C . LEU A 1 389 ? -33.459 10.907 39.240 1.00 97.88 389 LEU A C 1
ATOM 2963 O O . LEU A 1 389 ? -34.564 11.297 39.612 1.00 97.88 389 LEU A O 1
ATOM 2967 N N . ALA A 1 390 ? -33.290 9.801 38.515 1.00 97.31 390 ALA A N 1
ATOM 2968 C CA . ALA A 1 390 ? -34.403 8.980 38.047 1.00 97.31 390 ALA A CA 1
ATOM 2969 C C . ALA A 1 390 ? -35.279 8.488 39.215 1.00 97.31 390 ALA A C 1
ATOM 2971 O O . ALA A 1 390 ? -36.505 8.592 39.169 1.00 97.31 390 ALA A O 1
ATOM 2972 N N . ARG A 1 391 ? -34.661 8.032 40.315 1.00 98.25 391 ARG A N 1
ATOM 2973 C CA . ARG A 1 391 ? -35.385 7.626 41.536 1.00 98.25 391 ARG A CA 1
ATOM 2974 C C . ARG A 1 391 ? -36.113 8.796 42.201 1.00 98.25 391 ARG A C 1
ATOM 2976 O O . ARG A 1 391 ? -37.192 8.608 42.761 1.00 98.25 391 ARG A O 1
ATOM 2983 N N . ALA A 1 392 ? -35.523 9.991 42.203 1.00 97.75 392 ALA A N 1
ATOM 2984 C CA . ALA A 1 392 ? -36.152 11.183 42.768 1.00 97.75 392 ALA A CA 1
ATOM 2985 C C . ALA A 1 392 ? -37.348 11.648 41.920 1.00 97.75 392 ALA A C 1
ATOM 2987 O O . ALA A 1 392 ? -38.399 11.970 42.472 1.00 97.75 392 ALA A O 1
ATOM 2988 N N . GLU A 1 393 ? -37.220 11.624 40.594 1.00 97.81 393 GLU A N 1
ATOM 2989 C CA . GLU A 1 393 ? -38.298 11.950 39.655 1.00 97.81 393 GLU A CA 1
ATOM 2990 C C . GLU A 1 393 ? -39.455 10.947 39.745 1.00 97.81 393 GLU A C 1
ATOM 2992 O O . GLU A 1 393 ? -40.614 11.356 39.776 1.00 97.81 393 GLU A O 1
ATOM 2997 N N . GLU A 1 394 ? -39.164 9.655 39.912 1.00 98.25 394 GLU A N 1
ATOM 2998 C CA . GLU A 1 394 ? -40.189 8.637 40.158 1.00 98.25 394 GLU A CA 1
ATOM 2999 C C . GLU A 1 394 ? -40.976 8.912 41.453 1.00 98.25 394 GLU A C 1
ATOM 3001 O O . GLU A 1 394 ? -42.204 8.813 41.475 1.00 98.25 394 GLU A O 1
ATOM 3006 N N . LYS A 1 395 ? -40.297 9.299 42.543 1.00 97.94 395 LYS A N 1
ATOM 3007 C CA . LYS A 1 395 ? -40.968 9.684 43.799 1.00 97.94 395 LYS A CA 1
ATOM 3008 C C . LYS A 1 395 ? -41.854 10.918 43.625 1.00 97.94 395 LYS A C 1
ATOM 3010 O O . LYS A 1 395 ? -42.927 10.966 44.221 1.00 97.94 395 LYS A O 1
ATOM 3015 N N . VAL A 1 396 ? -41.413 11.902 42.836 1.00 98.06 396 VAL A N 1
ATOM 3016 C CA . VAL A 1 396 ? -42.224 13.081 42.495 1.00 98.06 396 VAL A CA 1
ATOM 3017 C C . VAL A 1 396 ? -43.484 12.655 41.751 1.00 98.06 396 VAL A C 1
ATOM 3019 O O . VAL A 1 396 ? -44.570 13.090 42.124 1.00 98.06 396 VAL A O 1
ATOM 3022 N N . GLU A 1 397 ? -43.370 11.779 40.752 1.00 98.19 397 GLU A N 1
ATOM 3023 C CA . GLU A 1 397 ? -44.536 11.333 39.984 1.00 98.19 397 GLU A CA 1
ATOM 3024 C C . GLU A 1 397 ? -45.527 10.551 40.854 1.00 98.19 397 GLU A C 1
ATOM 3026 O O . GLU A 1 397 ? -46.719 10.852 40.849 1.00 98.19 397 GLU A O 1
ATOM 3031 N N . ARG A 1 398 ? -45.037 9.651 41.717 1.00 98.19 398 ARG A N 1
ATOM 3032 C CA . ARG A 1 398 ? -45.885 8.955 42.702 1.00 98.19 398 ARG A CA 1
ATOM 3033 C C . ARG A 1 398 ? -46.608 9.931 43.641 1.00 98.19 398 ARG A C 1
ATOM 3035 O O . ARG A 1 398 ? -47.786 9.732 43.930 1.00 98.19 398 ARG A O 1
ATOM 3042 N N . ALA A 1 399 ? -45.933 10.988 44.103 1.00 97.69 399 ALA A N 1
ATOM 3043 C CA . ALA A 1 399 ? -46.547 12.018 44.946 1.00 97.69 399 ALA A CA 1
ATOM 3044 C C . ALA A 1 399 ? -47.592 12.853 44.182 1.00 97.69 399 ALA A C 1
ATOM 3046 O O . ALA A 1 399 ? -48.627 13.210 44.747 1.00 97.69 399 ALA A O 1
ATOM 3047 N N . ARG A 1 400 ? -47.368 13.130 42.888 1.00 98.44 400 ARG A N 1
ATOM 3048 C CA . ARG A 1 400 ? -48.362 13.785 42.020 1.00 98.44 400 ARG A CA 1
ATOM 3049 C C . ARG A 1 400 ? -49.598 12.922 41.828 1.00 98.44 400 ARG A C 1
ATOM 3051 O O . ARG A 1 400 ? -50.706 13.448 41.906 1.00 98.44 400 ARG A O 1
ATOM 3058 N N . ASP A 1 401 ? -49.423 11.630 41.584 1.00 97.75 401 ASP A N 1
ATOM 3059 C CA . ASP A 1 401 ? -50.535 10.695 41.418 1.00 97.75 401 ASP A CA 1
ATOM 3060 C C . ASP A 1 401 ? -51.366 10.566 42.697 1.00 97.75 401 ASP A C 1
ATOM 3062 O O . ASP A 1 401 ? -52.597 10.594 42.632 1.00 97.75 401 ASP A O 1
ATOM 3066 N N . GLU A 1 402 ? -50.720 10.490 43.865 1.00 98.12 402 GLU A N 1
ATOM 3067 C CA . GLU A 1 402 ? -51.419 10.485 45.155 1.00 98.12 402 GLU A CA 1
ATOM 3068 C C . GLU A 1 402 ? -52.195 11.790 45.369 1.00 98.12 402 GLU A C 1
ATOM 3070 O O . GLU A 1 402 ? -53.371 11.749 45.727 1.00 98.12 402 GLU A O 1
ATOM 3075 N N . LEU A 1 403 ? -51.595 12.950 45.073 1.00 97.94 403 LEU A N 1
ATOM 3076 C CA . LEU A 1 403 ? -52.299 14.231 45.142 1.00 97.94 403 LEU A CA 1
ATOM 3077 C C . LEU A 1 403 ? -53.546 14.246 44.243 1.00 97.94 403 LEU A C 1
ATOM 3079 O O . LEU A 1 403 ? -54.622 14.614 44.715 1.00 97.94 403 LEU A O 1
ATOM 3083 N N . ARG A 1 404 ? -53.434 13.801 42.983 1.00 98.31 404 ARG A N 1
ATOM 3084 C CA . ARG A 1 404 ? -54.582 13.721 42.058 1.00 98.31 404 ARG A CA 1
ATOM 3085 C C . ARG A 1 404 ? -55.689 12.823 42.612 1.00 98.31 404 ARG A C 1
ATOM 3087 O O . ARG A 1 404 ? -56.853 13.213 42.586 1.00 98.31 404 ARG A O 1
ATOM 3094 N N . ARG A 1 405 ? -55.334 11.653 43.162 1.00 98.06 405 ARG A N 1
ATOM 3095 C CA . ARG A 1 405 ? -56.300 10.736 43.796 1.00 98.06 405 ARG A CA 1
ATOM 3096 C C . ARG A 1 405 ? -57.039 11.402 44.954 1.00 98.06 405 ARG A C 1
ATOM 3098 O O . ARG A 1 405 ? -58.264 11.329 45.002 1.00 98.06 405 ARG A O 1
ATOM 3105 N N . ARG A 1 406 ? -56.323 12.093 45.848 1.00 97.62 406 ARG A N 1
ATOM 3106 C CA . ARG A 1 406 ? -56.926 12.808 46.989 1.00 97.62 406 ARG A CA 1
ATOM 3107 C C . ARG A 1 406 ? -57.831 13.956 46.550 1.00 97.62 406 ARG A C 1
ATOM 3109 O O . ARG A 1 406 ? -58.898 14.146 47.130 1.00 97.62 406 ARG A O 1
ATOM 3116 N N . GLU A 1 407 ? -57.440 14.706 45.521 1.00 97.31 407 GLU A N 1
ATOM 3117 C CA . GLU A 1 407 ? -58.279 15.766 44.950 1.00 97.31 407 GLU A CA 1
ATOM 3118 C C . GLU A 1 407 ? -59.573 15.205 44.334 1.00 97.31 407 GLU A C 1
ATOM 3120 O O . GLU A 1 407 ? -60.643 15.796 44.502 1.00 97.31 407 GLU A O 1
ATOM 3125 N N . ASP A 1 408 ? -59.512 14.042 43.682 1.00 97.50 408 ASP A N 1
ATOM 3126 C CA . ASP A 1 408 ? -60.693 13.369 43.134 1.00 97.50 408 ASP A CA 1
ATOM 3127 C C . ASP A 1 408 ? -61.609 12.782 44.225 1.00 97.50 408 ASP A C 1
ATOM 3129 O O . ASP A 1 408 ? -62.833 12.896 44.117 1.00 97.50 408 ASP A O 1
ATOM 3133 N N . GLU A 1 409 ? -61.056 12.203 45.297 1.00 97.19 409 GLU A N 1
ATOM 3134 C CA . GLU A 1 409 ? -61.819 11.759 46.479 1.00 97.19 409 GLU A CA 1
ATOM 3135 C C . GLU A 1 409 ? -62.562 12.928 47.140 1.00 97.19 409 GLU A C 1
ATOM 3137 O O . GLU A 1 409 ? -63.752 12.821 47.458 1.00 97.19 409 GLU A O 1
ATOM 3142 N N . LEU A 1 410 ? -61.885 14.071 47.295 1.00 97.31 410 LEU A N 1
ATOM 3143 C CA . LEU A 1 410 ? -62.478 15.293 47.831 1.00 97.31 410 LEU A CA 1
ATOM 3144 C C . LEU A 1 410 ? -63.633 15.792 46.946 1.00 97.31 410 LEU A C 1
ATOM 3146 O O . LEU A 1 410 ? -64.709 16.095 47.459 1.00 97.31 410 LEU A O 1
ATOM 3150 N N . ARG A 1 411 ? -63.462 15.810 45.615 1.00 97.00 411 ARG A N 1
ATOM 3151 C CA . ARG A 1 411 ? -64.524 16.195 44.658 1.00 97.00 411 ARG A CA 1
ATOM 3152 C C . ARG A 1 411 ? -65.754 15.293 44.726 1.00 97.00 411 ARG A C 1
ATOM 3154 O O . ARG A 1 411 ? -66.863 15.761 44.487 1.00 97.00 411 ARG A O 1
ATOM 3161 N N . ARG A 1 412 ? -65.572 14.010 45.050 1.00 97.44 412 ARG A N 1
ATOM 3162 C CA . ARG A 1 412 ? -66.665 13.039 45.231 1.00 97.44 412 ARG A CA 1
ATOM 3163 C C . ARG A 1 412 ? -67.355 13.146 46.596 1.00 97.44 412 ARG A C 1
ATOM 3165 O O . ARG A 1 412 ? -68.283 12.385 46.852 1.00 97.44 412 ARG A O 1
ATOM 3172 N N . GLY A 1 413 ? -66.912 14.054 47.471 1.00 95.88 413 GLY A N 1
ATOM 3173 C CA . GLY A 1 413 ? -67.424 14.196 48.838 1.00 95.88 413 GLY A CA 1
ATOM 3174 C C . GLY A 1 413 ? -66.970 13.082 49.788 1.00 95.88 413 GLY A C 1
ATOM 3175 O O . GLY A 1 413 ? -67.569 12.902 50.843 1.00 95.88 413 GLY A O 1
ATOM 3176 N N . GLN A 1 414 ? -65.945 12.315 49.404 1.00 93.31 414 GLN A N 1
ATOM 3177 C CA . GLN A 1 414 ? -65.414 11.179 50.169 1.00 93.31 414 GLN A CA 1
ATOM 3178 C C . GLN A 1 414 ? -64.073 11.498 50.852 1.00 93.31 414 GLN A C 1
ATOM 3180 O O . GLN A 1 414 ? -63.634 10.735 51.709 1.00 93.31 414 GLN A O 1
ATOM 3185 N N . GLY A 1 415 ? -63.422 12.602 50.473 1.00 89.31 415 GLY A N 1
ATOM 3186 C CA . GLY A 1 415 ? -62.114 13.018 50.984 1.00 89.31 415 GLY A CA 1
ATOM 3187 C C . GLY A 1 415 ? -62.164 14.158 52.007 1.00 89.31 415 GLY A C 1
ATOM 3188 O O . GLY A 1 415 ? -63.168 14.852 52.153 1.00 89.31 415 GLY A O 1
ATOM 3189 N N . ASP A 1 416 ? -61.033 14.370 52.681 1.00 95.44 416 ASP A N 1
ATOM 3190 C CA . ASP A 1 416 ? -60.791 15.456 53.639 1.00 95.44 416 ASP A CA 1
ATOM 3191 C C . ASP A 1 416 ? -59.781 16.461 53.052 1.00 95.44 416 ASP A C 1
ATOM 3193 O O . ASP A 1 416 ? -58.711 16.073 52.571 1.00 95.44 416 ASP A O 1
ATOM 3197 N N . GLN A 1 417 ? -60.094 17.761 53.114 1.00 96.88 417 GLN A N 1
ATOM 3198 C CA . GLN A 1 417 ? -59.218 18.842 52.644 1.00 96.88 417 GLN A CA 1
ATOM 3199 C C . GLN A 1 417 ? -57.823 18.772 53.291 1.00 96.88 417 GLN A C 1
ATOM 3201 O O . GLN A 1 417 ? -56.818 18.989 52.613 1.00 96.88 417 GLN A O 1
ATOM 3206 N N . ALA A 1 418 ? -57.730 18.373 54.564 1.00 96.44 418 ALA A N 1
ATOM 3207 C CA . ALA A 1 418 ? -56.449 18.238 55.256 1.00 96.44 418 ALA A CA 1
ATOM 3208 C C . ALA A 1 418 ? -55.570 17.099 54.698 1.00 96.44 418 ALA A C 1
ATOM 3210 O O . ALA A 1 418 ? -54.351 17.096 54.891 1.00 96.44 418 ALA A O 1
ATOM 3211 N N . GLN A 1 419 ? -56.149 16.099 54.023 1.00 96.38 419 GLN A N 1
ATOM 3212 C CA . GLN A 1 419 ? -55.379 15.069 53.313 1.00 96.38 419 GLN A CA 1
ATOM 3213 C C . GLN A 1 419 ? -54.800 15.611 52.003 1.00 96.38 419 GLN A C 1
ATOM 3215 O O . GLN A 1 419 ? -53.636 15.346 51.705 1.00 96.38 419 GLN A O 1
ATOM 3220 N N . VAL A 1 420 ? -55.569 16.420 51.265 1.00 97.44 420 VAL A N 1
ATOM 3221 C CA . VAL A 1 420 ? -55.092 17.101 50.050 1.00 97.44 420 VAL A CA 1
ATOM 3222 C C . VAL A 1 420 ? -53.939 18.046 50.379 1.00 97.44 420 VAL A C 1
ATOM 3224 O O . VAL A 1 420 ? -52.908 18.008 49.710 1.00 97.44 420 VAL A O 1
ATOM 3227 N N . ASP A 1 421 ? -54.062 18.852 51.435 1.00 96.50 421 ASP A N 1
ATOM 3228 C CA . ASP A 1 421 ? -53.011 19.803 51.810 1.00 96.50 421 ASP A CA 1
ATOM 3229 C C . ASP A 1 421 ? -51.717 19.095 52.250 1.00 96.50 421 ASP A C 1
ATOM 3231 O O . ASP A 1 421 ? -50.624 19.527 51.878 1.00 96.50 421 ASP A O 1
ATOM 3235 N N . ARG A 1 422 ? -51.820 17.949 52.943 1.00 97.69 422 ARG A N 1
ATOM 3236 C CA . ARG A 1 422 ? -50.661 17.091 53.253 1.00 97.69 422 ARG A CA 1
ATOM 3237 C C . ARG A 1 422 ? -50.006 16.516 51.996 1.00 97.69 422 ARG A C 1
ATOM 3239 O O . ARG A 1 422 ? -48.784 16.563 51.892 1.00 97.69 422 ARG A O 1
ATOM 3246 N N . ALA A 1 423 ? -50.794 16.026 51.037 1.00 96.94 423 ALA A N 1
ATOM 3247 C CA . ALA A 1 423 ? -50.271 15.512 49.770 1.00 96.94 423 ALA A CA 1
ATOM 3248 C C . ALA A 1 423 ? -49.594 16.614 48.930 1.00 96.94 423 ALA A C 1
ATOM 3250 O O . ALA A 1 423 ? -48.553 16.375 48.319 1.00 96.94 423 ALA A O 1
ATOM 3251 N N . ARG A 1 424 ? -50.132 17.844 48.939 1.00 98.44 424 ARG A N 1
ATOM 3252 C CA . ARG A 1 424 ? -49.497 19.010 48.293 1.00 98.44 424 ARG A CA 1
ATOM 3253 C C . ARG A 1 424 ? -48.155 19.354 48.922 1.00 98.44 424 ARG A C 1
ATOM 3255 O O . ARG A 1 424 ? -47.207 19.649 48.198 1.00 98.44 424 ARG A O 1
ATOM 3262 N N . GLU A 1 425 ? -48.075 19.338 50.248 1.00 98.00 425 GLU A N 1
ATOM 3263 C CA . GLU A 1 425 ? -46.827 19.615 50.957 1.00 98.00 425 GLU A CA 1
ATOM 3264 C C . GLU A 1 425 ? -45.784 18.516 50.711 1.00 98.00 425 GLU A C 1
ATOM 3266 O O . GLU A 1 425 ? -44.632 18.830 50.415 1.00 98.00 425 GLU A O 1
ATOM 3271 N N . GLU A 1 426 ? -46.184 17.239 50.719 1.00 97.75 426 GLU A N 1
ATOM 3272 C CA . GLU A 1 426 ? -45.284 16.144 50.344 1.00 97.75 426 GLU A CA 1
ATOM 3273 C C . GLU A 1 426 ? -44.771 16.312 48.908 1.00 97.75 426 GLU A C 1
ATOM 3275 O O . GLU A 1 426 ? -43.565 16.220 48.678 1.00 97.75 426 GLU A O 1
ATOM 3280 N N . LEU A 1 427 ? -45.646 16.630 47.946 1.00 97.88 427 LEU A N 1
ATOM 3281 C CA . LEU A 1 427 ? -45.233 16.885 46.567 1.00 97.88 427 LEU A CA 1
ATOM 3282 C C . LEU A 1 427 ? -44.189 18.009 46.487 1.00 97.88 427 LEU A C 1
ATOM 3284 O O . LEU A 1 427 ? -43.149 17.820 45.858 1.00 97.88 427 LEU A O 1
ATOM 3288 N N . ARG A 1 428 ? -44.410 19.142 47.167 1.00 98.31 428 ARG A N 1
ATOM 3289 C CA . ARG A 1 428 ? -43.438 20.251 47.209 1.00 98.31 428 ARG A CA 1
ATOM 3290 C C . ARG A 1 428 ? -42.087 19.812 47.769 1.00 98.31 428 ARG A C 1
ATOM 3292 O O . ARG A 1 428 ? -41.047 20.192 47.229 1.00 98.31 428 ARG A O 1
ATOM 3299 N N . GLN A 1 429 ? -42.085 18.998 48.823 1.00 98.00 429 GLN A N 1
ATOM 3300 C CA . GLN A 1 429 ? -40.856 18.462 49.411 1.00 98.00 429 GLN A CA 1
ATOM 3301 C C . GLN A 1 429 ? -40.121 17.533 48.438 1.00 98.00 429 GLN A C 1
ATOM 3303 O O . GLN A 1 429 ? -38.906 17.667 48.273 1.00 98.00 429 GLN A O 1
ATOM 3308 N N . ARG A 1 430 ? -40.843 16.644 47.740 1.00 97.69 430 ARG A N 1
ATOM 3309 C CA . ARG A 1 430 ? -40.263 15.763 46.711 1.00 97.69 430 ARG A CA 1
ATOM 3310 C C . ARG A 1 430 ? -39.725 16.546 45.520 1.00 97.69 430 ARG A C 1
ATOM 3312 O O . ARG A 1 430 ? -38.645 16.229 45.032 1.00 97.69 430 ARG A O 1
ATOM 3319 N N . GLU A 1 431 ? -40.431 17.577 45.066 1.00 98.06 431 GLU A N 1
ATOM 3320 C CA . GLU A 1 431 ? -39.977 18.435 43.966 1.00 98.06 431 GLU A CA 1
ATOM 3321 C C . GLU A 1 431 ? -38.709 19.210 44.346 1.00 98.06 431 GLU A C 1
ATOM 3323 O O . GLU A 1 431 ? -37.773 19.290 43.548 1.00 98.06 431 GLU A O 1
ATOM 3328 N N . ALA A 1 432 ? -38.625 19.710 45.583 1.00 97.81 432 ALA A N 1
ATOM 3329 C CA . ALA A 1 432 ? -37.416 20.345 46.101 1.00 97.81 432 ALA A CA 1
ATOM 3330 C C . ALA A 1 432 ? -36.240 19.353 46.223 1.00 97.81 432 ALA A C 1
ATOM 3332 O O . ALA A 1 432 ? -35.111 19.699 45.866 1.00 97.81 432 ALA A O 1
ATOM 3333 N N . GLU A 1 433 ? -36.488 18.121 46.686 1.00 97.75 433 GLU A N 1
ATOM 3334 C CA . GLU A 1 433 ? -35.497 17.034 46.728 1.00 97.75 433 GLU A CA 1
ATOM 3335 C C . GLU A 1 433 ? -34.987 16.712 45.314 1.00 97.75 433 GLU A C 1
ATOM 3337 O O . GLU A 1 433 ? -33.782 16.786 45.061 1.00 97.75 433 GLU A O 1
ATOM 3342 N N . ALA A 1 434 ? -35.894 16.460 44.366 1.00 97.81 434 ALA A N 1
ATOM 3343 C CA . ALA A 1 434 ? -35.561 16.170 42.973 1.00 97.81 434 ALA A CA 1
ATOM 3344 C C . ALA A 1 434 ? -34.809 17.326 42.300 1.00 97.81 434 ALA A C 1
ATOM 3346 O O . ALA A 1 434 ? -33.876 17.085 41.539 1.00 97.81 434 ALA A O 1
ATOM 3347 N N . SER A 1 435 ? -35.140 18.584 42.611 1.00 97.94 435 SER A N 1
ATOM 3348 C CA . SER A 1 435 ? -34.398 19.743 42.102 1.00 97.94 435 SER A CA 1
ATOM 3349 C C . SER A 1 435 ? -32.941 19.756 42.576 1.00 97.94 435 SER A C 1
ATOM 3351 O O . SER A 1 435 ? -32.048 20.056 41.785 1.00 97.94 435 SER A O 1
ATOM 3353 N N . ARG A 1 436 ? -32.676 19.409 43.845 1.00 98.38 436 ARG A N 1
ATOM 3354 C CA . ARG A 1 436 ? -31.303 19.318 44.379 1.00 98.38 436 ARG A CA 1
ATOM 3355 C C . ARG A 1 436 ? -30.529 18.168 43.739 1.00 98.38 436 ARG A C 1
ATOM 3357 O O . ARG A 1 436 ? -29.364 18.341 43.393 1.00 98.38 436 ARG A O 1
ATOM 3364 N N . VAL A 1 437 ? -31.171 17.012 43.564 1.00 97.69 437 VAL A N 1
ATOM 3365 C CA . VAL A 1 437 ? -30.557 15.853 42.896 1.00 97.69 437 VAL A CA 1
ATOM 3366 C C . VAL A 1 437 ? -30.276 16.162 41.424 1.00 97.69 437 VAL A C 1
ATOM 3368 O O . VAL A 1 437 ? -29.195 15.853 40.933 1.00 97.69 437 VAL A O 1
ATOM 3371 N N . ARG A 1 438 ? -31.181 16.869 40.737 1.00 98.44 438 ARG A N 1
ATOM 3372 C CA . ARG A 1 438 ? -30.984 17.299 39.346 1.00 98.44 438 ARG A CA 1
ATOM 3373 C C . ARG A 1 438 ? -29.765 18.196 39.192 1.00 98.44 438 ARG A C 1
ATOM 3375 O O . ARG A 1 438 ? -28.990 17.997 38.263 1.00 98.44 438 ARG A O 1
ATOM 3382 N N . GLN A 1 439 ? -29.580 19.148 40.104 1.00 98.12 439 GLN A N 1
ATOM 3383 C CA . GLN A 1 439 ? -28.395 20.002 40.098 1.00 98.12 439 GLN A CA 1
ATOM 3384 C C . GLN A 1 439 ? -27.113 19.175 40.281 1.00 98.12 439 GLN A C 1
ATOM 3386 O O . GLN A 1 439 ? -26.186 19.319 39.494 1.00 98.12 439 GLN A O 1
ATOM 3391 N N . ARG A 1 440 ? -27.094 18.228 41.231 1.00 98.06 440 ARG A N 1
ATOM 3392 C CA . ARG A 1 440 ? -25.949 17.316 41.421 1.00 98.06 440 ARG A CA 1
ATOM 3393 C C . ARG A 1 440 ? -25.654 16.461 40.187 1.00 98.06 440 ARG A C 1
ATOM 3395 O O . ARG A 1 440 ? -24.490 16.278 39.853 1.00 98.06 440 ARG A O 1
ATOM 3402 N N . ALA A 1 441 ? -26.685 15.960 39.506 1.00 97.56 441 ALA A N 1
ATOM 3403 C CA . ALA A 1 441 ? -26.526 15.202 38.266 1.00 97.56 441 ALA A CA 1
ATOM 3404 C C . ALA A 1 441 ? -25.966 16.071 37.127 1.00 97.56 441 ALA A C 1
ATOM 3406 O O . ALA A 1 441 ? -25.100 15.626 36.379 1.00 97.56 441 ALA A O 1
ATOM 3407 N N . GLN A 1 442 ? -26.404 17.329 37.017 1.00 98.06 442 GLN A N 1
ATOM 3408 C CA . GLN A 1 442 ? -25.840 18.281 36.054 1.00 98.06 442 GLN A CA 1
ATOM 3409 C C . GLN A 1 442 ? -24.373 18.604 36.350 1.00 98.06 442 GLN A C 1
ATOM 3411 O O . GLN A 1 442 ? -23.569 18.643 35.420 1.00 98.06 442 GLN A O 1
ATOM 3416 N N . ASP A 1 443 ? -24.019 18.805 37.619 1.00 97.56 443 ASP A N 1
ATOM 3417 C CA . ASP A 1 443 ? -22.636 19.052 38.029 1.00 97.56 443 ASP A CA 1
ATOM 3418 C C . ASP A 1 443 ? -21.754 17.823 37.748 1.00 97.56 443 ASP A C 1
ATOM 3420 O O . ASP A 1 443 ? -20.693 17.956 37.145 1.00 97.56 443 ASP A O 1
ATOM 3424 N N . ALA A 1 444 ? -22.232 16.610 38.052 1.00 97.50 444 ALA A N 1
ATOM 3425 C CA . ALA A 1 444 ? -21.517 15.373 37.732 1.00 97.50 444 ALA A CA 1
ATOM 3426 C C . ALA A 1 444 ? -21.301 15.182 36.217 1.00 97.50 444 ALA A C 1
ATOM 3428 O O . ALA A 1 444 ? -20.215 14.788 35.801 1.00 97.50 444 ALA A O 1
ATOM 3429 N N . ARG A 1 445 ? -22.289 15.525 35.378 1.00 98.06 445 ARG A N 1
ATOM 3430 C CA . ARG A 1 445 ? -22.131 15.530 33.911 1.00 98.06 445 ARG A CA 1
ATOM 3431 C C . ARG A 1 445 ? -21.105 16.554 33.427 1.00 98.06 445 ARG A C 1
ATOM 3433 O O . ARG A 1 445 ? -20.406 16.299 32.450 1.00 98.06 445 ARG A O 1
ATOM 3440 N N . ARG A 1 446 ? -21.011 17.724 34.068 1.00 98.25 446 ARG A N 1
ATOM 3441 C CA . ARG A 1 446 ? -19.985 18.727 33.732 1.00 98.25 446 ARG A CA 1
ATOM 3442 C C . ARG A 1 446 ? -18.589 18.212 34.065 1.00 98.25 446 ARG A C 1
ATOM 3444 O O . ARG A 1 446 ? -17.719 18.304 33.203 1.00 98.25 446 ARG A O 1
ATOM 3451 N N . ASP A 1 447 ? -18.416 17.619 35.248 1.00 96.62 447 ASP A N 1
ATOM 3452 C CA . ASP A 1 447 ? -17.160 16.978 35.661 1.00 96.62 447 ASP A CA 1
ATOM 3453 C C . ASP A 1 447 ? -16.755 15.880 34.662 1.00 96.62 447 ASP A C 1
ATOM 3455 O O . ASP A 1 447 ? -15.610 15.826 34.217 1.00 96.62 447 ASP A O 1
ATOM 3459 N N . GLN A 1 448 ? -17.717 15.046 34.250 1.00 97.88 448 GLN A N 1
ATOM 3460 C CA . GLN A 1 448 ? -17.536 14.009 33.233 1.00 97.88 448 GLN A CA 1
ATOM 3461 C C . GLN A 1 448 ? -17.046 14.601 31.903 1.00 97.88 448 GLN A C 1
ATOM 3463 O O . GLN A 1 448 ? -16.015 14.190 31.378 1.00 97.88 448 GLN A O 1
ATOM 3468 N N . GLN A 1 449 ? -17.730 15.618 31.373 1.00 97.88 449 GLN A N 1
ATOM 3469 C CA . GLN A 1 449 ? -17.335 16.286 30.126 1.00 97.88 449 GLN A CA 1
ATOM 3470 C C . GLN A 1 449 ? -15.971 16.981 30.213 1.00 97.88 449 GLN A C 1
ATOM 3472 O O . GLN A 1 449 ? -15.297 17.158 29.197 1.00 97.88 449 GLN A O 1
ATOM 3477 N N . GLU A 1 450 ? -15.573 17.455 31.391 1.00 97.81 450 GLU A N 1
ATOM 3478 C CA . GLU A 1 450 ? -14.242 18.016 31.614 1.00 97.81 450 GLU A CA 1
ATOM 3479 C C . GLU A 1 450 ? -13.166 16.925 31.656 1.00 97.81 450 GLU A C 1
ATOM 3481 O O . GLU A 1 450 ? -12.116 17.093 31.035 1.00 97.81 450 GLU A O 1
ATOM 3486 N N . ALA A 1 451 ? -13.438 15.785 32.298 1.00 96.56 451 ALA A N 1
ATOM 3487 C CA . ALA A 1 451 ? -12.549 14.625 32.286 1.00 96.56 451 ALA A CA 1
ATOM 3488 C C . ALA A 1 451 ? -12.313 14.108 30.857 1.00 96.56 451 ALA A C 1
ATOM 3490 O O . ALA A 1 451 ? -11.159 14.016 30.438 1.00 96.56 451 ALA A O 1
ATOM 3491 N N . HIS A 1 452 ? -13.381 13.907 30.074 1.00 95.88 452 HIS A N 1
ATOM 3492 C CA . HIS A 1 452 ? -13.284 13.513 28.659 1.00 95.88 452 HIS A CA 1
ATOM 3493 C C . HIS A 1 452 ? -12.437 14.493 27.845 1.00 95.88 452 HIS A C 1
ATOM 3495 O O . HIS A 1 452 ? -11.502 14.082 27.164 1.00 95.88 452 HIS A O 1
ATOM 3501 N N . ARG A 1 453 ? -12.676 15.807 27.979 1.00 97.50 453 ARG A N 1
ATOM 3502 C CA . ARG A 1 453 ? -11.888 16.831 27.267 1.00 97.50 453 ARG A CA 1
ATOM 3503 C C . ARG A 1 453 ? -10.400 16.799 27.618 1.00 97.50 453 ARG A C 1
ATOM 3505 O O . ARG A 1 453 ? -9.572 17.048 26.742 1.00 97.50 453 ARG A O 1
ATOM 3512 N N . ARG A 1 454 ? -10.050 16.519 28.877 1.00 95.25 454 ARG A N 1
ATOM 3513 C CA . ARG A 1 454 ? -8.648 16.373 29.298 1.00 95.25 454 ARG A CA 1
ATOM 3514 C C . ARG A 1 454 ? -8.014 15.135 28.666 1.00 95.25 454 ARG A C 1
ATOM 3516 O O . ARG A 1 454 ? -6.951 15.259 28.062 1.00 95.25 454 ARG A O 1
ATOM 3523 N N . CYS A 1 455 ? -8.689 13.986 28.716 1.00 95.19 455 CYS A N 1
ATOM 3524 C CA . CYS A 1 455 ? -8.163 12.752 28.131 1.00 95.19 455 CYS A CA 1
ATOM 3525 C C . CYS A 1 455 ? -8.089 12.814 26.597 1.00 95.19 455 CYS A C 1
ATOM 3527 O O . CYS A 1 455 ? -7.131 12.312 26.009 1.00 95.19 455 CYS A O 1
ATOM 3529 N N . ASP A 1 456 ? -9.021 13.503 25.936 1.00 95.69 456 ASP A N 1
ATOM 3530 C CA . ASP A 1 456 ? -8.953 13.776 24.497 1.00 95.69 456 ASP A CA 1
ATOM 3531 C C . ASP A 1 456 ? -7.727 14.619 24.120 1.00 95.69 456 ASP A C 1
ATOM 3533 O O . ASP A 1 456 ? -7.126 14.397 23.068 1.00 95.69 456 ASP A O 1
ATOM 3537 N N . GLY A 1 457 ? -7.311 15.550 24.985 1.00 95.88 457 GLY A N 1
ATOM 3538 C CA . GLY A 1 457 ? -6.067 16.303 24.815 1.00 95.88 457 GLY A CA 1
ATOM 3539 C C . GLY A 1 457 ? -4.836 15.393 24.748 1.00 95.88 457 GLY A C 1
ATOM 3540 O O . GLY A 1 457 ? -4.009 15.546 23.847 1.00 95.88 457 GLY A O 1
ATOM 3541 N N . GLU A 1 458 ? -4.754 14.398 25.633 1.00 96.50 458 GLU A N 1
ATOM 3542 C CA . GLU A 1 458 ? -3.671 13.404 25.620 1.00 96.50 458 GLU A CA 1
ATOM 3543 C C . GLU A 1 458 ? -3.763 12.466 24.407 1.00 96.50 458 GLU A C 1
ATOM 3545 O O . GLU A 1 458 ? -2.749 12.175 23.770 1.00 96.50 458 GLU A O 1
ATOM 3550 N N . ARG A 1 459 ? -4.971 12.059 23.989 1.00 96.81 459 ARG A N 1
ATOM 3551 C CA . ARG A 1 459 ? -5.169 11.265 22.756 1.00 96.81 459 ARG A CA 1
ATOM 3552 C C . ARG A 1 459 ? -4.693 12.029 21.512 1.00 96.81 459 ARG A C 1
ATOM 3554 O O . ARG A 1 459 ? -4.037 11.461 20.632 1.00 96.81 459 ARG A O 1
ATOM 3561 N N . GLN A 1 460 ? -4.960 13.334 21.446 1.00 96.62 460 GLN A N 1
ATOM 3562 C CA . GLN A 1 460 ? -4.426 14.198 20.390 1.00 96.62 460 GLN A CA 1
ATOM 3563 C C . GLN A 1 460 ? -2.900 14.329 20.470 1.00 96.62 460 GLN A C 1
ATOM 3565 O O . GLN A 1 460 ? -2.242 14.373 19.429 1.00 96.62 460 GLN A O 1
ATOM 3570 N N . ALA A 1 461 ? -2.320 14.373 21.672 1.00 96.12 461 ALA A N 1
ATOM 3571 C CA . ALA A 1 461 ? -0.870 14.400 21.850 1.00 96.12 461 ALA A CA 1
ATOM 3572 C C . ALA A 1 461 ? -0.205 13.108 21.343 1.00 96.12 461 ALA A C 1
ATOM 3574 O O . ALA A 1 461 ? 0.785 13.192 20.617 1.00 96.12 461 ALA A O 1
ATOM 3575 N N . VAL A 1 462 ? -0.794 11.934 21.616 1.00 95.69 462 VAL A N 1
ATOM 3576 C CA . VAL A 1 462 ? -0.354 10.652 21.029 1.00 95.69 462 VAL A CA 1
ATOM 3577 C C . VAL A 1 462 ? -0.377 10.718 19.505 1.00 95.69 462 VAL A C 1
ATOM 3579 O O . VAL A 1 462 ? 0.614 10.372 18.871 1.00 95.69 462 VAL A O 1
ATOM 3582 N N . THR A 1 463 ? -1.462 11.232 18.919 1.00 91.94 463 THR A N 1
ATOM 3583 C CA . THR A 1 463 ? -1.594 11.353 17.457 1.00 91.94 463 THR A CA 1
ATOM 3584 C C . THR A 1 463 ? -0.474 12.214 16.858 1.00 91.94 463 THR A C 1
ATOM 3586 O O . THR A 1 463 ? 0.181 11.805 15.904 1.00 91.94 463 THR A O 1
ATOM 3589 N N . ARG A 1 464 ? -0.181 13.378 17.455 1.00 97.06 464 ARG A N 1
ATOM 3590 C CA . ARG A 1 464 ? 0.927 14.247 17.007 1.00 97.06 464 ARG A CA 1
ATOM 3591 C C . ARG A 1 464 ? 2.295 13.578 17.172 1.00 97.06 464 ARG A C 1
ATOM 3593 O O . ARG A 1 464 ? 3.174 13.770 16.333 1.00 97.06 464 ARG A O 1
ATOM 3600 N N . ALA A 1 465 ? 2.483 12.806 18.242 1.00 93.81 465 ALA A N 1
ATOM 3601 C CA . ALA A 1 465 ? 3.715 12.060 18.474 1.00 93.81 465 ALA A CA 1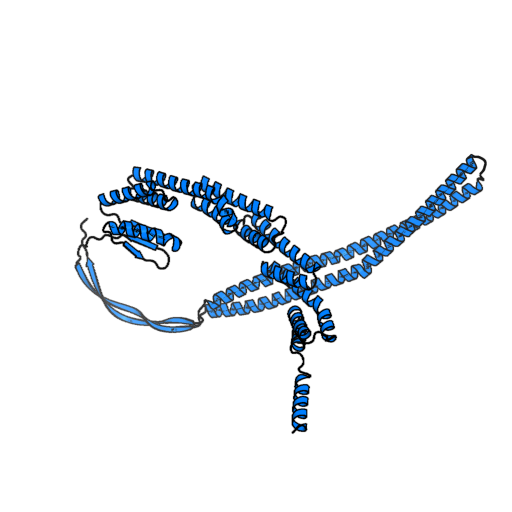
ATOM 3602 C C . ALA A 1 465 ? 3.892 10.915 17.458 1.00 93.81 465 ALA A C 1
ATOM 3604 O O . ALA A 1 465 ? 5.003 10.695 16.977 1.00 93.81 465 ALA A O 1
ATOM 3605 N N . ASP A 1 466 ? 2.810 10.230 17.077 1.00 92.12 466 ASP A N 1
ATOM 3606 C CA . ASP A 1 466 ? 2.814 9.224 16.008 1.00 92.12 466 ASP A CA 1
ATOM 3607 C C . ASP A 1 466 ? 3.158 9.863 14.644 1.00 92.12 466 ASP A C 1
ATOM 3609 O O . ASP A 1 466 ? 3.970 9.318 13.888 1.00 92.12 466 ASP A O 1
ATOM 3613 N N . GLU A 1 467 ? 2.617 11.050 14.343 1.00 92.94 467 GLU A N 1
ATOM 3614 C CA . GLU A 1 467 ? 2.958 11.818 13.135 1.00 92.94 467 GLU A CA 1
ATOM 3615 C C . GLU A 1 467 ? 4.439 12.238 13.096 1.00 92.94 467 GLU A C 1
ATOM 3617 O O . GLU A 1 467 ? 5.097 12.070 12.063 1.00 92.94 467 GLU A O 1
ATOM 3622 N N . ASP A 1 468 ? 4.997 12.756 14.202 1.00 95.88 468 ASP A N 1
ATOM 3623 C CA . ASP A 1 468 ? 6.432 13.073 14.278 1.00 95.88 468 ASP A CA 1
ATOM 3624 C C . ASP A 1 468 ? 7.280 11.810 14.115 1.00 95.88 468 ASP A C 1
ATOM 3626 O O . ASP A 1 468 ? 8.183 11.794 13.278 1.00 95.88 468 ASP A O 1
ATOM 3630 N N . LEU A 1 469 ? 6.955 10.723 14.821 1.00 94.69 469 LEU A N 1
ATOM 3631 C CA . LEU A 1 469 ? 7.672 9.454 14.702 1.00 94.69 469 LEU A CA 1
ATOM 3632 C C . LEU A 1 469 ? 7.683 8.942 13.254 1.00 94.69 469 LEU A C 1
ATOM 3634 O O . LEU A 1 469 ? 8.729 8.518 12.753 1.00 94.69 469 LEU A O 1
ATOM 3638 N N . SER A 1 470 ? 6.542 9.012 12.565 1.00 89.69 470 SER A N 1
ATOM 3639 C CA . SER A 1 470 ? 6.424 8.636 11.154 1.00 89.69 470 SER A CA 1
ATOM 3640 C C . SER A 1 470 ? 7.314 9.503 10.259 1.00 89.69 470 SER A C 1
ATOM 3642 O O . SER A 1 470 ? 8.102 8.977 9.464 1.00 89.69 470 SER A O 1
ATOM 3644 N N . ARG A 1 471 ? 7.280 10.830 10.445 1.00 97.31 471 ARG A N 1
ATOM 3645 C CA . ARG A 1 471 ? 8.148 11.774 9.726 1.00 97.31 471 ARG A CA 1
ATOM 3646 C C . ARG A 1 471 ? 9.631 11.462 9.946 1.00 97.31 471 ARG A C 1
ATOM 3648 O O . ARG A 1 471 ? 10.369 11.349 8.969 1.00 97.31 471 ARG A O 1
ATOM 3655 N N . ARG A 1 472 ? 10.069 11.248 11.194 1.00 96.06 472 ARG A N 1
ATOM 3656 C CA . ARG A 1 472 ? 11.470 10.914 11.529 1.00 96.06 472 ARG A CA 1
ATOM 3657 C C . ARG A 1 472 ? 11.918 9.585 10.930 1.00 96.06 472 ARG A C 1
ATOM 3659 O O . ARG A 1 472 ? 13.036 9.479 10.431 1.00 96.06 472 ARG A O 1
ATOM 3666 N N . ARG A 1 473 ? 11.047 8.573 10.917 1.00 95.31 473 ARG A N 1
ATOM 3667 C CA . ARG A 1 473 ? 11.313 7.304 10.217 1.00 95.31 473 ARG A CA 1
ATOM 3668 C C . ARG A 1 473 ? 11.455 7.510 8.709 1.00 95.31 473 ARG A C 1
ATOM 3670 O O . ARG A 1 473 ? 12.283 6.855 8.081 1.00 95.31 473 ARG A O 1
ATOM 3677 N N . GLY A 1 474 ? 10.667 8.412 8.126 1.00 87.62 474 GLY A N 1
ATOM 3678 C CA . GLY A 1 474 ? 10.816 8.848 6.738 1.00 87.62 474 GLY A CA 1
ATOM 3679 C C . GLY A 1 474 ? 12.192 9.459 6.459 1.00 87.62 474 GLY A C 1
ATOM 3680 O O . GLY A 1 474 ? 12.869 9.011 5.536 1.00 87.62 474 GLY A O 1
ATOM 3681 N N . GLU A 1 475 ? 12.628 10.410 7.292 1.00 96.31 475 GLU A N 1
ATOM 3682 C CA . GLU A 1 475 ? 13.955 11.047 7.210 1.00 96.31 475 GLU A CA 1
ATOM 3683 C C . GLU A 1 475 ? 15.086 10.007 7.292 1.00 96.31 475 GLU A C 1
ATOM 3685 O O . GLU A 1 475 ? 15.962 9.976 6.429 1.00 96.31 475 GLU A O 1
ATOM 3690 N N . LEU A 1 476 ? 15.024 9.091 8.268 1.00 96.06 476 LEU A N 1
ATOM 3691 C CA . LEU A 1 476 ? 16.012 8.019 8.436 1.00 96.06 476 LEU A CA 1
ATOM 3692 C C . LEU A 1 476 ? 16.089 7.096 7.210 1.00 96.06 476 LEU A C 1
ATOM 3694 O O . LEU A 1 476 ? 17.181 6.738 6.773 1.00 96.06 476 LEU A O 1
ATOM 3698 N N . ARG A 1 477 ? 14.941 6.716 6.632 1.00 93.75 477 ARG A N 1
ATOM 3699 C CA . ARG A 1 477 ? 14.902 5.903 5.404 1.00 93.75 477 ARG A CA 1
ATOM 3700 C C . ARG A 1 477 ? 15.469 6.650 4.197 1.00 93.75 477 ARG A C 1
ATOM 3702 O O . ARG A 1 477 ? 16.129 6.030 3.371 1.00 93.75 477 ARG A O 1
ATOM 3709 N N . GLY A 1 478 ? 15.214 7.955 4.091 1.00 90.81 478 GLY A N 1
ATOM 3710 C CA . GLY A 1 478 ? 15.812 8.815 3.067 1.00 90.81 478 GLY A CA 1
ATOM 3711 C C . GLY A 1 478 ? 17.336 8.793 3.143 1.00 90.81 478 GLY A C 1
ATOM 3712 O O . GLY A 1 478 ? 17.980 8.355 2.198 1.00 90.81 478 GLY A O 1
ATOM 3713 N N . ALA A 1 479 ? 17.882 9.126 4.313 1.00 95.75 479 ALA A N 1
ATOM 3714 C CA . ALA A 1 479 ? 19.324 9.163 4.538 1.00 95.75 479 ALA A CA 1
ATOM 3715 C C . ALA A 1 479 ? 20.018 7.805 4.317 1.00 95.75 479 ALA A C 1
ATOM 3717 O O . ALA A 1 479 ? 21.163 7.774 3.875 1.00 95.75 479 ALA A O 1
ATOM 3718 N N . ARG A 1 480 ? 19.341 6.675 4.589 1.00 95.94 480 ARG A N 1
ATOM 3719 C CA . ARG A 1 480 ? 19.890 5.339 4.286 1.00 95.94 480 ARG A CA 1
ATOM 3720 C C . ARG A 1 480 ? 20.070 5.129 2.787 1.00 95.94 480 ARG A C 1
ATOM 3722 O O . ARG A 1 480 ? 21.134 4.697 2.376 1.00 95.94 480 ARG A O 1
ATOM 3729 N N . ARG A 1 481 ? 19.073 5.499 1.977 1.00 95.56 481 ARG A N 1
ATOM 3730 C CA . ARG A 1 481 ? 19.175 5.395 0.511 1.00 95.56 481 ARG A CA 1
ATOM 3731 C C . ARG A 1 481 ? 20.285 6.281 -0.047 1.00 95.56 481 ARG A C 1
ATOM 3733 O O . ARG A 1 481 ? 21.010 5.844 -0.933 1.00 95.56 481 ARG A O 1
ATOM 3740 N N . ASP A 1 482 ? 20.427 7.492 0.486 1.00 95.44 482 ASP A N 1
ATOM 3741 C CA . ASP A 1 482 ? 21.503 8.400 0.081 1.00 95.44 482 ASP A CA 1
ATOM 3742 C C . ASP A 1 482 ? 22.879 7.802 0.418 1.00 95.44 482 ASP A C 1
ATOM 3744 O O . ASP A 1 482 ? 23.807 7.886 -0.385 1.00 95.44 482 ASP A O 1
ATOM 3748 N N . LEU A 1 483 ? 23.011 7.151 1.581 1.00 97.12 483 LEU A N 1
ATOM 3749 C CA . LEU A 1 483 ? 24.234 6.446 1.954 1.00 97.12 483 LEU A CA 1
ATOM 3750 C C . LEU A 1 483 ? 24.518 5.257 1.026 1.00 97.12 483 LEU A C 1
ATOM 3752 O O . LEU A 1 483 ? 25.640 5.143 0.540 1.00 97.12 483 LEU A O 1
ATOM 3756 N N . ASP A 1 484 ? 23.516 4.426 0.736 1.00 93.69 484 ASP A N 1
ATOM 3757 C CA . ASP A 1 484 ? 23.654 3.285 -0.180 1.00 93.69 484 ASP A CA 1
ATOM 3758 C C . ASP A 1 484 ? 24.115 3.753 -1.575 1.00 93.69 484 ASP A C 1
ATOM 3760 O O . ASP A 1 484 ? 24.983 3.137 -2.201 1.00 93.69 484 ASP A O 1
ATOM 3764 N N . GLN A 1 485 ? 23.587 4.887 -2.053 1.00 96.12 485 GLN A N 1
ATOM 3765 C CA . GLN A 1 485 ? 24.023 5.498 -3.308 1.00 96.12 485 GLN A CA 1
ATOM 3766 C C . GLN A 1 485 ? 25.495 5.937 -3.244 1.00 96.12 485 GLN A C 1
ATOM 3768 O O . GLN A 1 485 ? 26.258 5.630 -4.161 1.00 96.12 485 GLN A O 1
ATOM 3773 N N . LEU A 1 486 ? 25.918 6.607 -2.166 1.00 97.12 486 LEU A N 1
ATOM 3774 C CA . LEU A 1 486 ? 27.320 7.000 -1.978 1.00 97.12 486 LEU A CA 1
ATOM 3775 C C . LEU A 1 486 ? 28.258 5.790 -1.936 1.00 97.12 486 LEU A C 1
ATOM 3777 O O . LEU A 1 486 ? 29.357 5.840 -2.492 1.00 97.12 486 LEU A O 1
ATOM 3781 N N . GLU A 1 487 ? 27.843 4.703 -1.286 1.00 96.69 487 GLU A N 1
ATOM 3782 C CA . GLU A 1 487 ? 28.614 3.463 -1.231 1.00 96.69 487 GLU A CA 1
ATOM 3783 C C . GLU A 1 487 ? 28.742 2.810 -2.609 1.00 96.69 487 GLU A C 1
ATOM 3785 O O . GLU A 1 487 ? 29.840 2.377 -2.967 1.00 96.69 487 GLU A O 1
ATOM 3790 N N . SER A 1 488 ? 27.669 2.809 -3.406 1.00 95.62 488 SER A N 1
ATOM 3791 C CA . SER A 1 488 ? 27.695 2.341 -4.796 1.00 95.62 488 SER A CA 1
ATOM 3792 C C . SER A 1 488 ? 28.618 3.198 -5.671 1.00 95.62 488 SER A C 1
ATOM 3794 O O . SER A 1 488 ? 29.439 2.661 -6.417 1.00 95.62 488 SER A O 1
ATOM 3796 N N . GLU A 1 489 ? 28.532 4.528 -5.563 1.00 96.81 489 GLU A N 1
ATOM 3797 C CA . GLU A 1 489 ? 29.419 5.461 -6.272 1.00 96.81 489 GLU A CA 1
ATOM 3798 C C . GLU A 1 489 ? 30.886 5.207 -5.898 1.00 96.81 489 GLU A C 1
ATOM 3800 O O . GLU A 1 489 ? 31.735 5.049 -6.782 1.00 96.81 489 GLU A O 1
ATOM 3805 N N . ARG A 1 490 ? 31.190 5.068 -4.598 1.00 97.75 490 ARG A N 1
ATOM 3806 C CA . ARG A 1 490 ? 32.541 4.729 -4.124 1.00 97.75 490 ARG A CA 1
ATOM 3807 C C . ARG A 1 490 ? 33.009 3.378 -4.656 1.00 97.75 490 ARG A C 1
ATOM 3809 O O . ARG A 1 490 ? 34.156 3.284 -5.072 1.00 97.75 490 ARG A O 1
ATOM 3816 N N . ALA A 1 491 ? 32.158 2.353 -4.658 1.00 95.62 491 ALA A N 1
ATOM 3817 C CA . ALA A 1 491 ? 32.519 1.019 -5.142 1.00 95.62 491 ALA A CA 1
ATOM 3818 C C . ALA A 1 491 ? 32.894 1.019 -6.635 1.00 95.62 491 ALA A C 1
ATOM 3820 O O . ALA A 1 491 ? 33.784 0.278 -7.043 1.00 95.62 491 ALA A O 1
ATOM 3821 N N . SER A 1 492 ? 32.252 1.878 -7.434 1.00 96.31 492 SER A N 1
ATOM 3822 C CA . SER A 1 492 ? 32.579 2.066 -8.855 1.00 96.31 492 SER A CA 1
ATOM 3823 C C . SER A 1 492 ? 33.769 3.002 -9.117 1.00 96.31 492 SER A C 1
ATOM 3825 O O . SER A 1 492 ? 34.263 3.070 -10.241 1.00 96.31 492 SER A O 1
ATOM 3827 N N . THR A 1 493 ? 34.243 3.722 -8.096 1.00 95.88 493 THR A N 1
ATOM 3828 C CA . THR A 1 493 ? 35.336 4.691 -8.219 1.00 95.88 493 THR A CA 1
ATOM 3829 C C . THR A 1 493 ? 36.658 4.021 -7.832 1.00 95.88 493 THR A C 1
ATOM 3831 O O . THR A 1 493 ? 36.803 3.589 -6.689 1.00 95.88 493 THR A O 1
ATOM 3834 N N . PRO A 1 494 ? 37.656 3.935 -8.730 1.00 96.62 494 PRO A N 1
ATOM 3835 C CA . PRO A 1 494 ? 38.939 3.325 -8.397 1.00 96.62 494 PRO A CA 1
ATOM 3836 C C . PRO A 1 494 ? 39.669 4.152 -7.331 1.00 96.62 494 PRO A C 1
ATOM 3838 O O . PRO A 1 494 ? 39.644 5.384 -7.368 1.00 96.62 494 PRO A O 1
ATOM 3841 N N . ALA A 1 495 ? 40.330 3.474 -6.389 1.00 96.25 495 ALA A N 1
ATOM 3842 C CA . ALA A 1 495 ? 41.046 4.123 -5.287 1.00 96.25 495 ALA A CA 1
ATOM 3843 C C . ALA A 1 495 ? 42.268 4.929 -5.761 1.00 96.25 495 ALA A C 1
ATOM 3845 O O . ALA A 1 495 ? 42.626 5.940 -5.158 1.00 96.25 495 ALA A O 1
ATOM 3846 N N . THR A 1 496 ? 42.881 4.509 -6.867 1.00 96.44 496 THR A N 1
ATOM 3847 C CA . THR A 1 496 ? 44.009 5.180 -7.512 1.00 96.44 496 THR A CA 1
ATOM 3848 C C . THR A 1 496 ? 43.690 5.473 -8.974 1.00 96.44 496 THR A C 1
ATOM 3850 O O . THR A 1 496 ? 42.903 4.770 -9.609 1.00 96.44 496 THR A O 1
ATOM 3853 N N . ILE A 1 497 ? 44.290 6.532 -9.510 1.00 95.00 497 ILE A N 1
ATOM 3854 C CA . ILE A 1 497 ? 44.256 6.877 -10.933 1.00 95.00 497 ILE A CA 1
ATOM 3855 C C . ILE A 1 497 ? 45.680 7.009 -11.458 1.00 95.00 497 ILE A C 1
ATOM 3857 O O . ILE A 1 497 ? 46.600 7.346 -10.713 1.00 95.00 497 ILE A O 1
ATOM 3861 N N . GLN A 1 498 ? 45.851 6.752 -12.750 1.00 95.00 498 GLN A N 1
ATOM 3862 C CA . GLN A 1 498 ? 47.139 6.899 -13.409 1.00 95.00 498 GLN A CA 1
ATOM 3863 C C . GLN A 1 498 ? 47.324 8.340 -13.872 1.00 95.00 498 GLN A C 1
ATOM 3865 O O . GLN A 1 498 ? 46.589 8.827 -14.729 1.00 95.00 498 GLN A O 1
ATOM 3870 N N . GLU A 1 499 ? 48.317 9.020 -13.312 1.00 92.12 499 GLU A N 1
ATOM 3871 C CA . GLU A 1 499 ? 48.731 10.345 -13.754 1.00 92.12 499 GLU A CA 1
ATOM 3872 C C . GLU A 1 499 ? 49.924 10.197 -14.712 1.00 92.12 499 GLU A C 1
ATOM 3874 O O . GLU A 1 499 ? 50.918 9.551 -14.350 1.00 92.12 499 GLU A O 1
ATOM 3879 N N . PRO A 1 500 ? 49.847 10.739 -15.942 1.00 88.69 500 PRO A N 1
ATOM 3880 C CA . PRO A 1 500 ? 50.941 10.640 -16.894 1.00 88.69 500 PRO A CA 1
ATOM 3881 C C . PRO A 1 500 ? 52.145 11.451 -16.410 1.00 88.69 500 PRO A C 1
ATOM 3883 O O . PRO A 1 500 ? 52.027 12.609 -16.010 1.00 88.69 500 PRO A O 1
ATOM 3886 N N . ILE A 1 501 ? 53.323 10.847 -16.499 1.00 90.62 501 ILE A N 1
ATOM 3887 C CA . ILE A 1 501 ? 54.601 11.532 -16.336 1.00 90.62 501 ILE A CA 1
ATOM 3888 C C . ILE A 1 501 ? 54.956 12.102 -17.708 1.00 90.62 501 ILE A C 1
ATOM 3890 O O . ILE A 1 501 ? 55.259 11.346 -18.631 1.00 90.62 501 ILE A O 1
ATOM 3894 N N . ILE A 1 502 ? 54.857 13.422 -17.860 1.00 88.38 502 ILE A N 1
ATOM 3895 C CA . ILE A 1 502 ? 55.135 14.102 -19.129 1.00 88.38 502 ILE A CA 1
ATOM 3896 C C . ILE A 1 502 ? 56.613 14.491 -19.188 1.00 88.38 502 ILE A C 1
ATOM 3898 O O . ILE A 1 502 ? 57.112 15.187 -18.304 1.00 88.38 502 ILE A O 1
ATOM 3902 N N . GLU A 1 503 ? 57.289 14.064 -20.252 1.00 85.56 503 GLU A N 1
ATOM 3903 C CA . GLU A 1 503 ? 58.635 14.502 -20.620 1.00 85.56 503 GLU A CA 1
ATOM 3904 C C . GLU A 1 503 ? 58.593 15.148 -22.013 1.00 85.56 503 GLU A C 1
ATOM 3906 O O . GLU A 1 503 ? 57.808 14.752 -22.872 1.00 85.56 503 GLU A O 1
ATOM 3911 N N . THR A 1 504 ? 59.435 16.149 -22.264 1.00 87.62 504 THR A N 1
ATOM 3912 C CA . THR A 1 504 ? 59.458 16.864 -23.550 1.00 87.62 504 THR A CA 1
ATOM 3913 C C . THR A 1 504 ? 60.580 16.324 -24.435 1.00 87.62 504 THR A C 1
ATOM 3915 O O . THR A 1 504 ? 61.757 16.442 -24.087 1.00 87.62 504 THR A O 1
ATOM 3918 N N . TYR A 1 505 ? 60.235 15.767 -25.603 1.00 71.81 505 TYR A N 1
ATOM 3919 C CA . TYR A 1 505 ? 61.201 15.328 -26.618 1.00 71.81 505 TYR A CA 1
ATOM 3920 C C . TYR A 1 505 ? 61.248 16.308 -27.790 1.00 71.81 505 TYR A C 1
ATOM 3922 O O . TYR A 1 505 ? 60.217 16.768 -28.278 1.00 71.81 505 TYR A O 1
ATOM 3930 N N . ARG A 1 506 ? 62.451 16.615 -28.283 1.00 79.94 506 ARG A N 1
ATOM 3931 C CA . ARG A 1 506 ? 62.661 17.507 -29.434 1.00 79.94 506 ARG A CA 1
ATOM 3932 C C . ARG A 1 506 ? 63.177 16.706 -30.619 1.00 79.94 506 ARG A C 1
ATOM 3934 O O . ARG A 1 506 ? 64.163 15.986 -30.468 1.00 79.94 506 ARG A O 1
ATOM 3941 N N . TYR A 1 507 ? 62.532 16.833 -31.777 1.00 69.50 507 TYR A N 1
ATOM 3942 C CA . TYR A 1 507 ? 62.898 16.085 -32.981 1.00 69.50 507 TYR A CA 1
ATOM 3943 C C . TYR A 1 507 ? 62.600 16.852 -34.277 1.00 69.50 507 TYR A C 1
ATOM 3945 O O . TYR A 1 507 ? 61.766 17.755 -34.316 1.00 69.50 507 TYR A O 1
ATOM 3953 N N . ASP A 1 508 ? 63.290 16.475 -35.353 1.00 65.69 508 ASP A N 1
ATOM 3954 C CA . ASP A 1 508 ? 63.157 17.089 -36.676 1.00 65.69 508 ASP A CA 1
ATOM 3955 C C . ASP A 1 508 ? 62.128 16.334 -37.530 1.00 65.69 508 ASP A C 1
ATOM 3957 O O . ASP A 1 508 ? 62.224 15.119 -37.706 1.00 65.69 508 ASP A O 1
ATOM 3961 N N . VAL A 1 509 ? 61.140 17.040 -38.082 1.00 69.50 509 VAL A N 1
ATOM 3962 C CA . VAL A 1 509 ? 60.029 16.464 -38.855 1.00 69.50 509 VAL A CA 1
ATOM 3963 C C . VAL A 1 509 ? 60.135 16.842 -40.321 1.00 69.50 509 VAL A C 1
ATOM 3965 O O . VAL A 1 509 ? 60.293 18.012 -40.642 1.00 69.50 509 VAL A O 1
ATOM 3968 N N . ALA A 1 510 ? 59.972 15.865 -41.216 1.00 54.34 510 ALA A N 1
ATOM 3969 C CA . ALA A 1 510 ? 59.772 16.078 -42.647 1.00 54.34 510 ALA A CA 1
ATOM 3970 C C . ALA A 1 510 ? 58.273 15.962 -42.992 1.00 54.34 510 ALA A C 1
ATOM 3972 O O . ALA A 1 510 ? 57.659 14.928 -42.745 1.00 54.34 510 ALA A O 1
ATOM 3973 N N . GLN A 1 511 ? 57.652 16.993 -43.548 1.00 57.50 511 GLN A N 1
ATOM 3974 C CA . GLN A 1 511 ? 56.251 17.042 -43.942 1.00 57.50 511 GLN A CA 1
ATOM 3975 C C . GLN A 1 511 ? 56.100 16.802 -45.445 1.00 57.50 511 GLN A C 1
ATOM 3977 O O . GLN A 1 511 ? 56.656 17.554 -46.236 1.00 57.50 511 GLN A O 1
ATOM 3982 N N . HIS A 1 512 ? 55.332 15.776 -45.836 1.00 50.44 512 HIS A N 1
ATOM 3983 C CA . HIS A 1 512 ? 55.180 15.359 -47.230 1.00 50.44 512 HIS A CA 1
ATOM 3984 C C . HIS A 1 512 ? 53.764 15.656 -47.807 1.00 50.44 512 HIS A C 1
ATOM 3986 O O . HIS A 1 512 ? 52.824 14.933 -47.481 1.00 50.44 512 HIS A O 1
ATOM 3992 N N . GLU A 1 513 ? 53.565 16.654 -48.679 1.00 48.88 513 GLU A N 1
ATOM 3993 C CA . GLU A 1 513 ? 52.257 17.050 -49.254 1.00 48.88 513 GLU A CA 1
ATOM 3994 C C . GLU A 1 513 ? 51.888 16.248 -50.519 1.00 48.88 513 GLU A C 1
ATOM 3996 O O . GLU A 1 513 ? 52.626 16.275 -51.497 1.00 48.88 513 GLU A O 1
ATOM 4001 N N . ARG A 1 514 ? 50.732 15.560 -50.547 1.00 43.81 514 ARG A N 1
ATOM 4002 C CA . ARG A 1 514 ? 50.241 14.772 -51.702 1.00 43.81 514 ARG A CA 1
ATOM 4003 C C . ARG A 1 514 ? 48.978 15.379 -52.321 1.00 43.81 514 ARG A C 1
ATOM 4005 O O . ARG A 1 514 ? 47.987 15.548 -51.623 1.00 43.81 514 ARG A O 1
ATOM 4012 N N . ARG A 1 515 ? 48.979 15.662 -53.628 1.00 46.47 515 ARG A N 1
ATOM 4013 C CA . ARG A 1 515 ? 47.838 16.180 -54.404 1.00 46.47 515 ARG A CA 1
ATOM 4014 C C . ARG A 1 515 ? 47.275 15.135 -55.367 1.00 46.47 515 ARG A C 1
ATOM 4016 O O . ARG A 1 515 ? 48.004 14.533 -56.153 1.00 46.47 515 ARG A O 1
ATOM 4023 N N . CYS A 1 516 ? 45.960 14.956 -55.307 1.00 49.41 516 CYS A N 1
ATOM 4024 C CA . CYS A 1 516 ? 45.148 14.111 -56.183 1.00 49.41 516 CYS A CA 1
ATOM 4025 C C . CYS A 1 516 ? 44.342 14.993 -57.137 1.00 49.41 516 CYS A C 1
ATOM 4027 O O . CYS A 1 516 ? 43.679 15.915 -56.667 1.00 49.41 516 CYS A O 1
ATOM 4029 N N . GLN A 1 517 ? 44.347 14.717 -58.441 1.00 47.03 517 GLN A N 1
ATOM 4030 C CA . GLN A 1 517 ? 43.392 15.332 -59.370 1.00 47.03 517 GLN A CA 1
ATOM 4031 C C . GLN A 1 517 ? 42.228 14.362 -59.599 1.00 47.03 517 GLN A C 1
ATOM 4033 O O . GLN A 1 517 ? 42.437 13.256 -60.090 1.00 47.03 517 GLN A O 1
ATOM 4038 N N . GLY A 1 518 ? 41.014 14.765 -59.217 1.00 44.97 518 GLY A N 1
ATOM 4039 C CA . GLY A 1 518 ? 39.780 14.062 -59.571 1.00 44.97 518 GLY A CA 1
ATOM 4040 C C . GLY A 1 518 ? 39.252 14.532 -60.928 1.00 44.97 518 GLY A C 1
ATOM 4041 O O . GLY A 1 518 ? 39.326 15.724 -61.232 1.00 44.97 518 GLY A O 1
ATOM 4042 N N . ALA A 1 519 ? 38.726 13.605 -61.731 1.00 39.56 519 ALA A N 1
ATOM 40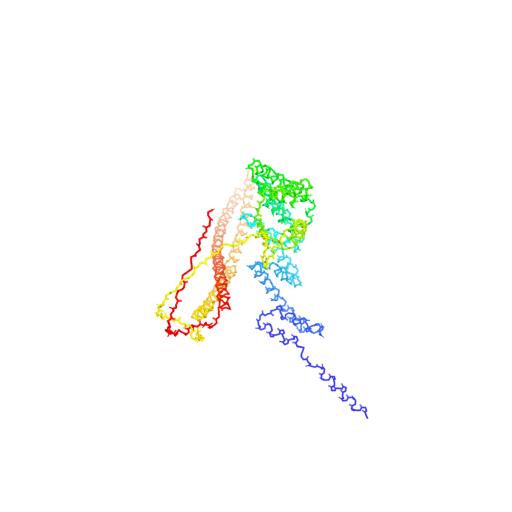43 C CA . ALA A 1 519 ? 37.836 13.934 -62.842 1.00 39.56 519 ALA A CA 1
ATOM 4044 C C . ALA A 1 519 ? 36.418 14.156 -62.285 1.00 39.56 519 ALA A C 1
ATOM 4046 O O . ALA A 1 519 ? 36.000 13.415 -61.394 1.00 39.56 519 ALA A O 1
ATOM 4047 N N . VAL A 1 520 ? 35.758 15.212 -62.772 1.00 41.94 520 VAL A N 1
ATOM 4048 C CA . VAL A 1 520 ? 34.385 15.642 -62.438 1.00 41.94 520 VAL A CA 1
ATOM 4049 C C . VAL A 1 520 ? 33.357 14.614 -62.885 1.00 41.94 520 VAL A C 1
ATOM 4051 O O . VAL A 1 520 ? 33.541 14.083 -64.005 1.00 41.94 520 VAL A O 1
#

Radius of gyration: 44.9 Å; chains: 1; bounding box: 131×81×118 Å

Foldseek 3Di:
DVVVVVVVVVVVCVVPPDPPQVLQVQLVVCVVVLNLLSSLVSLVVVCVVVVPPPVSVVVNVVSLVSNLVVLLVQLVVCLVVVVLVSNLVSLVVNCVSPVVSSVVSNVVSLVSLLVVLVVCVVVVNLLVSLLSLLVSCVSCVPRPPSVVSLVSSLVVLCVQLVVCVVVLNLVSNVVSVVSVCVSPVVCCVVCVVVNLVSLLSNLVVLQVVLVVCVVVVNLVSSLVSLVVSCLSNVDVVSVVSNVVSVVVVVVVDDDKDKDWDFDDPVSVVVVVVVVVVVQVVPPWDWDWDDPHTTIITTDDDDDDADWFKDKDKDKDKDKDQPDWDKDFDVLLVVLVVVLVVLVVVLVVLVVQLVVLVVQLVVLVVVLVVLCVPQQVVLVVQLVVLVVVLVVLVVQLVVLVVLLVVQVVCVVVVNHDPVSNVVSVVSNVVSVVVSVVSVVSSVVSVVSNVVSVVVSVVSVVSSVVSVVSSVVSVVVSVVSVVVSVVSVVVSVPDDRIDIDGDIDMDMDMDMDMDMDGDDDD

Secondary structure (DSSP, 8-state):
-HHHHHHHHHHHHHHSS----HHHHHHHHHHHTT-HHHHHHHHHHHHHHSTT-HHHHHHHHHHHHHHHHHHHHHHHHHHHHT-HHHHHHHHHHHHHH-HHHHHHHHHHHHHHHHHHHHHHHHTT-HHHHHHHHHHHHHH-TT-TTHHHHHHHHHHHHHHHHHHHHHTT-HHHHHHHHHHHHHH-GGGHHHHHHHHHHHHHHHHHHHHHHHHHHHHTT-HHHHHHHHHHHHHHH--HHHHHHHHHHHHHHHHT-----EEEE-S-HHHHHHHHHHHHHHHHTTTPPEEEE-SSSEEEEE----PPPPEEEEEEEEEEEEEEEEEEEEEE-HHHHHHHHHHHHHHHHHHHHHHHHHHHHHHHHHHHHHHHHHIIIIIHHHHHHHHHHHHHHHHHHHHHHHHHHHHHHHHHHHHTT-S-HHHHHHHHHHHHHHHHHHHHHHHHHHHHHHHHHHHHHHHHHHHHHHHHHHHHHHHHHHHHHHHHHHHHHHHHHHHHS-SEEEEEEEEEEEEEEEEEEEEEPPP-

Sequence (520 aa):
MVRRALVILLAALVLWGCAAHPGIGRGHALTARGDYRGALAAYQEALAADPDDAELHAIVDRIRPFARDQAAGDVDDALSRGAYEEAVEHARYVERLDPEMGREALDRVQHVMIATAETLFATGRPREAYPIAVRTSRLFPEARGLGATFGKLRRHFRRESDLALARGDYPGALAALDVIEHNEPALAGELAGPRRTIVVAWADALVVEGEDELARGHTGIATARFAKAYEVAGRAQDGDRMRAGLSALRELGEVQLSLVVAGDPSRNQGFEQRLVTAALAEQGVVLVDGEDGVTVGALARLAPLACTQSVSHETREQDYVAGYRDVENPAFVSLSARIADGLRHLDDLASRVERARRERQRHAGEVERCQRDDEAPADRKAEAAEAELARAEEKVERARDELRRREDELRRGQGDQAQVDRAREELRQREAEASRVRQRAQDARRDQQEAHRRCDGERQAVTRADEDLSRRRGELRGARRDLDQLESERASTPATIQEPIIETYRYDVAQHERRCQGAV

=== Feature glossary ===
A reading guide for the features in this record.

Start from the sequence.

  · Sequence gives the chain of amino acids in standard one-letter code (A=alanine, C=cysteine, …, Y=tyrosine), read N→C. It is the only feature that is directly encoded by the gene; all structural features are derived from the folded form of this sequence.

Fold it, and you get atomic coordinates and the backbone conformation that goes with them.

  · Structure coordinates are given as an mmCIF _atom_site loop: one row per atom with element, residue name, chain id, sequence number, and x/y/z position in Å. Only the four main-chain atoms per residue are included here; side chains are omitted to keep the record compact.

  · Backbone dihedral angles. Every residue except chain termini has a φ (preceding-C → N → Cα → C) and a ψ (N → Cα → C → next-N). They are reported in degrees following the IUPAC sign convention. Secondary structure is essentially a statement about which (φ, ψ) basin each residue occupies.

  · Eight-state secondary structure (DSSP): H is the canonical α-helix, G the tighter 3₁₀-helix, I the wider π-helix; E/B are β-structure, T and S are turns and bends, and '-' is everything else. DSSP derives these from the pattern of main-chain N–H···O=C hydrogen bonds, not from the sequence.

  · SS3 is a coarse helix/strand/coil call (letters a/b/c) made by the P-SEA algorithm from inter-Cα distances and dihedrals. It is less detailed than DSSP but needs only Cα positions.

Summarize the fold with a handful of shape descriptors and a per-residue structural alphabet.

  · Radius of gyration (Rg) is the root-mean-square distance of Cα atoms from their centroid — a single number for overall size and compactness. A globular domain of N residues has Rg ≈ 2.2·N^0.38 Å; an extended or disordered chain has a much larger Rg. The Cα contact count is the number of residue pairs whose Cα atoms are within 8 Å and are more than four positions apart in sequence — a standard proxy for tertiary packing density. The bounding box is the smallest axis-aligned box enclosing all Cα atoms.

  · 3Di is Foldseek's structural alphabet. Each residue is assigned one of twenty discrete states based on how its Cα sits relative to its spatial (not sequential) neighbors. Aligning 3Di strings finds structural homologs roughly as well as full 3D superposition, but orders of magnitude faster.

  · Solvent-accessible surface area (SASA) is the area in Å² traced out by the centre of a 1.4 Å probe sphere (a water molecule) rolled over the protein's van der Waals surface (Shrake–Rupley / Lee–Richards construction). Buried residues have near-zero SASA; fully exposed residues can exceed 200 Å². The total SASA scales roughly with the number of surface residues.

Ask how reliable the model is.

  · For AlphaFold models, the B-factor field carries pLDDT — the model's own estimate of local accuracy on a 0–100 scale. Regions with pLDDT<50 should be treated as essentially unmodeled; they often correspond to intrinsically disordered segments.

  · For experimental (PDB) structures, the B-factor (temperature factor) quantifies the positional spread of each atom in the crystal — a combination of thermal vibration and static disorder — in units of Å². High B-factors mark flexible loops or poorly resolved regions; low B-factors mark the rigid, well-ordered core.

  · Predicted Aligned Error (PAE) is an AlphaFold confidence matrix: entry (i, j) is the expected error in the position of residue j, in ångströms, when the prediction is superimposed on the true structure at residue i. Low PAE within a block of residues means that block is internally rigid and well-predicted; high PAE between two blocks means their relative placement is uncertain even if each block individually is confident.

Place it in context: what it resembles, what it is annotated as, and how it looks.

  · Structural nearest neighbors (via Foldseek easy-search vs the PDB). Reported per hit: target PDB id, E-value, and alignment TM-score. A TM-score above ~0.5 is the conventional threshold for 'same fold'.

  · Functional annotations link the protein to curated databases. InterPro entries identify conserved domains and families by matching the sequence against member-database signatures (Pfam, PROSITE, CDD, …). Gene Ontology (GO) terms describe molecular function, biological process, and cellular component in a controlled vocabulary. CATH places the structure in a hierarchical fold classification (Class/Architecture/Topology/Homologous-superfamily). The organism is the source species.

  · The contact map is a binary N×N matrix image: pixel (i, j) is dark where Cα_i and Cα_j are within 8 Å and |i−j|>4. Because the |i−j|>4 filter removes local helical contacts, off-diagonal stripes parallel to the main diagonal indicate parallel β-sheets; stripes perpendicular to it indicate antiparallel β-sheets. The Ramachandran plot scatters every residue's (φ, ψ) pair against the sterically allowed regions. The PAE heatmap renders the predicted-aligned-error matrix.

  · Six rendered views show the 3D structure from the faces of a cube — i.e. along ±x, ±y, ±z. Rendering representation is drawn randomly per protein from cartoon (secondary-structure ribbons), sticks (backbone bonds), or molecular surface; coloring is either N→C rainbow (blue at the N-terminus through red at the C-terminus) or one color per chain.